Protein AF-0000000083154813 (afdb_homodimer)

Secondary structure (DSSP, 8-state):
----------------TT----------------------------------------------------------------------PPEEESS-GGGTEEEEEEESBTTB-EEEEEESS---S-EEEEEEEHHHHHHHHHHHHH---TTB--EEEEEEETTEEEEEE----EEGGGGGS-GGGPPPHHHHHHHHHHHHHHHHHHHHTTEEETT--GGGEEE-TTS-EEE--GGGEEE--TTS--HHHHHHHHHHHHHHTTEEE-TTS-EEES-TTTS-TTSHHHHHHHHHTT--SHHHHHTSHHHHSSPP-GGGGHHHHHHHHHHSPPPEEE--/----------------TT----------------------------------------------------------------------PPEEESS-GGGTEEEEEEESBTTB-EEEEEESS---S-EEEEEEEHHHHHHHHHHHHH---TTB--EEEEEEETTEEEEEE----EEGGGGGS-GGGPPPHHHHHHHHHHHHHHHHHHHHTTEEETT--GGGEEE-TTS-EEE--GGGEEE--TTS--HHHHHHHHHHHHHHTTEEE-TTS-EEES-TTTS-TTSHHHHHHHHHTT--SHHHHHTSHHHHSSPP-GGGGHHHHHHHHHHSPPPEEE--

InterPro domains:
  IPR000719 Protein kinase domain [PF00069] (141-242)
  IPR000719 Protein kinase domain [PS50011] (75-336)
  IPR011009 Protein kinase-like domain superfamily [SSF56112] (112-245)

Organism: NCBI:txid41062

Nearest PDB structures (foldseek):
  7vdp-assembly1_A  TM=8.018E-01  e=1.597E-10  Homo sapiens
  7vdp-assembly2_B  TM=7.567E-01  e=2.132E-10  Homo sapiens
  7vdq-assembly2_B  TM=7.635E-01  e=2.847E-10  Homo sapiens
  3niz-assembly1_A  TM=7.685E-01  e=1.451E-08  Cryptosporidium parvum Iowa II
  6vqm-assembly1_B  TM=5.915E-01  e=3.624E-09  Homo sapiens

Sequence (672 aa):
MSGTSDKHLTCLDFESFQAQEASQSESHLSKCRPDEAENPHQSLKNSQSKGLNKRHASPTTERAGKIIKGSPKGFGLPQVIEHADTRRALIVRNESPWDTFQKHFSCQLLAGTVIIAAHRSRPTKVIAIREYPAEIAEKMLQCFHHIQHENILSATECYRDRDSLYTVVDDIPLTLEHLNSSRNLCPTQLQLGSILKQVLDGLSYLVANGFEHRSLTCSNTLLALDGSIKIAGLESCIESPQSKSQTLSIKAIATMTMDLMQTYEKDNGVVGVDDLDLWPVDSDAFSFLSTTSSAGSIEALKQHPLINRPPRHRGQLVCLARLAIISARTFYSLELMSGTSDKHLTCLDFESFQAQEASQSESHLSKCRPDEAENPHQSLKNSQSKGLNKRHASPTTERAGKIIKGSPKGFGLPQVIEHADTRRALIVRNESPWDTFQKHFSCQLLAGTVIIAAHRSRPTKVIAIREYPAEIAEKMLQCFHHIQHENILSATECYRDRDSLYTVVDDIPLTLEHLNSSRNLCPTQLQLGSILKQVLDGLSYLVANGFEHRSLTCSNTLLALDGSIKIAGLESCIESPQSKSQTLSIKAIATMTMDLMQTYEKDNGVVGVDDLDLWPVDSDAFSFLSTTSSAGSIEALKQHPLINRPPRHRGQLVCLARLAIISARTFYSLEL

Foldseek 3Di:
DPPPPPPPDPDDDPPDPDDDDDYYDYDDDDDDDDDDDDDDDDDDDDYDDDDDDDDDDPPPDPPPPPPPPPPPPCCPVVCPVPPPCPVQAEAEEADDCCVFWPFWWWFQQALGIWTWIAGPVDRPDIWTKDKAFQVCQVVVVVCLNQDDDQQAKHFNYWYHDDGMIMTTIDDFPFFLLLLLPDPVLQDALLLLLLQLLSVLVSQVSQLVSQKDQQDWASSQWTAHLQLHIHGGPCSRMDGHHSPDWCLRVLVRSLRRLLSSLVWDQDPVRDTHRPPCPRPPCPDLSVVLSVCSVPDRDSVVSCPRCSNPPPPHDSNSCNVSSVCSVVPGDTDMGTPD/DCPDDDDDDPDDPPPDPPDDPDDDDDDDDDDDDDYYDDDDDDDDDDDDDDDDDDDDDPDPPPPPPDPPPPPPPCCCVVCPVPPPCPVQDEAEEADDCCVFWPFWWWFQQALGIWTWIAGPVDRPDIWTKDKDFQVCQVVVVVCLNQDDDQQAKHFNYWYHDDGMIMTTIDDFPFFLLLLLQDPVLQDALLLLLLQLLSVLVSQVSQLVSQKDQQDWASSQWTAHLQLHIHGGPCSRMDGHHSPDFCLRVLVRSLRRLLSSLVWDQDPVRDTHRPPCPRPPCPDLSVVLSVCSVPDRDSVVSCPRCSNPPPPHDSNSCNVSSVCSVVPGDTDMGTPD

Solvent-accessible surface area (backbone atoms only — not comparable to full-atom values): 39922 Å² total; per-residue (Å²): 139,84,83,78,78,82,78,86,81,85,80,82,83,83,71,83,80,72,75,72,94,78,85,92,83,84,86,90,84,90,82,84,82,87,85,84,84,82,90,84,92,81,92,78,91,85,88,90,85,80,87,86,84,79,81,78,81,73,80,79,75,83,72,76,75,72,77,75,74,66,72,73,71,75,70,66,64,73,72,68,69,64,77,65,79,67,72,69,73,65,42,77,40,86,40,55,59,66,81,55,29,38,80,49,31,33,31,58,68,59,44,41,61,33,37,37,24,26,39,63,88,66,26,59,49,70,38,27,32,36,76,35,53,54,92,49,28,67,59,49,52,50,45,51,69,71,48,82,50,89,23,33,62,46,50,54,36,33,19,40,36,92,63,29,30,36,32,35,34,71,78,47,91,32,22,48,44,49,37,61,71,44,80,89,47,47,59,52,69,68,37,44,18,25,51,50,40,37,51,48,52,31,49,47,52,35,34,75,70,26,30,40,62,75,71,63,43,38,53,27,22,32,34,26,63,61,24,48,40,24,45,44,51,65,86,46,42,41,84,31,68,67,85,52,83,44,60,67,53,38,51,30,50,41,52,36,51,37,44,56,59,50,33,46,72,45,95,84,69,48,70,41,58,75,45,54,85,78,55,40,79,87,32,53,65,45,49,48,52,57,44,44,78,69,52,78,41,67,69,59,55,56,67,34,55,46,35,53,54,65,85,58,45,42,24,64,29,14,61,57,35,51,49,36,46,37,64,34,83,51,63,67,48,75,61,123,136,84,85,80,84,93,78,92,75,85,77,82,84,79,71,78,84,66,70,93,76,75,82,92,81,84,82,85,87,82,89,83,89,83,87,89,82,84,87,82,88,80,89,82,86,89,83,91,80,87,90,77,89,74,86,81,82,77,79,80,75,78,74,77,74,75,78,74,72,67,73,73,71,75,71,66,61,74,71,65,69,62,76,64,78,68,72,68,74,66,42,78,41,88,39,56,60,66,81,54,30,38,80,50,31,33,32,58,69,61,45,41,61,34,38,36,26,26,39,63,88,66,26,59,50,71,39,27,32,35,76,34,53,54,91,49,28,67,59,50,53,52,46,53,69,71,50,82,50,88,22,33,61,45,50,53,38,36,19,41,37,92,64,29,30,35,32,36,35,72,79,49,91,32,21,48,43,48,37,61,72,43,79,90,47,46,60,52,71,69,37,45,18,24,52,50,40,36,51,49,53,31,50,48,51,34,34,76,70,26,31,41,63,74,70,63,43,38,52,27,22,31,34,24,64,60,23,47,40,24,46,45,52,64,87,46,43,41,84,32,68,65,85,51,84,44,59,69,53,38,51,29,50,39,52,37,51,36,44,57,58,49,32,45,72,44,97,82,71,48,71,40,59,73,45,56,86,80,55,40,79,88,33,51,65,45,49,47,53,56,44,44,78,68,52,78,42,69,68,60,55,57,66,34,54,44,34,52,54,64,83,58,45,42,24,64,29,14,61,57,34,52,48,37,46,35,64,33,83,52,64,69,47,77,60,123

Radius of gyration: 30.83 Å; Cα contacts (8 Å, |Δi|>4): 1018; chains: 2; bounding box: 84×87×87 Å

Structure (mmCIF, N/CA/C/O backbone):
data_AF-0000000083154813-model_v1
#
loop_
_entity.id
_entity.type
_entity.pdbx_description
1 polymer 'Protein kinase domain-containing protein'
#
loop_
_atom_site.group_PDB
_atom_site.id
_atom_site.type_symbol
_atom_site.label_atom_id
_atom_site.label_alt_id
_atom_site.label_comp_id
_atom_site.label_asym_id
_atom_site.label_entity_id
_atom_site.label_seq_id
_atom_site.pdbx_PDB_ins_code
_atom_site.Cartn_x
_atom_site.Cartn_y
_atom_site.Cartn_z
_atom_site.occupancy
_atom_site.B_iso_or_equiv
_atom_site.auth_seq_id
_atom_site.auth_comp_id
_atom_site.auth_asym_id
_atom_site.auth_atom_id
_atom_site.pdbx_PDB_model_num
ATOM 1 N N . MET A 1 1 ? -30.166 -21.989 25.034 1 20 1 MET A N 1
ATOM 2 C CA . MET A 1 1 ? -28.948 -22.761 25.26 1 20 1 MET A CA 1
ATOM 3 C C . MET A 1 1 ? -27.709 -21.914 24.992 1 20 1 MET A C 1
ATOM 5 O O . MET A 1 1 ? -27.685 -21.123 24.048 1 20 1 MET A O 1
ATOM 9 N N . SER A 1 2 ? -26.636 -21.829 26.075 1 22.85 2 SER A N 1
ATOM 10 C CA . SER A 1 2 ? -25.423 -21.127 26.481 1 22.85 2 SER A CA 1
ATOM 11 C C . SER A 1 2 ? -24.237 -21.522 25.607 1 22.85 2 SER A C 1
ATOM 13 O O . SER A 1 2 ? -23.839 -22.689 25.582 1 22.85 2 SER A O 1
ATOM 15 N N . GLY A 1 3 ? -24.156 -21.056 24.404 1 23.04 3 GLY A N 1
ATOM 16 C CA . GLY A 1 3 ? -23.183 -21.457 23.401 1 23.04 3 GLY A CA 1
ATOM 17 C C . GLY A 1 3 ? -21.747 -21.302 23.866 1 23.04 3 GLY A C 1
ATOM 18 O O . GLY A 1 3 ? -21.309 -20.195 24.184 1 23.04 3 GLY A O 1
ATOM 19 N N . THR A 1 4 ? -21.113 -22.305 24.641 1 24.3 4 THR A N 1
ATOM 20 C CA . THR A 1 4 ? -19.857 -22.538 25.345 1 24.3 4 THR A CA 1
ATOM 21 C C . THR A 1 4 ? -18.67 -22.399 24.395 1 24.3 4 THR A C 1
ATOM 23 O O . THR A 1 4 ? -18.538 -23.168 23.442 1 24.3 4 THR A O 1
ATOM 26 N N . SER A 1 5 ? -18.163 -21.145 24.167 1 22.96 5 SER A N 1
ATOM 27 C CA . SER A 1 5 ? -17.127 -20.642 23.271 1 22.96 5 SER A CA 1
ATOM 28 C C . SER A 1 5 ? -15.764 -21.234 23.616 1 22.96 5 SER A C 1
ATOM 30 O O . SER A 1 5 ? -15.265 -21.05 24.728 1 22.96 5 SER A O 1
ATOM 32 N N . ASP A 1 6 ? -15.475 -22.459 23.239 1 20.05 6 ASP A N 1
ATOM 33 C CA . ASP A 1 6 ? -14.327 -23.304 23.555 1 20.05 6 ASP A CA 1
ATOM 34 C C . ASP A 1 6 ? -13.019 -22.62 23.164 1 20.05 6 ASP A C 1
ATOM 36 O O . ASP A 1 6 ? -12.796 -22.321 21.989 1 20.05 6 ASP A O 1
ATOM 40 N N . LYS A 1 7 ? -12.304 -21.762 24.048 1 21.91 7 LYS A N 1
ATOM 41 C CA . LYS A 1 7 ? -11.098 -20.938 24.045 1 21.91 7 LYS A CA 1
ATOM 42 C C . LYS A 1 7 ? -9.842 -21.803 23.974 1 21.91 7 LYS A C 1
ATOM 44 O O . LYS A 1 7 ? -9.517 -22.515 24.926 1 21.91 7 LYS A O 1
ATOM 49 N N . HIS A 1 8 ? -9.5 -22.609 22.937 1 18.91 8 HIS A N 1
ATOM 50 C CA . HIS A 1 8 ? -8.358 -23.514 22.994 1 18.91 8 HIS A CA 1
ATOM 51 C C . HIS A 1 8 ? -7.059 -22.748 23.223 1 18.91 8 HIS A C 1
ATOM 53 O O . HIS A 1 8 ? -6.809 -21.732 22.571 1 18.91 8 HIS A O 1
ATOM 59 N N . LEU A 1 9 ? -6.251 -22.776 24.433 1 20.62 9 LEU A N 1
ATOM 60 C CA . LEU A 1 9 ? -5.053 -22.251 25.078 1 20.62 9 LEU A CA 1
ATOM 61 C C . LEU A 1 9 ? -3.794 -22.806 24.419 1 20.62 9 LEU A C 1
ATOM 63 O O . LEU A 1 9 ? -3.615 -24.023 24.339 1 20.62 9 LEU A O 1
ATOM 67 N N . THR A 1 10 ? -3.222 -22.209 23.33 1 20.28 10 THR A N 1
ATOM 68 C CA . THR A 1 10 ? -2.019 -22.683 22.654 1 20.28 10 THR A CA 1
ATOM 69 C C . THR A 1 10 ? -0.8 -22.548 23.561 1 20.28 10 THR A C 1
ATOM 71 O O . THR A 1 10 ? -0.516 -21.462 24.071 1 20.28 10 THR A O 1
ATOM 74 N N . CYS A 1 11 ? -0.332 -23.522 24.347 1 20.34 11 CYS A N 1
ATOM 75 C CA . CYS A 1 11 ? 0.747 -23.671 25.316 1 20.34 11 CYS A CA 1
ATOM 76 C C . CYS A 1 11 ? 2.105 -23.678 24.624 1 20.34 11 CYS A C 1
ATOM 78 O O . CYS A 1 11 ? 2.342 -24.483 23.722 1 20.34 11 CYS A O 1
ATOM 80 N N . LEU A 1 12 ? 2.891 -22.511 24.605 1 20.25 12 LEU A N 1
ATOM 81 C CA . LEU A 1 12 ? 4.236 -22.366 24.059 1 20.25 12 LEU A CA 1
ATOM 82 C C . LEU A 1 12 ? 5.259 -23.072 24.942 1 20.25 12 LEU A C 1
ATOM 84 O O . LEU A 1 12 ? 5.277 -22.874 26.159 1 20.25 12 LEU A O 1
ATOM 88 N N . ASP A 1 13 ? 5.774 -24.273 24.634 1 20.3 13 ASP A N 1
ATOM 89 C CA . ASP A 1 13 ? 6.737 -25.095 25.359 1 20.3 13 ASP A CA 1
ATOM 90 C C . ASP A 1 13 ? 8.144 -24.51 25.261 1 20.3 13 ASP A C 1
ATOM 92 O O . ASP A 1 13 ? 8.691 -24.377 24.164 1 20.3 13 ASP A O 1
ATOM 96 N N . PHE A 1 14 ? 8.682 -23.62 26.165 1 20.93 14 PHE A N 1
ATOM 97 C CA . PHE A 1 14 ? 9.992 -22.994 26.298 1 20.93 14 PHE A CA 1
ATOM 98 C C . PHE A 1 14 ? 11.042 -24.019 26.709 1 20.93 14 PHE A C 1
ATOM 100 O O . PHE A 1 14 ? 11.4 -24.113 27.885 1 20.93 14 PHE A O 1
ATOM 107 N N . GLU A 1 15 ? 11.136 -25.225 26.424 1 20.52 15 GLU A N 1
ATOM 108 C CA . GLU A 1 15 ? 12.125 -26.071 27.085 1 20.52 15 GLU A CA 1
ATOM 109 C C . GLU A 1 15 ? 13.545 -25.636 26.737 1 20.52 15 GLU A C 1
ATOM 111 O O . GLU A 1 15 ? 14.384 -25.469 27.625 1 20.52 15 GLU A O 1
ATOM 116 N N . SER A 1 16 ? 14.248 -26.063 25.63 1 19.02 16 SER A N 1
ATOM 117 C CA . SER A 1 16 ? 15.572 -26.677 25.605 1 19.02 16 SER A CA 1
ATOM 118 C C . SER A 1 16 ? 16.664 -25.63 25.42 1 19.02 16 SER A C 1
ATOM 120 O O . SER A 1 16 ? 17.728 -25.925 24.871 1 19.02 16 SER A O 1
ATOM 122 N N . PHE A 1 17 ? 16.534 -24.359 25.702 1 19.18 17 PHE A N 1
ATOM 123 C CA . PHE A 1 17 ? 17.632 -23.525 25.227 1 19.18 17 PHE A CA 1
ATOM 124 C C . PHE A 1 17 ? 18.864 -23.699 26.107 1 19.18 17 PHE A C 1
ATOM 126 O O . PHE A 1 17 ? 19.581 -22.734 26.378 1 19.18 17 PHE A O 1
ATOM 133 N N . GLN A 1 18 ? 19.109 -24.556 26.928 1 17.9 18 GLN A N 1
ATOM 134 C CA . GLN A 1 18 ? 20.187 -24.441 27.904 1 17.9 18 GLN A CA 1
ATOM 135 C C . GLN A 1 18 ? 21.552 -24.564 27.233 1 17.9 18 GLN A C 1
ATOM 137 O O . GLN A 1 18 ? 22.587 -24.448 27.892 1 17.9 18 GLN A O 1
ATOM 142 N N . ALA A 1 19 ? 21.665 -25.052 26.024 1 17.11 19 ALA A N 1
ATOM 143 C CA . ALA A 1 19 ? 22.959 -25.729 26.061 1 17.11 19 ALA A CA 1
ATOM 144 C C . ALA A 1 19 ? 24.103 -24.722 26.137 1 17.11 19 ALA A C 1
ATOM 146 O O . ALA A 1 19 ? 23.926 -23.546 25.812 1 17.11 19 ALA A O 1
ATOM 147 N N . GLN A 1 20 ? 25.456 -25.136 25.705 1 16.46 20 GLN A N 1
ATOM 148 C CA . GLN A 1 20 ? 26.841 -25.251 26.151 1 16.46 20 GLN A CA 1
ATOM 149 C C . GLN A 1 20 ? 27.702 -24.137 25.564 1 16.46 20 GLN A C 1
ATOM 151 O O . GLN A 1 20 ? 28.909 -24.084 25.808 1 16.46 20 GLN A O 1
ATOM 156 N N . GLU A 1 21 ? 27.282 -23.298 24.641 1 16.36 21 GLU A N 1
ATOM 157 C CA . GLU A 1 21 ? 28.539 -22.974 23.972 1 16.36 21 GLU A CA 1
ATOM 158 C C . GLU A 1 21 ? 29.492 -22.243 24.913 1 16.36 21 GLU A C 1
ATOM 160 O O . GLU A 1 21 ? 29.128 -21.227 25.508 1 16.36 21 GLU A O 1
ATOM 165 N N . ALA A 1 22 ? 30.722 -22.835 25.082 1 16.39 22 ALA A N 1
ATOM 166 C CA . ALA A 1 22 ? 31.998 -22.77 25.79 1 16.39 22 ALA A CA 1
ATOM 167 C C . ALA A 1 22 ? 32.743 -21.48 25.46 1 16.39 22 ALA A C 1
ATOM 169 O O . ALA A 1 22 ? 33.131 -20.732 26.361 1 16.39 22 ALA A O 1
ATOM 170 N N . SER A 1 23 ? 33.967 -21.56 24.694 1 16.09 23 SER A N 1
ATOM 171 C CA . SER A 1 23 ? 35.322 -21.284 25.161 1 16.09 23 SER A CA 1
ATOM 172 C C . SER A 1 23 ? 35.752 -19.865 24.805 1 16.09 23 SER A C 1
ATOM 174 O O . SER A 1 23 ? 36.156 -19.095 25.68 1 16.09 23 SER A O 1
ATOM 176 N N . GLN A 1 24 ? 36.895 -19.795 23.944 1 15.32 24 GLN A N 1
ATOM 177 C CA . GLN A 1 24 ? 38.201 -19.235 24.28 1 15.32 24 GLN A CA 1
ATOM 178 C C . GLN A 1 24 ? 38.257 -17.743 23.964 1 15.32 24 GLN A C 1
ATOM 180 O O . GLN A 1 24 ? 37.373 -17.212 23.289 1 15.32 24 GLN A O 1
ATOM 185 N N . SER A 1 25 ? 39.428 -17.271 23.158 1 15.3 25 SER A N 1
ATOM 186 C CA . SER A 1 25 ? 40.692 -16.621 23.488 1 15.3 25 SER A CA 1
ATOM 187 C C . SER A 1 25 ? 40.728 -15.187 22.972 1 15.3 25 SER A C 1
ATOM 189 O O . SER A 1 25 ? 41.002 -14.255 23.731 1 15.3 25 SER A O 1
ATOM 191 N N . GLU A 1 26 ? 41.574 -14.862 21.863 1 15.3 26 GLU A N 1
ATOM 192 C CA . GLU A 1 26 ? 42.831 -14.127 21.962 1 15.3 26 GLU A CA 1
ATOM 193 C C . GLU A 1 26 ? 42.649 -12.665 21.563 1 15.3 26 GLU A C 1
ATOM 195 O O . GLU A 1 26 ? 43.016 -11.761 22.316 1 15.3 26 GLU A O 1
ATOM 200 N N . SER A 1 27 ? 43.225 -12.204 20.322 1 14.95 27 SER A N 1
ATOM 201 C CA . SER A 1 27 ? 44.447 -11.408 20.265 1 14.95 27 SER A CA 1
ATOM 202 C C . SER A 1 27 ? 44.134 -9.924 20.108 1 14.95 27 SER A C 1
ATOM 204 O O . SER A 1 27 ? 44.583 -9.102 20.909 1 14.95 27 SER A O 1
ATOM 206 N N . HIS A 1 28 ? 44.683 -9.28 18.944 1 14.92 28 HIS A N 1
ATOM 207 C CA . HIS A 1 28 ? 45.791 -8.337 18.846 1 14.92 28 HIS A CA 1
ATOM 208 C C . HIS A 1 28 ? 45.285 -6.904 18.719 1 14.92 28 HIS A C 1
ATOM 210 O O . HIS A 1 28 ? 44.104 -6.68 18.446 1 14.92 28 HIS A O 1
ATOM 216 N N . LEU A 1 29 ? 46.008 -6.076 17.68 1 14.54 29 LEU A N 1
ATOM 217 C CA . LEU A 1 29 ? 46.951 -4.965 17.755 1 14.54 29 LEU A CA 1
ATOM 218 C C . LEU A 1 29 ? 46.264 -3.645 17.422 1 14.54 29 LEU A C 1
ATOM 220 O O . LEU A 1 29 ? 46.364 -2.679 18.182 1 14.54 29 LEU A O 1
ATOM 224 N N . SER A 1 30 ? 46.429 -3.106 16.167 1 14.37 30 SER A N 1
ATOM 225 C CA . SER A 1 30 ? 47.294 -1.958 15.917 1 14.37 30 SER A CA 1
ATOM 226 C C . SER A 1 30 ? 46.488 -0.666 15.837 1 14.37 30 SER A C 1
ATOM 228 O O . SER A 1 30 ? 45.291 -0.692 15.541 1 14.37 30 SER A O 1
ATOM 230 N N . LYS A 1 31 ? 47.327 0.494 15.695 1 14.65 31 LYS A N 1
ATOM 231 C CA . LYS A 1 31 ? 47.478 1.868 16.163 1 14.65 31 LYS A CA 1
ATOM 232 C C . LYS A 1 31 ? 46.754 2.846 15.242 1 14.65 31 LYS A C 1
ATOM 234 O O . LYS A 1 31 ? 46.053 3.745 15.711 1 14.65 31 LYS A O 1
ATOM 239 N N . CYS A 1 32 ? 47.198 3.192 13.944 1 13.95 32 CYS A N 1
ATOM 240 C CA . CYS A 1 32 ? 47.775 4.53 13.864 1 13.95 32 CYS A CA 1
ATOM 241 C C . CYS A 1 32 ? 46.721 5.555 13.463 1 13.95 32 CYS A C 1
ATOM 243 O O . CYS A 1 32 ? 46.558 6.578 14.131 1 13.95 32 CYS A O 1
ATOM 245 N N . ARG A 1 33 ? 46.745 6.136 12.139 1 13.8 33 ARG A N 1
ATOM 246 C CA . ARG A 1 33 ? 47.248 7.483 11.887 1 13.8 33 ARG A CA 1
ATOM 247 C C . ARG A 1 33 ? 46.101 8.477 11.737 1 13.8 33 ARG A C 1
ATOM 249 O O . ARG A 1 33 ? 46.09 9.524 12.387 1 13.8 33 ARG A O 1
ATOM 256 N N . PRO A 1 34 ? 45.688 8.821 10.421 1 13.88 34 PRO A N 1
ATOM 257 C CA . PRO A 1 34 ? 46.043 10.161 9.947 1 13.88 34 PRO A CA 1
ATOM 258 C C . PRO A 1 34 ? 44.956 11.195 10.234 1 13.88 34 PRO A C 1
ATOM 260 O O . PRO A 1 34 ? 43.84 10.834 10.615 1 13.88 34 PRO A O 1
ATOM 263 N N . ASP A 1 35 ? 44.589 11.905 9.07 1 13.95 35 ASP A N 1
ATOM 264 C CA . ASP A 1 35 ? 44.827 13.281 8.643 1 13.95 35 ASP A CA 1
ATOM 265 C C . ASP A 1 35 ? 43.601 14.155 8.9 1 13.95 35 ASP A C 1
ATOM 267 O O . ASP A 1 35 ? 42.494 13.643 9.079 1 13.95 35 ASP A O 1
ATOM 271 N N . GLU A 1 36 ? 43.411 15.034 7.795 1 14.33 36 GLU A N 1
ATOM 272 C CA . GLU A 1 36 ? 43.457 16.487 7.665 1 14.33 36 GLU A CA 1
ATOM 273 C C . GLU A 1 36 ? 42.063 17.096 7.776 1 14.33 36 GLU A C 1
ATOM 275 O O . GLU A 1 36 ? 41.063 16.421 7.524 1 14.33 36 GLU A O 1
ATOM 280 N N . ALA A 1 37 ? 42.166 18.477 7.446 1 13.36 37 ALA A N 1
ATOM 281 C CA . ALA A 1 37 ? 41.733 19.756 8.002 1 13.36 37 ALA A CA 1
ATOM 282 C C . ALA A 1 37 ? 40.372 20.165 7.445 1 13.36 37 ALA A C 1
ATOM 284 O O . ALA A 1 37 ? 39.878 19.559 6.491 1 13.36 37 ALA A O 1
ATOM 285 N N . GLU A 1 38 ? 40.462 21.337 6.841 1 13.88 38 GLU A N 1
ATOM 286 C CA . GLU A 1 38 ? 39.96 22.605 7.362 1 13.88 38 GLU A CA 1
ATOM 287 C C . GLU A 1 38 ? 38.579 22.925 6.799 1 13.88 38 GLU A C 1
ATOM 289 O O . GLU A 1 38 ? 38.12 22.274 5.858 1 13.88 38 GLU A O 1
ATOM 294 N N . ASN A 1 39 ? 38.518 24.186 6.166 1 13.56 39 ASN A N 1
ATOM 295 C CA . ASN A 1 39 ? 37.881 25.405 6.651 1 13.56 39 ASN A CA 1
ATOM 296 C C . ASN A 1 39 ? 36.494 25.594 6.042 1 13.56 39 ASN A C 1
ATOM 298 O O . ASN A 1 39 ? 36.181 25.003 5.007 1 13.56 39 ASN A O 1
ATOM 302 N N . PRO A 1 40 ? 36.171 27.041 5.82 1 13.91 40 PRO A N 1
ATOM 303 C CA . PRO A 1 40 ? 35.214 27.949 6.456 1 13.91 40 PRO A CA 1
ATOM 304 C C . PRO A 1 40 ? 33.984 28.211 5.59 1 13.91 40 PRO A C 1
ATOM 306 O O . PRO A 1 40 ? 32.852 28.079 6.063 1 13.91 40 PRO A O 1
ATOM 309 N N . HIS A 1 41 ? 34.03 29.284 4.632 1 14.15 41 HIS A N 1
ATOM 310 C CA . HIS A 1 41 ? 33.362 30.564 4.84 1 14.15 41 HIS A CA 1
ATOM 311 C C . HIS A 1 41 ? 31.943 30.542 4.282 1 14.15 41 HIS A C 1
ATOM 313 O O . HIS A 1 41 ? 31.631 29.741 3.399 1 14.15 41 HIS A O 1
ATOM 319 N N . GLN A 1 42 ? 31.123 31.773 4.549 1 13.57 42 GLN A N 1
ATOM 320 C CA . GLN A 1 42 ? 29.9 32.367 5.077 1 13.57 42 GLN A CA 1
ATOM 321 C C . GLN A 1 42 ? 28.991 32.847 3.95 1 13.57 42 GLN A C 1
ATOM 323 O O . GLN A 1 42 ? 27.783 32.598 3.97 1 13.57 42 GLN A O 1
ATOM 328 N N . SER A 1 43 ? 29.263 33.891 3.102 1 14.04 43 SER A N 1
ATOM 329 C CA . SER A 1 43 ? 28.509 35.127 3.283 1 14.04 43 SER A CA 1
ATOM 330 C C . SER A 1 43 ? 27.148 35.048 2.6 1 14.04 43 SER A C 1
ATOM 332 O O . SER A 1 43 ? 26.933 34.205 1.727 1 14.04 43 SER A O 1
ATOM 334 N N . LEU A 1 44 ? 26.329 36.435 2.479 1 13.97 44 LEU A N 1
ATOM 335 C CA . LEU A 1 44 ? 25.154 37.173 2.929 1 13.97 44 LEU A CA 1
ATOM 336 C C . LEU A 1 44 ? 24.236 37.501 1.757 1 13.97 44 LEU A C 1
ATOM 338 O O . LEU A 1 44 ? 23.062 37.824 1.953 1 13.97 44 LEU A O 1
ATOM 342 N N . LYS A 1 45 ? 24.497 37.629 0.55 1 14.57 45 LYS A N 1
ATOM 343 C CA . LYS A 1 45 ? 23.941 38.853 -0.019 1 14.57 45 LYS A CA 1
ATOM 344 C C . LYS A 1 45 ? 22.419 38.78 -0.098 1 14.57 45 LYS A C 1
ATOM 346 O O . LYS A 1 45 ? 21.851 37.696 -0.241 1 14.57 45 LYS A O 1
ATOM 351 N N . ASN A 1 46 ? 21.792 40.049 -0.36 1 13.68 46 ASN A N 1
ATOM 352 C CA . ASN A 1 46 ? 20.776 41.052 -0.06 1 13.68 46 ASN A CA 1
ATOM 353 C C . ASN A 1 46 ? 19.506 40.825 -0.875 1 13.68 46 ASN A C 1
ATOM 355 O O . ASN A 1 46 ? 18.502 40.345 -0.347 1 13.68 46 ASN A O 1
ATOM 359 N N . SER A 1 47 ? 19.15 41.824 -1.813 1 14.15 47 SER A N 1
ATOM 360 C CA . SER A 1 47 ? 18.184 42.915 -1.736 1 14.15 47 SER A CA 1
ATOM 361 C C . SER A 1 47 ? 16.857 42.525 -2.38 1 14.15 47 SER A C 1
ATOM 363 O O . SER A 1 47 ? 16.779 41.523 -3.094 1 14.15 47 SER A O 1
ATOM 365 N N . GLN A 1 48 ? 16.175 43.598 -3.116 1 14.54 48 GLN A N 1
ATOM 366 C CA . GLN A 1 48 ? 15.031 44.485 -2.93 1 14.54 48 GLN A CA 1
ATOM 367 C C . GLN A 1 48 ? 13.834 44.02 -3.755 1 14.54 48 GLN A C 1
ATOM 369 O O . GLN A 1 48 ? 13.976 43.179 -4.645 1 14.54 48 GLN A O 1
ATOM 374 N N . SER A 1 49 ? 12.853 45.085 -4.226 1 14.91 49 SER A N 1
ATOM 375 C CA . SER A 1 49 ? 11.536 45.613 -3.885 1 14.91 49 SER A CA 1
ATOM 376 C C . SER A 1 49 ? 10.525 45.332 -4.991 1 14.91 49 SER A C 1
ATOM 378 O O . SER A 1 49 ? 9.358 45.046 -4.714 1 14.91 49 SER A O 1
ATOM 380 N N . LYS A 1 50 ? 10.662 45.448 -6.349 1 14.86 50 LYS A N 1
ATOM 381 C CA . LYS A 1 50 ? 9.828 46.46 -6.99 1 14.86 50 LYS A CA 1
ATOM 382 C C . LYS A 1 50 ? 8.413 45.94 -7.223 1 14.86 50 LYS A C 1
ATOM 384 O O . LYS A 1 50 ? 7.436 46.649 -6.972 1 14.86 50 LYS A O 1
ATOM 389 N N . GLY A 1 51 ? 8.123 45.141 -8.156 1 14.81 51 GLY A N 1
ATOM 390 C CA . GLY A 1 51 ? 7.303 45.56 -9.281 1 14.81 51 GLY A CA 1
ATOM 391 C C . GLY A 1 51 ? 5.814 45.457 -9.006 1 14.81 51 GLY A C 1
ATOM 392 O O . GLY A 1 51 ? 5.392 44.712 -8.119 1 14.81 51 GLY A O 1
ATOM 393 N N . LEU A 1 52 ? 5.014 46.358 -9.758 1 16.08 52 LEU A N 1
ATOM 394 C CA . LEU A 1 52 ? 3.811 47.171 -9.909 1 16.08 52 LEU A CA 1
ATOM 395 C C . LEU A 1 52 ? 2.587 46.292 -10.144 1 16.08 52 LEU A C 1
ATOM 397 O O . LEU A 1 52 ? 2.72 45.105 -10.449 1 16.08 52 LEU A O 1
ATOM 401 N N . ASN A 1 53 ? 1.611 46.961 -10.81 1 15.61 53 ASN A N 1
ATOM 402 C CA . ASN A 1 53 ? 0.235 47.417 -10.645 1 15.61 53 ASN A CA 1
ATOM 403 C C . ASN A 1 53 ? -0.763 46.394 -11.179 1 15.61 53 ASN A C 1
ATOM 405 O O . ASN A 1 53 ? -0.396 45.507 -11.952 1 15.61 53 ASN A O 1
ATOM 409 N N . LYS A 1 54 ? -2.145 46.847 -11.23 1 17.47 54 LYS A N 1
ATOM 410 C CA . LYS A 1 54 ? -3.516 46.558 -10.817 1 17.47 54 LYS A CA 1
ATOM 411 C C . LYS A 1 54 ? -4.35 46.057 -11.992 1 17.47 54 LYS A C 1
ATOM 413 O O . LYS A 1 54 ? -5.573 45.939 -11.887 1 17.47 54 LYS A O 1
ATOM 418 N N . ARG A 1 55 ? -3.723 45.446 -13.027 1 17.41 55 ARG A N 1
ATOM 419 C CA . ARG A 1 55 ? -4.62 45.505 -14.176 1 17.41 55 ARG A CA 1
ATOM 420 C C . ARG A 1 55 ? -5.963 44.857 -13.856 1 17.41 55 ARG A C 1
ATOM 422 O O . ARG A 1 55 ? -6.041 43.964 -13.01 1 17.41 55 ARG A O 1
ATOM 429 N N . HIS A 1 56 ? -6.963 45.491 -14.537 1 18.1 56 HIS A N 1
ATOM 430 C CA . HIS A 1 56 ? -8.406 45.694 -14.603 1 18.1 56 HIS A CA 1
ATOM 431 C C . HIS A 1 56 ? -9.124 44.414 -15.017 1 18.1 56 HIS A C 1
ATOM 433 O O . HIS A 1 56 ? -8.632 43.668 -15.867 1 18.1 56 HIS A O 1
ATOM 439 N N . ALA A 1 57 ? -9.999 43.868 -14.223 1 18.59 57 ALA A N 1
ATOM 440 C CA . ALA A 1 57 ? -10.794 42.649 -14.105 1 18.59 57 ALA A CA 1
ATOM 441 C C . ALA A 1 57 ? -11.89 42.603 -15.166 1 18.59 57 ALA A C 1
ATOM 443 O O . ALA A 1 57 ? -12.822 43.411 -15.139 1 18.59 57 ALA A O 1
ATOM 444 N N . SER A 1 58 ? -11.395 42.702 -16.458 1 18.61 58 SER A N 1
ATOM 445 C CA . SER A 1 58 ? -12.49 42.774 -17.421 1 18.61 58 SER A CA 1
ATOM 446 C C . SER A 1 58 ? -13.515 41.671 -17.175 1 18.61 58 SER A C 1
ATOM 448 O O . SER A 1 58 ? -13.163 40.578 -16.729 1 18.61 58 SER A O 1
ATOM 450 N N . PRO A 1 59 ? -14.834 42.063 -17.222 1 20.44 59 PRO A N 1
ATOM 451 C CA . PRO A 1 59 ? -16.097 41.435 -16.83 1 20.44 59 PRO A CA 1
ATOM 452 C C . PRO A 1 59 ? -16.458 40.238 -17.707 1 20.44 59 PRO A C 1
ATOM 454 O O . PRO A 1 59 ? -16.611 40.382 -18.923 1 20.44 59 PRO A O 1
ATOM 457 N N . THR A 1 60 ? -15.659 39.14 -17.788 1 17.98 60 THR A N 1
ATOM 458 C CA . THR A 1 60 ? -15.927 38.121 -18.797 1 17.98 60 THR A CA 1
ATOM 459 C C . THR A 1 60 ? -17.383 37.669 -18.736 1 17.98 60 THR A C 1
ATOM 461 O O . THR A 1 60 ? -17.95 37.527 -17.65 1 17.98 60 THR A O 1
ATOM 464 N N . THR A 1 61 ? -18.024 37.874 -19.895 1 19.98 61 THR A N 1
ATOM 465 C CA . THR A 1 61 ? -19.295 37.577 -20.545 1 19.98 61 THR A CA 1
ATOM 466 C C . THR A 1 61 ? -19.719 36.136 -20.271 1 19.98 61 THR A C 1
ATOM 468 O O . THR A 1 61 ? -18.891 35.224 -20.3 1 19.98 61 THR A O 1
ATOM 471 N N . GLU A 1 62 ? -20.948 36.045 -19.56 1 20.41 62 GLU A N 1
ATOM 472 C CA . GLU A 1 62 ? -21.709 34.902 -19.066 1 20.41 62 GLU A CA 1
ATOM 473 C C . GLU A 1 62 ? -22.016 33.916 -20.19 1 20.41 62 GLU A C 1
ATOM 475 O O . GLU A 1 62 ? -22.738 34.247 -21.133 1 20.41 62 GLU A O 1
ATOM 480 N N . ARG A 1 63 ? -20.974 33.398 -20.875 1 18.44 63 ARG A N 1
ATOM 481 C CA . ARG A 1 63 ? -21.338 32.553 -22.008 1 18.44 63 ARG A CA 1
ATOM 482 C C . ARG A 1 63 ? -22.331 31.475 -21.591 1 18.44 63 ARG A C 1
ATOM 484 O O . ARG A 1 63 ? -22.195 30.878 -20.521 1 18.44 63 ARG A O 1
ATOM 491 N N . ALA A 1 64 ? -23.505 31.645 -22.081 1 21.6 64 ALA A N 1
ATOM 492 C CA . ALA A 1 64 ? -24.736 30.859 -22.093 1 21.6 64 ALA A CA 1
ATOM 493 C C . ALA A 1 64 ? -24.459 29.412 -22.49 1 21.6 64 ALA A C 1
ATOM 495 O O . ALA A 1 64 ? -23.94 29.148 -23.577 1 21.6 64 ALA A O 1
ATOM 496 N N . GLY A 1 65 ? -23.968 28.583 -21.56 1 19.48 65 GLY A N 1
ATOM 497 C CA . GLY A 1 65 ? -23.626 27.2 -21.849 1 19.48 65 GLY A CA 1
ATOM 498 C C . GLY A 1 65 ? -24.774 26.415 -22.455 1 19.48 65 GLY A C 1
ATOM 499 O O . GLY A 1 65 ? -25.897 26.457 -21.948 1 19.48 65 GLY A O 1
ATOM 500 N N . LYS A 1 66 ? -24.899 26.564 -23.807 1 22.39 66 LYS A N 1
ATOM 501 C CA . LYS A 1 66 ? -25.795 25.713 -24.584 1 22.39 66 LYS A CA 1
ATOM 502 C C . LYS A 1 66 ? -25.72 24.263 -24.116 1 22.39 66 LYS A C 1
ATOM 504 O O . LYS A 1 66 ? -24.628 23.719 -23.935 1 22.39 66 LYS A O 1
ATOM 509 N N . ILE A 1 67 ? -26.764 23.96 -23.352 1 22.78 67 ILE A N 1
ATOM 510 C CA . ILE A 1 67 ? -26.959 22.612 -22.828 1 22.78 67 ILE A CA 1
ATOM 511 C C . ILE A 1 67 ? -27.013 21.613 -23.981 1 22.78 67 ILE A C 1
ATOM 513 O O . ILE A 1 67 ? -27.877 21.712 -24.856 1 22.78 67 ILE A O 1
ATOM 517 N N . ILE A 1 68 ? -25.949 21.411 -24.724 1 23.8 68 ILE A N 1
ATOM 518 C CA . ILE A 1 68 ? -26.005 20.447 -25.818 1 23.8 68 ILE A CA 1
ATOM 519 C C . ILE A 1 68 ? -26.56 19.12 -25.309 1 23.8 68 ILE A C 1
ATOM 521 O O . ILE A 1 68 ? -26.021 18.534 -24.366 1 23.8 68 ILE A O 1
ATOM 525 N N . LYS A 1 69 ? -27.856 18.897 -25.489 1 24.78 69 LYS A N 1
ATOM 526 C CA . LYS A 1 69 ? -28.638 17.699 -25.202 1 24.78 69 LYS A CA 1
ATOM 527 C C . LYS A 1 69 ? -28.079 16.487 -25.941 1 24.78 69 LYS A C 1
ATOM 529 O O . LYS A 1 69 ? -28.701 15.423 -25.961 1 24.78 69 LYS A O 1
ATOM 534 N N . GLY A 1 70 ? -27.135 16.777 -26.823 1 24.37 70 GLY A N 1
ATOM 535 C CA . GLY A 1 70 ? -27.019 15.649 -27.733 1 24.37 70 GLY A CA 1
ATOM 536 C C . GLY A 1 70 ? -26.692 14.346 -27.029 1 24.37 70 GLY A C 1
ATOM 537 O O . GLY A 1 70 ? -26.229 14.351 -25.887 1 24.37 70 GLY A O 1
ATOM 538 N N . SER A 1 71 ? -27.597 13.329 -27.362 1 25.07 71 SER A N 1
ATOM 539 C CA . SER A 1 71 ? -27.415 11.965 -26.878 1 25.07 71 SER A CA 1
ATOM 540 C C . SER A 1 71 ? -25.964 11.518 -27.019 1 25.07 71 SER A C 1
ATOM 542 O O . SER A 1 71 ? -25.345 11.718 -28.066 1 25.07 71 SER A O 1
ATOM 544 N N . PRO A 1 72 ? -25.247 11.687 -25.965 1 25.46 72 PRO A N 1
ATOM 545 C CA . PRO A 1 72 ? -23.853 11.28 -26.156 1 25.46 72 PRO A CA 1
ATOM 546 C C . PRO A 1 72 ? -23.721 9.966 -26.923 1 25.46 72 PRO A C 1
ATOM 548 O O . PRO A 1 72 ? -24.463 9.016 -26.659 1 25.46 72 PRO A O 1
ATOM 551 N N . LYS A 1 73 ? -23.712 10.117 -28.271 1 27.18 73 LYS A N 1
ATOM 552 C CA . LYS A 1 73 ? -23.271 8.923 -28.987 1 27.18 73 LYS A CA 1
ATOM 553 C C . LYS A 1 73 ? -22.164 8.202 -28.224 1 27.18 73 LYS A C 1
ATOM 555 O O . LYS A 1 73 ? -21.186 8.825 -27.804 1 27.18 73 LYS A O 1
ATOM 560 N N . GLY A 1 74 ? -22.691 7.206 -27.525 1 23.73 74 GLY A N 1
ATOM 561 C CA . GLY A 1 74 ? -21.796 6.299 -26.826 1 23.73 74 GLY A CA 1
ATOM 562 C C . GLY A 1 74 ? -20.602 5.877 -27.662 1 23.73 74 GLY A C 1
ATOM 563 O O . GLY A 1 74 ? -20.748 5.119 -28.623 1 23.73 74 GLY A O 1
ATOM 564 N N . PHE A 1 75 ? -19.893 6.953 -28.17 1 29.49 75 PHE A N 1
ATOM 565 C CA . PHE A 1 75 ? -18.672 6.46 -28.795 1 29.49 75 PHE A CA 1
ATOM 566 C C . PHE A 1 75 ? -17.973 5.448 -27.896 1 29.49 75 PHE A C 1
ATOM 568 O O . PHE A 1 75 ? -17.326 5.823 -26.915 1 29.49 75 PHE A O 1
ATOM 575 N N . GLY A 1 76 ? -18.754 4.421 -27.629 1 26.15 76 GLY A N 1
ATOM 576 C CA . GLY A 1 76 ? -17.999 3.336 -27.022 1 26.15 76 GLY A CA 1
ATOM 577 C C . GLY A 1 76 ? -16.717 3.013 -27.765 1 26.15 76 GLY A C 1
ATOM 578 O O . GLY A 1 76 ? -16.75 2.399 -28.833 1 26.15 76 GLY A O 1
ATOM 579 N N . LEU A 1 77 ? -15.919 4.034 -28.017 1 29.73 77 LEU A N 1
ATOM 580 C CA . LEU A 1 77 ? -14.672 3.471 -28.522 1 29.73 77 LEU A CA 1
ATOM 581 C C . LEU A 1 77 ? -14.204 2.314 -27.646 1 29.73 77 LEU A C 1
ATOM 583 O O . LEU A 1 77 ? -14.157 2.437 -26.42 1 29.73 77 LEU A O 1
ATOM 587 N N . PRO A 1 78 ? -14.507 1.136 -28.075 1 29.2 78 PRO A N 1
ATOM 588 C CA . PRO A 1 78 ? -13.846 0.047 -27.352 1 29.2 78 PRO A CA 1
ATOM 589 C C . PRO A 1 78 ? -12.373 0.333 -27.072 1 29.2 78 PRO A C 1
ATOM 591 O O . PRO A 1 78 ? -11.634 0.729 -27.978 1 29.2 78 PRO A O 1
ATOM 594 N N . GLN A 1 79 ? -12.187 1.114 -26.037 1 31.09 79 GLN A N 1
ATOM 595 C CA . GLN A 1 79 ? -10.78 1.149 -25.653 1 31.09 79 GLN A CA 1
ATOM 596 C C . GLN A 1 79 ? -10.164 -0.247 -25.696 1 31.09 79 GLN A C 1
ATOM 598 O O . GLN A 1 79 ? -10.479 -1.096 -24.859 1 31.09 79 GLN A O 1
ATOM 603 N N . VAL A 1 80 ? -10.138 -0.769 -26.861 1 29.94 80 VAL A N 1
ATOM 604 C CA . VAL A 1 80 ? -9.164 -1.854 -26.915 1 29.94 80 VAL A CA 1
ATOM 605 C C . VAL A 1 80 ? -7.867 -1.42 -26.236 1 29.94 80 VAL A C 1
ATOM 607 O O . VAL A 1 80 ? -7.128 -0.589 -26.769 1 29.94 80 VAL A O 1
ATOM 610 N N . ILE A 1 81 ? -7.984 -1.14 -24.997 1 32.3 81 ILE A N 1
ATOM 611 C CA . ILE A 1 81 ? -6.673 -1.153 -24.356 1 32.3 81 ILE A CA 1
ATOM 612 C C . ILE A 1 81 ? -5.871 -2.355 -24.849 1 32.3 81 ILE A C 1
ATOM 614 O O . ILE A 1 81 ? -6.173 -3.498 -24.496 1 32.3 81 ILE A O 1
ATOM 618 N N . GLU A 1 82 ? -5.63 -2.413 -26.17 1 32.5 82 GLU A N 1
ATOM 619 C CA . GLU A 1 82 ? -4.529 -3.3 -26.533 1 32.5 82 GLU A CA 1
ATOM 620 C C . GLU A 1 82 ? -3.414 -3.252 -25.492 1 32.5 82 GLU A C 1
ATOM 622 O O . GLU A 1 82 ? -2.824 -2.195 -25.256 1 32.5 82 GLU A O 1
ATOM 627 N N . HIS A 1 83 ? -3.568 -3.951 -24.42 1 36.43 83 HIS A N 1
ATOM 628 C CA . HIS A 1 83 ? -2.314 -4.338 -23.783 1 36.43 83 HIS A CA 1
ATOM 629 C C . HIS A 1 83 ? -1.214 -4.554 -24.818 1 36.43 83 HIS A C 1
ATOM 631 O O . HIS A 1 83 ? -1.128 -5.624 -25.425 1 36.43 83 HIS A O 1
ATOM 637 N N . ALA A 1 84 ? -1.018 -3.658 -25.758 1 34.83 84 ALA A N 1
ATOM 638 C CA . ALA A 1 84 ? 0.186 -3.767 -26.578 1 34.83 84 ALA A CA 1
ATOM 639 C C . ALA A 1 84 ? 1.342 -4.361 -25.779 1 34.83 84 ALA A C 1
ATOM 641 O O . ALA A 1 84 ? 1.543 -4.011 -24.614 1 34.83 84 ALA A O 1
ATOM 642 N N . ASP A 1 85 ? 1.723 -5.594 -26.019 1 42.17 85 ASP A N 1
ATOM 643 C CA . ASP A 1 85 ? 2.933 -6.343 -25.695 1 42.17 85 ASP A CA 1
ATOM 644 C C . ASP A 1 85 ? 4.149 -5.422 -25.636 1 42.17 85 ASP A C 1
ATOM 646 O O . ASP A 1 85 ? 4.913 -5.33 -26.6 1 42.17 85 ASP A O 1
ATOM 650 N N . THR A 1 86 ? 3.998 -4.231 -25.456 1 45.33 86 THR A N 1
ATOM 651 C CA . THR A 1 86 ? 5.205 -3.412 -25.412 1 45.33 86 THR A CA 1
ATOM 652 C C . THR A 1 86 ? 6.26 -4.052 -24.514 1 45.33 86 THR A C 1
ATOM 654 O O . THR A 1 86 ? 6.144 -4.014 -23.287 1 45.33 86 THR A O 1
ATOM 657 N N . ARG A 1 87 ? 6.699 -5.052 -25.089 1 53.72 87 ARG A N 1
ATOM 658 C CA . ARG A 1 87 ? 7.897 -5.619 -24.478 1 53.72 87 ARG A CA 1
ATOM 659 C C . ARG A 1 87 ? 8.842 -4.52 -24.005 1 53.72 87 ARG A C 1
ATOM 661 O O . ARG A 1 87 ? 9.309 -3.708 -24.806 1 53.72 87 ARG A O 1
ATOM 668 N N . ARG A 1 88 ? 8.731 -4.187 -22.825 1 63.4 88 ARG A N 1
ATOM 669 C CA . ARG A 1 88 ? 9.654 -3.204 -22.269 1 63.4 88 ARG A CA 1
ATOM 670 C C . ARG A 1 88 ? 11.094 -3.702 -22.341 1 63.4 88 ARG A C 1
ATOM 672 O O . ARG A 1 88 ? 11.394 -4.815 -21.903 1 63.4 88 ARG A O 1
ATOM 679 N N . ALA A 1 89 ? 11.84 -3.139 -23.247 1 80.38 89 ALA A N 1
ATOM 680 C CA . ALA A 1 89 ? 13.24 -3.527 -23.391 1 80.38 89 ALA A CA 1
ATOM 681 C C . ALA A 1 89 ? 13.983 -3.403 -22.064 1 80.38 89 ALA A C 1
ATOM 683 O O . ALA A 1 89 ? 13.849 -2.398 -21.362 1 80.38 89 ALA A O 1
ATOM 684 N N . LEU A 1 90 ? 14.543 -4.502 -21.654 1 88.22 90 LEU A N 1
ATOM 685 C CA . LEU A 1 90 ? 15.342 -4.554 -20.435 1 88.22 90 LEU A CA 1
ATOM 686 C C . LEU A 1 90 ? 16.635 -3.762 -20.599 1 88.22 90 LEU A C 1
ATOM 688 O O . LEU A 1 90 ? 17.391 -3.989 -21.546 1 88.22 90 LEU A O 1
ATOM 692 N N . ILE A 1 91 ? 16.877 -2.742 -19.821 1 91.82 91 ILE A N 1
ATOM 693 C CA . ILE A 1 91 ? 18.089 -1.93 -19.85 1 91.82 91 ILE A CA 1
ATOM 694 C C . ILE A 1 91 ? 19.136 -2.534 -18.917 1 91.82 91 ILE A C 1
ATOM 696 O O . ILE A 1 91 ? 18.863 -2.774 -17.739 1 91.82 91 ILE A O 1
ATOM 700 N N . VAL A 1 92 ? 20.296 -2.794 -19.474 1 94.29 92 VAL A N 1
ATOM 701 C CA . VAL A 1 92 ? 21.375 -3.357 -18.668 1 94.29 92 VAL A CA 1
ATOM 702 C C . VAL A 1 92 ? 22.519 -2.351 -18.561 1 94.29 92 VAL A C 1
ATOM 704 O O . VAL A 1 92 ? 23.007 -1.846 -19.575 1 94.29 92 VAL A O 1
ATOM 707 N N . ARG A 1 93 ? 22.878 -2.03 -17.385 1 95.53 93 ARG A N 1
ATOM 708 C CA . ARG A 1 93 ? 23.956 -1.081 -17.121 1 95.53 93 ARG A CA 1
ATOM 709 C C . ARG A 1 93 ? 25.086 -1.741 -16.338 1 95.53 93 ARG A C 1
ATOM 711 O O . ARG A 1 93 ? 24.837 -2.507 -15.405 1 95.53 93 ARG A O 1
ATOM 718 N N . ASN A 1 94 ? 26.346 -1.401 -16.754 1 94.78 94 ASN A N 1
ATOM 719 C CA . ASN A 1 94 ? 27.512 -1.89 -16.027 1 94.78 94 ASN A CA 1
ATOM 720 C C . ASN A 1 94 ? 27.995 -0.876 -14.994 1 94.78 94 ASN A C 1
ATOM 722 O O . ASN A 1 94 ? 29.074 -0.299 -15.142 1 94.78 94 ASN A O 1
ATOM 726 N N . GLU A 1 95 ? 27.227 -0.602 -14.068 1 96.27 95 GLU A N 1
ATOM 727 C CA . GLU A 1 95 ? 27.486 0.329 -12.974 1 96.27 95 GLU A CA 1
ATOM 728 C C . GLU A 1 95 ? 26.709 -0.062 -11.721 1 96.27 95 GLU A C 1
ATOM 730 O O . GLU A 1 95 ? 25.821 -0.916 -11.776 1 96.27 95 GLU A O 1
ATOM 735 N N . SER A 1 96 ? 27.14 0.525 -10.635 1 96.88 96 SER A N 1
ATOM 736 C CA . SER A 1 96 ? 26.446 0.262 -9.379 1 96.88 96 SER A CA 1
ATOM 737 C C . SER A 1 96 ? 25.082 0.944 -9.348 1 96.88 96 SER A C 1
ATOM 739 O O . SER A 1 96 ? 24.963 2.12 -9.696 1 96.88 96 SER A O 1
ATOM 741 N N . PRO A 1 97 ? 24 0.18 -9.013 1 97.07 97 PRO A N 1
ATOM 742 C CA . PRO A 1 97 ? 22.701 0.841 -8.865 1 97.07 97 PRO A CA 1
ATOM 743 C C . PRO A 1 97 ? 22.709 1.923 -7.788 1 97.07 97 PRO A C 1
ATOM 745 O O . PRO A 1 97 ? 21.877 2.833 -7.815 1 97.07 97 PRO A O 1
ATOM 748 N N . TRP A 1 98 ? 23.672 1.845 -6.921 1 95.94 98 TRP A N 1
ATOM 749 C CA . TRP A 1 98 ? 23.678 2.718 -5.752 1 95.94 98 TRP A CA 1
ATOM 750 C C . TRP A 1 98 ? 24.228 4.096 -6.103 1 95.94 98 TRP A C 1
ATOM 752 O O . TRP A 1 98 ? 24.163 5.023 -5.292 1 95.94 98 TRP A O 1
ATOM 762 N N . ASP A 1 99 ? 24.749 4.261 -7.283 1 95.61 99 ASP A N 1
ATOM 763 C CA . ASP A 1 99 ? 25.072 5.582 -7.813 1 95.61 99 ASP A CA 1
ATOM 764 C C . ASP A 1 99 ? 23.805 6.353 -8.175 1 95.61 99 ASP A C 1
ATOM 766 O O . ASP A 1 99 ? 23.802 7.586 -8.181 1 95.61 99 ASP A O 1
ATOM 770 N N . THR A 1 100 ? 22.795 5.595 -8.481 1 95.96 100 THR A N 1
ATOM 771 C CA . THR A 1 100 ? 21.547 6.171 -8.968 1 95.96 100 THR A CA 1
ATOM 772 C C . THR A 1 100 ? 20.485 6.164 -7.872 1 95.96 100 THR A C 1
ATOM 774 O O . THR A 1 100 ? 19.708 7.114 -7.747 1 95.96 100 THR A O 1
ATOM 777 N N . PHE A 1 101 ? 20.498 5.136 -7.043 1 96.85 101 PHE A N 1
ATOM 778 C CA . PHE A 1 101 ? 19.454 4.946 -6.043 1 96.85 101 PHE A CA 1
ATOM 779 C C . PHE A 1 101 ? 20.038 4.99 -4.636 1 96.85 101 PHE A C 1
ATOM 781 O O . PHE A 1 101 ? 21.216 4.683 -4.437 1 96.85 101 PHE A O 1
ATOM 788 N N . GLN A 1 102 ? 19.223 5.37 -3.714 1 94.78 102 GLN A N 1
ATOM 789 C CA . GLN A 1 102 ? 19.55 5.311 -2.294 1 94.78 102 GLN A CA 1
ATOM 790 C C . GLN A 1 102 ? 18.797 4.177 -1.603 1 94.78 102 GLN A C 1
ATOM 792 O O . GLN A 1 102 ? 17.568 4.11 -1.669 1 94.78 102 GLN A O 1
ATOM 797 N N . LYS A 1 103 ? 19.547 3.339 -0.971 1 94 103 LYS A N 1
ATOM 798 C CA . LYS A 1 103 ? 18.951 2.234 -0.226 1 94 103 LYS A CA 1
ATOM 799 C C . LYS A 1 103 ? 18.293 2.73 1.059 1 94 103 LYS A C 1
ATOM 801 O O . LYS A 1 103 ? 18.865 3.551 1.779 1 94 103 LYS A O 1
ATOM 806 N N . HIS A 1 104 ? 17.156 2.228 1.327 1 91.76 104 HIS A N 1
ATOM 807 C CA . HIS A 1 104 ? 16.476 2.62 2.557 1 91.76 104 HIS A CA 1
ATOM 808 C C . HIS A 1 104 ? 16.313 1.432 3.499 1 91.76 104 HIS A C 1
ATOM 810 O O . HIS A 1 104 ? 16.713 1.498 4.663 1 91.76 104 HIS A O 1
ATOM 816 N N . PHE A 1 105 ? 15.708 0.349 3.003 1 89.54 105 PHE A N 1
ATOM 817 C CA . PHE A 1 105 ? 15.555 -0.857 3.807 1 89.54 105 PHE A CA 1
ATOM 818 C C . PHE A 1 105 ? 15.369 -2.081 2.917 1 89.54 105 PHE A C 1
ATOM 820 O O . PHE A 1 105 ? 15.312 -1.96 1.692 1 89.54 105 PHE A O 1
ATOM 827 N N . SER A 1 106 ? 15.383 -3.261 3.521 1 91.79 106 SER A N 1
ATOM 828 C CA . SER A 1 106 ? 15.212 -4.502 2.772 1 91.79 106 SER A CA 1
ATOM 829 C C . SER A 1 106 ? 14.102 -5.36 3.37 1 91.79 106 SER A C 1
ATOM 831 O O . SER A 1 106 ? 13.9 -5.364 4.586 1 91.79 106 SER A O 1
ATOM 833 N N . CYS A 1 107 ? 13.432 -6.001 2.483 1 88.69 107 CYS A N 1
ATOM 834 C CA . CYS A 1 107 ? 12.392 -6.941 2.886 1 88.69 107 CYS A CA 1
ATOM 835 C C . CYS A 1 107 ? 12.799 -8.375 2.567 1 88.69 107 CYS A C 1
ATOM 837 O O . CYS A 1 107 ? 13.247 -8.665 1.457 1 88.69 107 CYS A O 1
ATOM 839 N N . GLN A 1 108 ? 12.632 -9.361 3.493 1 85.71 108 GLN A N 1
ATOM 840 C CA . GLN A 1 108 ? 13.107 -10.727 3.301 1 85.71 108 GLN A CA 1
ATOM 841 C C . GLN A 1 108 ? 11.965 -11.656 2.899 1 85.71 108 GLN A C 1
ATOM 843 O O . GLN A 1 108 ? 12.201 -12.768 2.423 1 85.71 108 GLN A O 1
ATOM 848 N N . LEU A 1 109 ? 10.673 -11.312 2.999 1 83.24 109 LEU A N 1
ATOM 849 C CA . LEU A 1 109 ? 9.563 -12.239 2.809 1 83.24 109 LEU A CA 1
ATOM 850 C C . LEU A 1 109 ? 8.781 -11.899 1.544 1 83.24 109 LEU A C 1
ATOM 852 O O . LEU A 1 109 ? 7.564 -12.09 1.492 1 83.24 109 LEU A O 1
ATOM 856 N N . LEU A 1 110 ? 9.5 -11.42 0.501 1 92.46 110 LEU A N 1
ATOM 857 C CA . LEU A 1 110 ? 8.872 -11.091 -0.774 1 92.46 110 LEU A CA 1
ATOM 858 C C . LEU A 1 110 ? 9.479 -11.912 -1.907 1 92.46 110 LEU A C 1
ATOM 860 O O . LEU A 1 110 ? 9.887 -11.358 -2.931 1 92.46 110 LEU A O 1
ATOM 864 N N . ALA A 1 111 ? 9.477 -13.361 -1.672 1 93.95 111 ALA A N 1
ATOM 865 C CA . ALA A 1 111 ? 10.096 -14.29 -2.614 1 93.95 111 ALA A CA 1
ATOM 866 C C . ALA A 1 111 ? 11.597 -14.04 -2.725 1 93.95 111 ALA A C 1
ATOM 868 O O . ALA A 1 111 ? 12.14 -13.967 -3.83 1 93.95 111 ALA A O 1
ATOM 869 N N . GLY A 1 112 ? 12.191 -13.835 -1.545 1 90.74 112 GLY A N 1
ATOM 870 C CA . GLY A 1 112 ? 13.587 -13.448 -1.422 1 90.74 112 GLY A CA 1
ATOM 871 C C . GLY A 1 112 ? 13.771 -12.035 -0.901 1 90.74 112 GLY A C 1
ATOM 872 O O . GLY A 1 112 ? 12.806 -11.392 -0.482 1 90.74 112 GLY A O 1
ATOM 873 N N . THR A 1 113 ? 14.977 -11.592 -0.857 1 91.66 113 THR A N 1
ATOM 874 C CA . THR A 1 113 ? 15.277 -10.267 -0.327 1 91.66 113 THR A CA 1
ATOM 875 C C . THR A 1 113 ? 15.042 -9.194 -1.387 1 91.66 113 THR A C 1
ATOM 877 O O . THR A 1 113 ? 15.476 -9.339 -2.531 1 91.66 113 THR A O 1
ATOM 880 N N . VAL A 1 114 ? 14.304 -8.215 -1.041 1 94.68 114 VAL A N 1
ATOM 881 C CA . VAL A 1 114 ? 14.08 -7.06 -1.904 1 94.68 114 VAL A CA 1
ATOM 882 C C . VAL A 1 114 ? 14.584 -5.794 -1.215 1 94.68 114 VAL A C 1
ATOM 884 O O . VAL A 1 114 ? 14.209 -5.51 -0.074 1 94.68 114 VAL A O 1
ATOM 887 N N . ILE A 1 115 ? 15.427 -5.087 -1.885 1 94.47 115 ILE A N 1
ATOM 888 C CA . ILE A 1 115 ? 15.936 -3.816 -1.382 1 94.47 115 ILE A CA 1
ATOM 889 C C . ILE A 1 115 ? 15.018 -2.68 -1.827 1 94.47 115 ILE A C 1
ATOM 891 O O . ILE A 1 115 ? 14.77 -2.506 -3.022 1 94.47 115 ILE A O 1
ATOM 895 N N . ILE A 1 116 ? 14.511 -2 -0.885 1 94.99 116 ILE A N 1
ATOM 896 C CA . ILE A 1 116 ? 13.662 -0.846 -1.159 1 94.99 116 ILE A CA 1
ATOM 897 C C . ILE A 1 116 ? 14.512 0.421 -1.208 1 94.99 116 ILE A C 1
ATOM 899 O O . ILE A 1 116 ? 15.231 0.731 -0.255 1 94.99 116 ILE A O 1
ATOM 903 N N . ALA A 1 117 ? 14.406 1.077 -2.347 1 95.85 117 ALA A N 1
ATOM 904 C CA . ALA A 1 117 ? 15.234 2.251 -2.609 1 95.85 117 ALA A CA 1
ATOM 905 C C . ALA A 1 117 ? 14.413 3.37 -3.244 1 95.85 117 ALA A C 1
ATOM 907 O O . ALA A 1 117 ? 13.217 3.206 -3.494 1 95.85 117 ALA A O 1
ATOM 908 N N . ALA A 1 118 ? 14.999 4.503 -3.304 1 95.54 118 ALA A N 1
ATOM 909 C CA . ALA A 1 118 ? 14.457 5.643 -4.039 1 95.54 118 ALA A CA 1
ATOM 910 C C . ALA A 1 118 ? 15.549 6.352 -4.835 1 95.54 118 ALA A C 1
ATOM 912 O O . ALA A 1 118 ? 16.738 6.202 -4.54 1 95.54 118 ALA A O 1
ATOM 913 N N . HIS A 1 119 ? 15.109 7.022 -5.897 1 96.53 119 HIS A N 1
ATOM 914 C CA . HIS A 1 119 ? 16.09 7.809 -6.636 1 96.53 119 HIS A CA 1
ATOM 915 C C . HIS A 1 119 ? 16.742 8.858 -5.741 1 96.53 119 HIS A C 1
ATOM 917 O O . HIS A 1 119 ? 16.066 9.495 -4.93 1 96.53 119 HIS A O 1
ATOM 923 N N . ARG A 1 120 ? 17.994 8.997 -5.889 1 93.33 120 ARG A N 1
ATOM 924 C CA . ARG A 1 120 ? 18.743 9.942 -5.067 1 93.33 120 ARG A CA 1
ATOM 925 C C . ARG A 1 120 ? 18.326 11.378 -5.365 1 93.33 120 ARG A C 1
ATOM 927 O O . ARG A 1 120 ? 18.159 12.185 -4.448 1 93.33 120 ARG A O 1
ATOM 934 N N . SER A 1 121 ? 18.167 11.675 -6.618 1 89.6 121 SER A N 1
ATOM 935 C CA . SER A 1 121 ? 17.908 13.052 -7.028 1 89.6 121 SER A CA 1
ATOM 936 C C . SER A 1 121 ? 16.438 13.416 -6.846 1 89.6 121 SER A C 1
ATOM 938 O O . SER A 1 121 ? 16.118 14.476 -6.305 1 89.6 121 SER A O 1
ATOM 940 N N . ARG A 1 122 ? 15.586 12.584 -7.251 1 89.7 122 ARG A N 1
ATOM 941 C CA . ARG A 1 122 ? 14.155 12.854 -7.161 1 89.7 122 ARG A CA 1
ATOM 942 C C . ARG A 1 122 ? 13.394 11.622 -6.684 1 89.7 122 ARG A C 1
ATOM 944 O O . ARG A 1 122 ? 12.845 10.872 -7.494 1 89.7 122 ARG A O 1
ATOM 951 N N . PRO A 1 123 ? 13.329 11.533 -5.323 1 91.34 123 PRO A N 1
ATOM 952 C CA . PRO A 1 123 ? 12.649 10.351 -4.787 1 91.34 123 PRO A CA 1
ATOM 953 C C . PRO A 1 123 ? 11.128 10.456 -4.872 1 91.34 123 PRO A C 1
ATOM 955 O O . PRO A 1 123 ? 10.477 10.838 -3.896 1 91.34 123 PRO A O 1
ATOM 958 N N . THR A 1 124 ? 10.507 10.05 -5.968 1 91.37 124 THR A N 1
ATOM 959 C CA . THR A 1 124 ? 9.07 10.206 -6.168 1 91.37 124 THR A CA 1
ATOM 960 C C . THR A 1 124 ? 8.358 8.862 -6.046 1 91.37 124 THR A C 1
ATOM 962 O O . THR A 1 124 ? 7.137 8.814 -5.881 1 91.37 124 THR A O 1
ATOM 965 N N . LYS A 1 125 ? 9.174 7.833 -6.204 1 95.29 125 LYS A N 1
ATOM 966 C CA . LYS A 1 125 ? 8.562 6.509 -6.141 1 95.29 125 LYS A CA 1
ATOM 967 C C . LYS A 1 125 ? 9.491 5.504 -5.467 1 95.29 125 LYS A C 1
ATOM 969 O O . LYS A 1 125 ? 10.706 5.708 -5.421 1 95.29 125 LYS A O 1
ATOM 974 N N . VAL A 1 126 ? 8.857 4.47 -5 1 96.41 126 VAL A N 1
ATOM 975 C CA . VAL A 1 126 ? 9.614 3.362 -4.425 1 96.41 126 VAL A CA 1
ATOM 976 C C . VAL A 1 126 ? 10.218 2.514 -5.542 1 96.41 126 VAL A C 1
ATOM 978 O O . VAL A 1 126 ? 9.552 2.223 -6.539 1 96.41 126 VAL A O 1
ATOM 981 N N . ILE A 1 127 ? 11.481 2.212 -5.383 1 97.28 127 ILE A N 1
ATOM 982 C CA . ILE A 1 127 ? 12.183 1.329 -6.307 1 97.28 127 ILE A CA 1
ATOM 983 C C . ILE A 1 127 ? 12.526 0.016 -5.605 1 97.28 127 ILE A C 1
ATOM 985 O O . ILE A 1 127 ? 13.174 0.017 -4.556 1 97.28 127 ILE A O 1
ATOM 989 N N . ALA A 1 128 ? 12.016 -1.091 -6.17 1 97.34 128 ALA A N 1
ATOM 990 C CA . ALA A 1 128 ? 12.337 -2.418 -5.649 1 97.34 128 ALA A CA 1
ATOM 991 C C . ALA A 1 128 ? 13.49 -3.047 -6.426 1 97.34 128 ALA A C 1
ATOM 993 O O . ALA A 1 128 ? 13.43 -3.163 -7.652 1 97.34 128 ALA A O 1
ATOM 994 N N . ILE A 1 129 ? 14.497 -3.46 -5.68 1 97.77 129 ILE A N 1
ATOM 995 C CA . ILE A 1 129 ? 15.689 -3.994 -6.329 1 97.77 129 ILE A CA 1
ATOM 996 C C . ILE A 1 129 ? 16.019 -5.368 -5.75 1 97.77 129 ILE A C 1
ATOM 998 O O . ILE A 1 129 ? 16.051 -5.543 -4.529 1 97.77 129 ILE A O 1
ATOM 1002 N N . ARG A 1 130 ? 16.223 -6.321 -6.621 1 97.35 130 ARG A N 1
ATOM 1003 C CA . ARG A 1 130 ? 16.686 -7.646 -6.22 1 97.35 130 ARG A CA 1
ATOM 1004 C C . ARG A 1 130 ? 18.146 -7.856 -6.605 1 97.35 130 ARG A C 1
ATOM 1006 O O . ARG A 1 130 ? 18.592 -7.383 -7.653 1 97.35 130 ARG A O 1
ATOM 1013 N N . GLU A 1 131 ? 18.828 -8.537 -5.725 1 96.61 131 GLU A N 1
ATOM 1014 C CA . GLU A 1 131 ? 20.231 -8.862 -5.967 1 96.61 131 GLU A CA 1
ATOM 1015 C C . GLU A 1 131 ? 20.409 -10.347 -6.27 1 96.61 131 GLU A C 1
ATOM 1017 O O . GLU A 1 131 ? 19.884 -11.2 -5.552 1 96.61 131 GLU A O 1
ATOM 1022 N N . TYR A 1 132 ? 21.095 -10.606 -7.321 1 96.8 132 TYR A N 1
ATOM 1023 C CA . TYR A 1 132 ? 21.443 -11.973 -7.691 1 96.8 132 TYR A CA 1
ATOM 1024 C C . TYR A 1 132 ? 22.955 -12.161 -7.726 1 96.8 132 TYR A C 1
ATOM 1026 O O . TYR A 1 132 ? 23.673 -11.36 -8.331 1 96.8 132 TYR A O 1
ATOM 1034 N N . PRO A 1 133 ? 23.416 -13.197 -7.118 1 95.33 133 PRO A N 1
ATOM 1035 C CA . PRO A 1 133 ? 24.859 -13.447 -7.143 1 95.33 133 PRO A CA 1
ATOM 1036 C C . PRO A 1 133 ? 25.375 -13.785 -8.54 1 95.33 133 PRO A C 1
ATOM 1038 O O . PRO A 1 133 ? 24.583 -14.065 -9.443 1 95.33 133 PRO A O 1
ATOM 1041 N N . ALA A 1 134 ? 26.653 -13.803 -8.644 1 93.47 134 ALA A N 1
ATOM 1042 C CA . ALA A 1 134 ? 27.34 -13.975 -9.922 1 93.47 134 ALA A CA 1
ATOM 1043 C C . ALA A 1 134 ? 27.001 -15.325 -10.549 1 93.47 134 ALA A C 1
ATOM 1045 O O . ALA A 1 134 ? 26.88 -15.436 -11.771 1 93.47 134 ALA A O 1
ATOM 1046 N N . GLU A 1 135 ? 26.826 -16.322 -9.755 1 94.2 135 GLU A N 1
ATOM 1047 C CA . GLU A 1 135 ? 26.628 -17.69 -10.226 1 94.2 135 GLU A CA 1
ATOM 1048 C C . GLU A 1 135 ? 25.367 -17.804 -11.078 1 94.2 135 GLU A C 1
ATOM 1050 O O . GLU A 1 135 ? 25.297 -18.636 -11.985 1 94.2 135 GLU A O 1
ATOM 1055 N N . ILE A 1 136 ? 24.431 -16.926 -10.749 1 95.2 136 ILE A N 1
ATOM 1056 C CA . ILE A 1 136 ? 23.172 -17.1 -11.464 1 95.2 136 ILE A CA 1
ATOM 1057 C C . ILE A 1 136 ? 22.837 -15.825 -12.236 1 95.2 136 ILE A C 1
ATOM 1059 O O . ILE A 1 136 ? 21.78 -15.732 -12.864 1 95.2 136 ILE A O 1
ATOM 1063 N N . ALA A 1 137 ? 23.649 -14.88 -12.279 1 95.09 137 ALA A N 1
ATOM 1064 C CA . ALA A 1 137 ? 23.404 -13.568 -12.871 1 95.09 137 ALA A CA 1
ATOM 1065 C C . ALA A 1 137 ? 23.033 -13.692 -14.346 1 95.09 137 ALA A C 1
ATOM 1067 O O . ALA A 1 137 ? 22.057 -13.091 -14.801 1 95.09 137 ALA A O 1
ATOM 1068 N N . GLU A 1 138 ? 23.823 -14.433 -15.096 1 93.85 138 GLU A N 1
ATOM 1069 C CA . GLU A 1 138 ? 23.578 -14.571 -16.529 1 93.85 138 GLU A CA 1
ATOM 1070 C C . GLU A 1 138 ? 22.255 -15.282 -16.797 1 93.85 138 GLU A C 1
ATOM 1072 O O . GLU A 1 138 ? 21.509 -14.898 -17.7 1 93.85 138 GLU A O 1
ATOM 1077 N N . LYS A 1 139 ? 22.024 -16.234 -16.032 1 94.39 139 LYS A N 1
ATOM 1078 C CA . LYS A 1 139 ? 20.754 -16.944 -16.153 1 94.39 139 LYS A CA 1
ATOM 1079 C C . LYS A 1 139 ? 19.575 -16.006 -15.91 1 94.39 139 LYS A C 1
ATOM 1081 O O . LYS A 1 139 ? 18.596 -16.023 -16.659 1 94.39 139 LYS A O 1
ATOM 1086 N N . MET A 1 140 ? 19.709 -15.192 -14.889 1 95.85 140 MET A N 1
ATOM 1087 C CA . MET A 1 140 ? 18.624 -14.283 -14.53 1 95.85 140 MET A CA 1
ATOM 1088 C C . MET A 1 140 ? 18.416 -13.228 -15.611 1 95.85 140 MET A C 1
ATOM 1090 O O . MET A 1 140 ? 17.28 -12.875 -15.93 1 95.85 140 MET A O 1
ATOM 1094 N N . LEU A 1 141 ? 19.481 -12.786 -16.141 1 94.38 141 LEU A N 1
ATOM 1095 C CA . LEU A 1 141 ? 19.382 -11.812 -17.221 1 94.38 141 LEU A CA 1
ATOM 1096 C C . LEU A 1 141 ? 18.625 -12.393 -18.41 1 94.38 141 LEU A C 1
ATOM 1098 O O . LEU A 1 141 ? 17.765 -11.726 -18.99 1 94.38 141 LEU A O 1
ATOM 1102 N N . GLN A 1 142 ? 18.901 -13.577 -18.751 1 91.88 142 GLN A N 1
ATOM 1103 C CA . GLN A 1 142 ? 18.231 -14.246 -19.861 1 91.88 142 GLN A CA 1
ATOM 1104 C C . GLN A 1 142 ? 16.749 -14.456 -19.564 1 91.88 142 GLN A C 1
ATOM 1106 O O . GLN A 1 142 ? 15.9 -14.243 -20.432 1 91.88 142 GLN A O 1
ATOM 1111 N N . CYS A 1 143 ? 16.494 -14.827 -18.343 1 93.36 143 CYS A N 1
ATOM 1112 C CA . CYS A 1 143 ? 15.11 -15.048 -17.939 1 93.36 143 CYS A CA 1
ATOM 1113 C C . CYS A 1 143 ? 14.292 -13.77 -18.074 1 93.36 143 CYS A C 1
ATOM 1115 O O . CYS A 1 143 ? 13.223 -13.774 -18.688 1 93.36 143 CYS A O 1
ATOM 1117 N N . PHE A 1 144 ? 14.832 -12.672 -17.565 1 94.3 144 PHE A N 1
ATOM 1118 C CA . PHE A 1 144 ? 14.094 -11.415 -17.586 1 94.3 144 PHE A CA 1
ATOM 1119 C C . PHE A 1 144 ? 13.954 -10.893 -19.011 1 94.3 144 PHE A C 1
ATOM 1121 O O . PHE A 1 144 ? 12.994 -10.187 -19.328 1 94.3 144 PHE A O 1
ATOM 1128 N N . HIS A 1 145 ? 14.86 -11.277 -19.84 1 90.95 145 HIS A N 1
ATOM 1129 C CA . HIS A 1 145 ? 14.796 -10.87 -21.239 1 90.95 145 HIS A CA 1
ATOM 1130 C C . HIS A 1 145 ? 13.722 -11.649 -21.991 1 90.95 145 HIS A C 1
ATOM 1132 O O . HIS A 1 145 ? 13.011 -11.087 -22.826 1 90.95 145 HIS A O 1
ATOM 1138 N N . HIS A 1 146 ? 13.538 -12.862 -21.663 1 89.7 146 HIS A N 1
ATOM 1139 C CA . HIS A 1 146 ? 12.705 -13.754 -22.461 1 89.7 146 HIS A CA 1
ATOM 1140 C C . HIS A 1 146 ? 11.297 -13.856 -21.885 1 89.7 146 HIS A C 1
ATOM 1142 O O . HIS A 1 146 ? 10.338 -14.107 -22.618 1 89.7 146 HIS A O 1
ATOM 1148 N N . ILE A 1 147 ? 11.259 -13.766 -20.603 1 91.85 147 ILE A N 1
ATOM 1149 C CA . ILE A 1 147 ? 9.979 -13.983 -19.938 1 91.85 147 ILE A CA 1
ATOM 1150 C C . ILE A 1 147 ? 9.306 -12.64 -19.662 1 91.85 147 ILE A C 1
ATOM 1152 O O . ILE A 1 147 ? 9.759 -11.876 -18.806 1 91.85 147 ILE A O 1
ATOM 1156 N N . GLN A 1 148 ? 8.287 -12.338 -20.424 1 92.36 148 GLN A N 1
ATOM 1157 C CA . GLN A 1 148 ? 7.496 -11.124 -20.247 1 92.36 148 GLN A CA 1
ATOM 1158 C C . GLN A 1 148 ? 6.003 -11.44 -20.217 1 92.36 148 GLN A C 1
ATOM 1160 O O . GLN A 1 148 ? 5.411 -11.763 -21.249 1 92.36 148 GLN A O 1
ATOM 1165 N N . HIS A 1 149 ? 5.428 -11.364 -19.121 1 96.35 149 HIS A N 1
ATOM 1166 C CA . HIS A 1 149 ? 4.017 -11.674 -18.923 1 96.35 149 HIS A CA 1
ATOM 1167 C C . HIS A 1 149 ? 3.453 -10.932 -17.716 1 96.35 149 HIS A C 1
ATOM 1169 O O . HIS A 1 149 ? 4.164 -10.704 -16.734 1 96.35 149 HIS A O 1
ATOM 1175 N N . GLU A 1 150 ? 2.228 -10.6 -17.723 1 96.47 150 GLU A N 1
ATOM 1176 C CA . GLU A 1 150 ? 1.607 -9.803 -16.67 1 96.47 150 GLU A CA 1
ATOM 1177 C C . GLU A 1 150 ? 1.583 -10.561 -15.346 1 96.47 150 GLU A C 1
ATOM 1179 O O . GLU A 1 150 ? 1.546 -9.951 -14.275 1 96.47 150 GLU A O 1
ATOM 1184 N N . ASN A 1 151 ? 1.59 -11.926 -15.369 1 98.21 151 ASN A N 1
ATOM 1185 C CA . ASN A 1 151 ? 1.509 -12.725 -14.151 1 98.21 151 ASN A CA 1
ATOM 1186 C C . ASN A 1 151 ? 2.867 -13.308 -13.772 1 98.21 151 ASN A C 1
ATOM 1188 O O . ASN A 1 151 ? 2.941 -14.294 -13.036 1 98.21 151 ASN A O 1
ATOM 1192 N N . ILE A 1 152 ? 3.895 -12.738 -14.326 1 98.01 152 ILE A N 1
ATOM 1193 C CA . ILE A 1 152 ? 5.263 -13.105 -13.976 1 98.01 152 ILE A CA 1
ATOM 1194 C C . ILE A 1 152 ? 6.065 -11.85 -13.642 1 98.01 152 ILE A C 1
ATOM 1196 O O . ILE A 1 152 ? 5.92 -10.819 -14.303 1 98.01 152 ILE A O 1
ATOM 1200 N N . LEU A 1 153 ? 6.862 -11.97 -12.588 1 97.77 153 LEU A N 1
ATOM 1201 C CA . LEU A 1 153 ? 7.682 -10.841 -12.161 1 97.77 153 LEU A CA 1
ATOM 1202 C C . LEU A 1 153 ? 8.525 -10.313 -13.317 1 97.77 153 LEU A C 1
ATOM 1204 O O . LEU A 1 153 ? 9.153 -11.091 -14.039 1 97.77 153 LEU A O 1
ATOM 1208 N N . SER A 1 154 ? 8.53 -9.04 -13.459 1 95.29 154 SER A N 1
ATOM 1209 C CA . SER A 1 154 ? 9.251 -8.411 -14.561 1 95.29 154 SER A CA 1
ATOM 1210 C C . SER A 1 154 ? 10.344 -7.479 -14.047 1 95.29 154 SER A C 1
ATOM 1212 O O . SER A 1 154 ? 10.281 -7.009 -12.909 1 95.29 154 SER A O 1
ATOM 1214 N N . ALA A 1 155 ? 11.299 -7.305 -14.819 1 95.78 155 ALA A N 1
ATOM 1215 C CA . ALA A 1 155 ? 12.384 -6.365 -14.551 1 95.78 155 ALA A CA 1
ATOM 1216 C C . ALA A 1 155 ? 12.422 -5.257 -15.6 1 95.78 155 ALA A C 1
ATOM 1218 O O . ALA A 1 155 ? 12.112 -5.492 -16.771 1 95.78 155 ALA A O 1
ATOM 1219 N N . THR A 1 156 ? 12.801 -4.068 -15.165 1 94.6 156 THR A N 1
ATOM 1220 C CA . THR A 1 156 ? 12.872 -2.945 -16.093 1 94.6 156 THR A CA 1
ATOM 1221 C C . THR A 1 156 ? 14.322 -2.54 -16.342 1 94.6 156 THR A C 1
ATOM 1223 O O . THR A 1 156 ? 14.686 -2.173 -17.461 1 94.6 156 THR A O 1
ATOM 1226 N N . GLU A 1 157 ? 15.113 -2.559 -15.372 1 96.44 157 GLU A N 1
ATOM 1227 C CA . GLU A 1 157 ? 16.53 -2.211 -15.434 1 96.44 157 GLU A CA 1
ATOM 1228 C C . GLU A 1 157 ? 17.379 -3.216 -14.661 1 96.44 157 GLU A C 1
ATOM 1230 O O . GLU A 1 157 ? 16.947 -3.742 -13.634 1 96.44 157 GLU A O 1
ATOM 1235 N N . CYS A 1 158 ? 18.539 -3.416 -15.212 1 97.24 158 CYS A N 1
ATOM 1236 C CA . CYS A 1 158 ? 19.509 -4.27 -14.535 1 97.24 158 CYS A CA 1
ATOM 1237 C C . CYS A 1 158 ? 20.853 -3.565 -14.397 1 97.24 158 CYS A C 1
ATOM 1239 O O . CYS A 1 158 ? 21.246 -2.791 -15.271 1 97.24 158 CYS A O 1
ATOM 1241 N N . TYR A 1 159 ? 21.473 -3.783 -13.321 1 97.56 159 TYR A N 1
ATOM 1242 C CA . TYR A 1 159 ? 22.786 -3.224 -13.018 1 97.56 159 TYR A CA 1
ATOM 1243 C C . TYR A 1 159 ? 23.781 -4.326 -12.675 1 97.56 159 TYR A C 1
ATOM 1245 O O . TYR A 1 159 ? 23.495 -5.194 -11.847 1 97.56 159 TYR A O 1
ATOM 1253 N N . ARG A 1 160 ? 24.881 -4.275 -13.345 1 95.9 160 ARG A N 1
ATOM 1254 C CA . ARG A 1 160 ? 25.985 -5.163 -12.992 1 95.9 160 ARG A CA 1
ATOM 1255 C C . ARG A 1 160 ? 27.036 -4.427 -12.168 1 95.9 160 ARG A C 1
ATOM 1257 O O . ARG A 1 160 ? 27.624 -3.448 -12.633 1 95.9 160 ARG A O 1
ATOM 1264 N N . ASP A 1 161 ? 27.105 -4.813 -11.017 1 93.46 161 ASP A N 1
ATOM 1265 C CA . ASP A 1 161 ? 28.078 -4.205 -10.115 1 93.46 161 ASP A CA 1
ATOM 1266 C C . ASP A 1 161 ? 28.879 -5.271 -9.37 1 93.46 161 ASP A C 1
ATOM 1268 O O . ASP A 1 161 ? 28.318 -6.042 -8.588 1 93.46 161 ASP A O 1
ATOM 1272 N N . ARG A 1 162 ? 30.202 -5.233 -9.567 1 88.44 162 ARG A N 1
ATOM 1273 C CA . ARG A 1 162 ? 31.087 -6.248 -9.006 1 88.44 162 ARG A CA 1
ATOM 1274 C C . ARG A 1 162 ? 30.633 -7.649 -9.4 1 88.44 162 ARG A C 1
ATOM 1276 O O . ARG A 1 162 ? 30.481 -7.947 -10.587 1 88.44 162 ARG A O 1
ATOM 1283 N N . ASP A 1 163 ? 30.259 -8.496 -8.407 1 87.32 163 ASP A N 1
ATOM 1284 C CA . ASP A 1 163 ? 29.937 -9.888 -8.707 1 87.32 163 ASP A CA 1
ATOM 1285 C C . ASP A 1 163 ? 28.444 -10.157 -8.531 1 87.32 163 ASP A C 1
ATOM 1287 O O . ASP A 1 163 ? 28.039 -11.292 -8.273 1 87.32 163 ASP A O 1
ATOM 1291 N N . SER A 1 164 ? 27.78 -9.02 -8.683 1 95.3 164 SER A N 1
ATOM 1292 C CA . SER A 1 164 ? 26.351 -9.23 -8.471 1 95.3 164 SER A CA 1
ATOM 1293 C C . SER A 1 164 ? 25.525 -8.536 -9.548 1 95.3 164 SER A C 1
ATOM 1295 O O . SER A 1 164 ? 25.972 -7.555 -10.146 1 95.3 164 SER A O 1
ATOM 1297 N N . LEU A 1 165 ? 24.444 -9.121 -9.876 1 97.59 165 LEU A N 1
ATOM 1298 C CA . LEU A 1 165 ? 23.424 -8.505 -10.717 1 97.59 165 LEU A CA 1
ATOM 1299 C C . LEU A 1 165 ? 22.299 -7.923 -9.868 1 97.59 165 LEU A C 1
ATOM 1301 O O . LEU A 1 165 ? 21.74 -8.613 -9.013 1 97.59 165 LEU A O 1
ATOM 1305 N N . TYR A 1 166 ? 22.067 -6.614 -10.062 1 98.21 166 TYR A N 1
ATOM 1306 C CA . TYR A 1 166 ? 20.949 -5.94 -9.411 1 98.21 166 TYR A CA 1
ATOM 1307 C C . TYR A 1 166 ? 19.838 -5.638 -10.409 1 98.21 166 TYR A C 1
ATOM 1309 O O . TYR A 1 166 ? 20.084 -5.043 -11.46 1 98.21 166 TYR A O 1
ATOM 1317 N N . THR A 1 167 ? 18.633 -6.05 -10.079 1 98.1 167 THR A N 1
ATOM 1318 C CA . THR A 1 167 ? 17.519 -5.895 -11.008 1 98.1 167 THR A CA 1
ATOM 1319 C C . THR A 1 167 ? 16.412 -5.049 -10.388 1 98.1 167 THR A C 1
ATOM 1321 O O . THR A 1 167 ? 15.954 -5.332 -9.279 1 98.1 167 THR A O 1
ATOM 1324 N N . VAL A 1 168 ? 16.024 -3.966 -11.065 1 98.11 168 VAL A N 1
ATOM 1325 C CA . VAL A 1 168 ? 14.844 -3.193 -10.692 1 98.11 168 VAL A CA 1
ATOM 1326 C C . VAL A 1 168 ? 13.582 -3.937 -11.121 1 98.11 168 VAL A C 1
ATOM 1328 O O . VAL A 1 168 ? 13.361 -4.161 -12.314 1 98.11 168 VAL A O 1
ATOM 1331 N N . VAL A 1 169 ? 12.787 -4.314 -10.171 1 97.39 169 VAL A N 1
ATOM 1332 C CA . VAL A 1 169 ? 11.614 -5.135 -10.452 1 97.39 169 VAL A CA 1
ATOM 1333 C C . VAL A 1 169 ? 10.35 -4.395 -10.021 1 97.39 169 VAL A C 1
ATOM 1335 O O . VAL A 1 169 ? 10.426 -3.303 -9.453 1 97.39 169 VAL A O 1
ATOM 1338 N N . ASP A 1 170 ? 9.183 -4.971 -10.386 1 95.11 170 ASP A N 1
ATOM 1339 C CA . ASP A 1 170 ? 7.91 -4.434 -9.913 1 95.11 170 ASP A CA 1
ATOM 1340 C C . ASP A 1 170 ? 7.878 -4.361 -8.389 1 95.11 170 ASP A C 1
ATOM 1342 O O . ASP A 1 170 ? 8.339 -5.279 -7.708 1 95.11 170 ASP A O 1
ATOM 1346 N N . ASP A 1 171 ? 7.398 -3.247 -7.869 1 94.19 171 ASP A N 1
ATOM 1347 C CA . ASP A 1 171 ? 7.207 -3.112 -6.428 1 94.19 171 ASP A CA 1
ATOM 1348 C C . ASP A 1 171 ? 5.915 -3.791 -5.98 1 94.19 171 ASP A C 1
ATOM 1350 O O . ASP A 1 171 ? 4.83 -3.221 -6.111 1 94.19 171 ASP A O 1
ATOM 1354 N N . ILE A 1 172 ? 5.999 -4.975 -5.491 1 95.6 172 ILE A N 1
ATOM 1355 C CA . ILE A 1 172 ? 4.874 -5.759 -4.994 1 95.6 172 ILE A CA 1
ATOM 1356 C C . ILE A 1 172 ? 5.092 -6.098 -3.521 1 95.6 172 ILE A C 1
ATOM 1358 O O . ILE A 1 172 ? 5.993 -6.868 -3.181 1 95.6 172 ILE A O 1
ATOM 1362 N N . PRO A 1 173 ? 4.205 -5.663 -2.668 1 91.77 173 PRO A N 1
ATOM 1363 C CA . PRO A 1 173 ? 4.546 -5.663 -1.244 1 91.77 173 PRO A CA 1
ATOM 1364 C C . PRO A 1 173 ? 4.048 -6.911 -0.518 1 91.77 173 PRO A C 1
ATOM 1366 O O . PRO A 1 173 ? 4.274 -7.062 0.685 1 91.77 173 PRO A O 1
ATOM 1369 N N . LEU A 1 174 ? 3.383 -7.859 -1.224 1 93.89 174 LEU A N 1
ATOM 1370 C CA . LEU A 1 174 ? 2.811 -9.021 -0.553 1 93.89 174 LEU A CA 1
ATOM 1371 C C . LEU A 1 174 ? 3.129 -10.301 -1.319 1 93.89 174 LEU A C 1
ATOM 1373 O O . LEU A 1 174 ? 3.391 -10.261 -2.523 1 93.89 174 LEU A O 1
ATOM 1377 N N . THR A 1 175 ? 3.144 -11.351 -0.58 1 95.04 175 THR A N 1
ATOM 1378 C CA . THR A 1 175 ? 3.042 -12.679 -1.176 1 95.04 175 THR A CA 1
ATOM 1379 C C . THR A 1 175 ? 1.708 -13.33 -0.822 1 95.04 175 THR A C 1
ATOM 1381 O O . THR A 1 175 ? 0.986 -12.844 0.051 1 95.04 175 THR A O 1
ATOM 1384 N N . LEU A 1 176 ? 1.419 -14.378 -1.522 1 95.97 176 LEU A N 1
ATOM 1385 C CA . LEU A 1 176 ? 0.203 -15.114 -1.192 1 95.97 176 LEU A CA 1
ATOM 1386 C C . LEU A 1 176 ? 0.316 -15.762 0.184 1 95.97 176 LEU A C 1
ATOM 1388 O O . LEU A 1 176 ? -0.696 -16.106 0.798 1 95.97 176 LEU A O 1
ATOM 1392 N N . GLU A 1 177 ? 1.521 -15.928 0.676 1 92.03 177 GLU A N 1
ATOM 1393 C CA . GLU A 1 177 ? 1.706 -16.499 2.007 1 92.03 177 GLU A CA 1
ATOM 1394 C C . GLU A 1 177 ? 1.133 -15.584 3.085 1 92.03 177 GLU A C 1
ATOM 1396 O O . GLU A 1 177 ? 0.738 -16.05 4.156 1 92.03 177 GLU A O 1
ATOM 1401 N N . HIS A 1 178 ? 1.101 -14.316 2.819 1 89.7 178 HIS A N 1
ATOM 1402 C CA . HIS A 1 178 ? 0.534 -13.366 3.77 1 89.7 178 HIS A CA 1
ATOM 1403 C C . HIS A 1 178 ? -0.94 -13.658 4.028 1 89.7 178 HIS A C 1
ATOM 1405 O O . HIS A 1 178 ? -1.476 -13.289 5.076 1 89.7 178 HIS A O 1
ATOM 1411 N N . LEU A 1 179 ? -1.598 -14.276 3.036 1 88.92 179 LEU A N 1
ATOM 1412 C CA . LEU A 1 179 ? -3.017 -14.583 3.179 1 88.92 179 LEU A CA 1
ATOM 1413 C C . LEU A 1 179 ? -3.227 -15.749 4.14 1 88.92 179 LEU A C 1
ATOM 1415 O O . LEU A 1 179 ? -4.345 -15.982 4.604 1 88.92 179 LEU A O 1
ATOM 1419 N N . ASN A 1 180 ? -2.153 -16.405 4.49 1 83.53 180 ASN A N 1
ATOM 1420 C CA . ASN A 1 180 ? -2.232 -17.553 5.387 1 83.53 180 ASN A CA 1
ATOM 1421 C C . ASN A 1 180 ? -1.987 -17.147 6.838 1 83.53 180 ASN A C 1
ATOM 1423 O O . ASN A 1 180 ? -1.994 -17.994 7.733 1 83.53 180 ASN A O 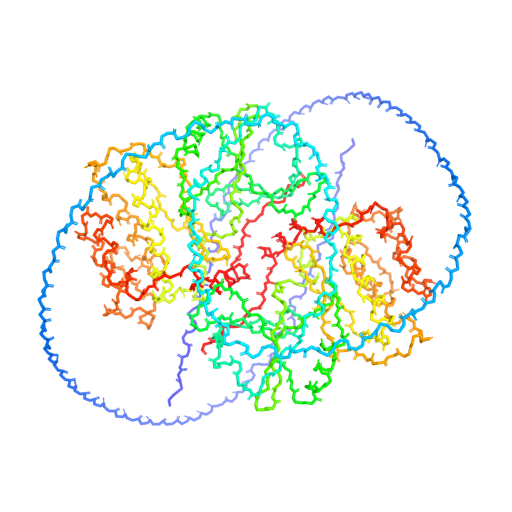1
ATOM 1427 N N . SER A 1 181 ? -1.754 -15.917 7.078 1 74.98 181 SER A N 1
ATOM 1428 C CA . SER A 1 181 ? -1.307 -15.462 8.39 1 74.98 181 SER A CA 1
ATOM 1429 C C . SER A 1 181 ? -2.467 -15.404 9.379 1 74.98 181 SER A C 1
ATOM 1431 O O . SER A 1 181 ? -2.257 -15.434 10.593 1 74.98 181 SER A O 1
ATOM 1433 N N . SER A 1 182 ? -3.624 -15.254 8.88 1 73.63 182 SER A N 1
ATOM 1434 C CA . SER A 1 182 ? -4.784 -15.184 9.763 1 73.63 182 SER A CA 1
ATOM 1435 C C . SER A 1 182 ? -6.047 -15.661 9.054 1 73.63 182 SER A C 1
ATOM 1437 O O . SER A 1 182 ? -6.132 -15.61 7.825 1 73.63 182 SER A O 1
ATOM 1439 N N . ARG A 1 183 ? -6.995 -16.024 9.794 1 72.58 183 ARG A N 1
ATOM 1440 C CA . ARG A 1 183 ? -8.276 -16.486 9.268 1 72.58 183 ARG A CA 1
ATOM 1441 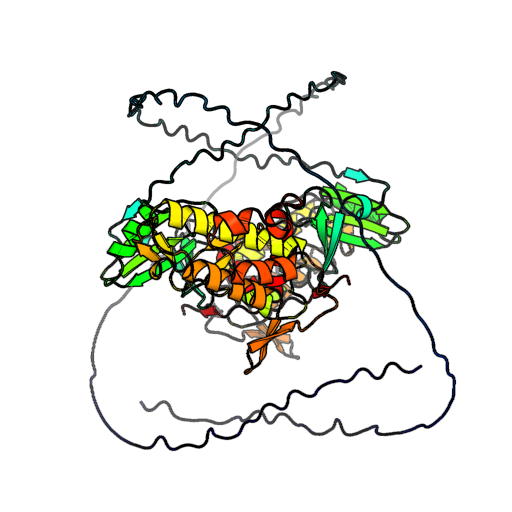C C . ARG A 1 183 ? -9.03 -15.35 8.586 1 72.58 183 ARG A C 1
ATOM 1443 O O . ARG A 1 183 ? -9.8 -15.582 7.652 1 72.58 183 ARG A O 1
ATOM 1450 N N . ASN A 1 184 ? -8.764 -14.166 8.985 1 74.38 184 ASN A N 1
ATOM 1451 C CA . ASN A 1 184 ? -9.457 -13.005 8.437 1 74.38 184 ASN A CA 1
ATOM 1452 C C . ASN A 1 184 ? -9.012 -12.71 7.007 1 74.38 184 ASN A C 1
ATOM 1454 O O . ASN A 1 184 ? -9.679 -11.965 6.286 1 74.38 184 ASN A O 1
ATOM 1458 N N . LEU A 1 185 ? -7.957 -13.381 6.634 1 83.37 185 LEU A N 1
ATOM 1459 C CA . LEU A 1 185 ? -7.405 -13.12 5.31 1 83.37 185 LEU A CA 1
ATOM 1460 C C . LEU A 1 185 ? -7.719 -14.266 4.354 1 83.37 185 LEU A C 1
ATOM 1462 O O . LEU A 1 185 ? -7.28 -14.256 3.202 1 83.37 185 LEU A O 1
ATOM 1466 N N . CYS A 1 186 ? -8.513 -15.172 4.786 1 85.23 186 CYS A N 1
ATOM 1467 C CA . CYS A 1 186 ? -8.892 -16.285 3.923 1 85.23 186 CYS A CA 1
ATOM 1468 C C . CYS A 1 186 ? -9.73 -15.8 2.745 1 85.23 186 CYS A C 1
ATOM 1470 O O . CYS A 1 186 ? -10.761 -15.154 2.936 1 85.23 186 CYS A O 1
ATOM 1472 N N . PRO A 1 187 ? -9.306 -16.17 1.574 1 91.07 187 PRO A N 1
ATOM 1473 C CA . PRO A 1 187 ? -10.059 -15.701 0.408 1 91.07 187 PRO A CA 1
ATOM 1474 C C . PRO A 1 187 ? -11.423 -16.375 0.277 1 91.07 187 PRO A C 1
ATOM 1476 O O . PRO A 1 187 ? -11.598 -17.513 0.719 1 91.07 187 PRO A O 1
ATOM 1479 N N . THR A 1 188 ? -12.394 -15.647 -0.272 1 88.5 188 THR A N 1
ATOM 1480 C CA . THR A 1 188 ? -13.641 -16.258 -0.721 1 88.5 188 THR A CA 1
ATOM 1481 C C . THR A 1 188 ? -13.401 -17.142 -1.942 1 88.5 188 THR A C 1
ATOM 1483 O O . THR A 1 188 ? -12.321 -17.109 -2.535 1 88.5 188 THR A O 1
ATOM 1486 N N . GLN A 1 189 ? -14.404 -17.958 -2.334 1 90.94 189 GLN A N 1
ATOM 1487 C CA . GLN A 1 189 ? -14.262 -18.808 -3.512 1 90.94 189 GLN A CA 1
ATOM 1488 C C . GLN A 1 189 ? -13.988 -17.975 -4.761 1 90.94 189 GLN A C 1
ATOM 1490 O O . GLN A 1 189 ? -13.184 -18.366 -5.61 1 90.94 189 GLN A O 1
ATOM 1495 N N . LEU A 1 190 ? -14.64 -16.817 -4.877 1 91.46 190 LEU A N 1
ATOM 1496 C CA . LEU A 1 190 ? -14.427 -15.924 -6.01 1 91.46 190 LEU A CA 1
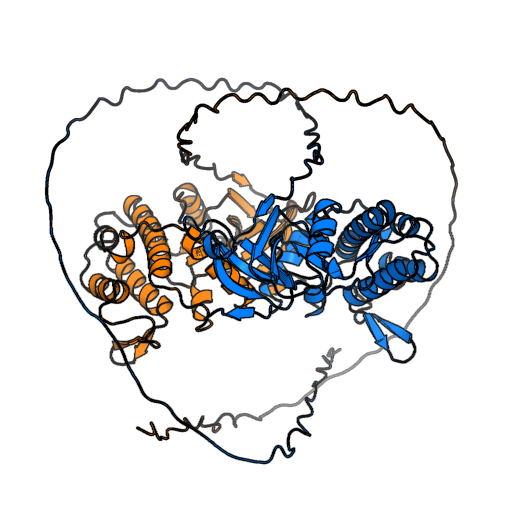ATOM 1497 C C . LEU A 1 190 ? -12.995 -15.401 -6.03 1 91.46 190 LEU A C 1
ATOM 1499 O O . LEU A 1 190 ? -12.361 -15.355 -7.086 1 91.46 190 LEU A O 1
ATOM 1503 N N . GLN A 1 191 ? -12.516 -15.019 -4.925 1 93.49 191 GLN A N 1
ATOM 1504 C CA . GLN A 1 191 ? -11.152 -14.519 -4.794 1 93.49 191 GLN A CA 1
ATOM 1505 C C . GLN A 1 191 ? -10.133 -15.621 -5.069 1 93.49 191 GLN A C 1
ATOM 1507 O O . GLN A 1 191 ? -9.129 -15.391 -5.745 1 93.49 191 GLN A O 1
ATOM 1512 N N . LEU A 1 192 ? -10.433 -16.801 -4.526 1 95.08 192 LEU A N 1
ATOM 1513 C CA . LEU A 1 192 ? -9.576 -17.951 -4.792 1 95.08 192 LEU A CA 1
ATOM 1514 C C . LEU A 1 192 ? -9.49 -18.23 -6.289 1 95.08 192 LEU A C 1
ATOM 1516 O O . LEU A 1 192 ? -8.398 -18.428 -6.826 1 95.08 192 LEU A O 1
ATOM 1520 N N . GLY A 1 193 ? -10.65 -18.26 -6.912 1 96.19 193 GLY A N 1
ATOM 1521 C CA . GLY A 1 193 ? -10.665 -18.434 -8.356 1 96.19 193 GLY A CA 1
ATOM 1522 C C . GLY A 1 193 ? -9.842 -17.394 -9.091 1 96.19 193 GLY A C 1
ATOM 1523 O O . GLY A 1 193 ? -9.133 -17.717 -10.046 1 96.19 193 GLY A O 1
ATOM 1524 N N . SER A 1 194 ? -9.928 -16.149 -8.664 1 96.84 194 SER A N 1
ATOM 1525 C CA . SER A 1 194 ? -9.183 -15.06 -9.286 1 96.84 194 SER A CA 1
ATOM 1526 C C . SER A 1 194 ? -7.679 -15.251 -9.116 1 96.84 194 SER A C 1
ATOM 1528 O O . SER A 1 194 ? -6.906 -14.987 -10.039 1 96.84 194 SER A O 1
ATOM 1530 N N . ILE A 1 195 ? -7.272 -15.687 -7.957 1 97.87 195 ILE A N 1
ATOM 1531 C CA . ILE A 1 195 ? -5.862 -15.949 -7.689 1 97.87 195 ILE A CA 1
ATOM 1532 C C . ILE A 1 195 ? -5.362 -17.067 -8.601 1 97.87 195 ILE A C 1
ATOM 1534 O O . ILE A 1 195 ? -4.376 -16.894 -9.322 1 97.87 195 ILE A O 1
ATOM 1538 N N . LEU A 1 196 ? -6.088 -18.171 -8.568 1 97.73 196 LEU A N 1
ATOM 1539 C CA . LEU A 1 196 ? -5.639 -19.361 -9.282 1 97.73 196 LEU A CA 1
ATOM 1540 C C . LEU A 1 196 ? -5.651 -19.128 -10.789 1 97.73 196 LEU A C 1
ATOM 1542 O O . LEU A 1 196 ? -4.784 -19.634 -11.506 1 97.73 196 LEU A O 1
ATOM 1546 N N . LYS A 1 197 ? -6.588 -18.4 -11.262 1 98 197 LYS A N 1
ATOM 1547 C CA . LYS A 1 197 ? -6.611 -18.08 -12.686 1 98 197 LYS A CA 1
ATOM 1548 C C . LYS A 1 197 ? -5.328 -17.371 -13.112 1 98 197 LYS A C 1
ATOM 1550 O O . LYS A 1 197 ? -4.715 -17.735 -14.117 1 98 197 LYS A O 1
ATOM 1555 N N . GLN A 1 198 ? -4.964 -16.385 -12.363 1 97.83 198 GLN A N 1
ATOM 1556 C CA . GLN A 1 198 ? -3.776 -15.611 -12.707 1 97.83 198 GLN A CA 1
ATOM 1557 C C . GLN A 1 198 ? -2.516 -16.466 -12.611 1 97.83 198 GLN A C 1
ATOM 1559 O O . GLN A 1 198 ? -1.621 -16.358 -13.452 1 97.83 198 GLN A O 1
ATOM 1564 N N . VAL A 1 199 ? -2.431 -17.35 -11.588 1 98.42 199 VAL A N 1
ATOM 1565 C CA . VAL A 1 199 ? -1.289 -18.247 -11.451 1 98.42 199 VAL A CA 1
ATOM 1566 C C . VAL A 1 199 ? -1.226 -19.193 -12.648 1 98.42 199 VAL A C 1
ATOM 1568 O O . VAL A 1 199 ? -0.161 -19.387 -13.239 1 98.42 199 VAL A O 1
ATOM 1571 N N . LEU A 1 200 ? -2.368 -19.754 -12.983 1 97.91 200 LEU A N 1
ATOM 1572 C CA . LEU A 1 200 ? -2.433 -20.692 -14.098 1 97.91 200 LEU A CA 1
ATOM 1573 C C . LEU A 1 200 ? -2.062 -20.006 -15.408 1 97.91 200 LEU A C 1
ATOM 1575 O O . LEU A 1 200 ? -1.405 -20.605 -16.263 1 97.91 200 LEU A O 1
ATOM 1579 N N . ASP A 1 201 ? -2.485 -18.764 -15.58 1 97.45 201 ASP A N 1
ATOM 1580 C CA . ASP A 1 201 ? -2.113 -18.014 -16.776 1 97.45 201 ASP A CA 1
ATOM 1581 C C . ASP A 1 201 ? -0.598 -17.848 -16.871 1 97.45 201 ASP A C 1
ATOM 1583 O O . ASP A 1 201 ? -0.016 -18.013 -17.945 1 97.45 201 ASP A O 1
ATOM 1587 N N . GLY A 1 202 ? 0.023 -17.517 -15.758 1 97.88 202 GLY A N 1
ATOM 1588 C CA . GLY A 1 202 ? 1.474 -17.418 -15.738 1 97.88 202 GLY A CA 1
ATOM 1589 C C . GLY A 1 202 ? 2.166 -18.735 -16.033 1 97.88 202 GLY A C 1
ATOM 1590 O O . GLY A 1 202 ? 3.113 -18.782 -16.82 1 97.88 202 GLY A O 1
ATOM 1591 N N . LEU A 1 203 ? 1.691 -19.768 -15.44 1 97.16 203 LEU A N 1
ATOM 1592 C CA . LEU A 1 203 ? 2.285 -21.086 -15.639 1 97.16 203 LEU A CA 1
ATOM 1593 C C . LEU A 1 203 ? 2.112 -21.547 -17.082 1 97.16 203 LEU A C 1
ATOM 1595 O O . LEU A 1 203 ? 3.034 -22.117 -17.671 1 97.16 203 LEU A O 1
ATOM 1599 N N . SER A 1 204 ? 0.908 -21.342 -17.551 1 96.12 204 SER A N 1
ATOM 1600 C CA . SER A 1 204 ? 0.653 -21.687 -18.946 1 96.12 204 SER A CA 1
ATOM 1601 C C . SER A 1 204 ? 1.634 -20.984 -19.878 1 96.12 204 SER A C 1
ATOM 1603 O O . SER A 1 204 ? 2.158 -21.595 -20.811 1 96.12 204 SER A O 1
ATOM 1605 N N . TYR A 1 205 ? 1.843 -19.72 -19.688 1 96.52 205 TYR A N 1
ATOM 1606 C CA . TYR A 1 205 ? 2.802 -18.951 -20.472 1 96.52 205 TYR A CA 1
ATOM 1607 C C . TYR A 1 205 ? 4.198 -19.554 -20.372 1 96.52 205 TYR A C 1
ATOM 1609 O O . TYR A 1 205 ? 4.889 -19.708 -21.382 1 96.52 205 TYR A O 1
ATOM 1617 N N . LEU A 1 206 ? 4.668 -19.878 -19.119 1 95.55 206 LEU A N 1
ATOM 1618 C CA . LEU A 1 206 ? 5.99 -20.467 -18.93 1 95.55 206 LEU A CA 1
ATOM 1619 C C . LEU A 1 206 ? 6.129 -21.758 -19.73 1 95.55 206 LEU A C 1
ATOM 1621 O O . LEU A 1 206 ? 7.103 -21.936 -20.465 1 95.55 206 LEU A O 1
ATOM 1625 N N . VAL A 1 207 ? 5.165 -22.61 -19.622 1 93.69 207 VAL A N 1
ATOM 1626 C CA . VAL A 1 207 ? 5.189 -23.894 -20.315 1 93.69 207 VAL A CA 1
ATOM 1627 C C . VAL A 1 207 ? 5.244 -23.666 -21.824 1 93.69 207 VAL A C 1
ATOM 1629 O O . VAL A 1 207 ? 6.052 -24.283 -22.522 1 93.69 207 VAL A O 1
ATOM 1632 N N . ALA A 1 208 ? 4.415 -22.764 -22.243 1 92.87 208 ALA A N 1
ATOM 1633 C CA . ALA A 1 208 ? 4.346 -22.473 -23.673 1 92.87 208 ALA A CA 1
ATOM 1634 C C . ALA A 1 208 ? 5.677 -21.932 -24.187 1 92.87 208 ALA A C 1
ATOM 1636 O O . ALA A 1 208 ? 5.983 -22.047 -25.377 1 92.87 208 ALA A O 1
ATOM 1637 N N . ASN A 1 209 ? 6.434 -21.336 -23.345 1 92.43 209 ASN A N 1
ATOM 1638 C CA . ASN A 1 209 ? 7.702 -20.742 -23.755 1 92.43 209 ASN A CA 1
ATOM 1639 C C . ASN A 1 209 ? 8.888 -21.602 -23.328 1 92.43 209 ASN A C 1
ATOM 1641 O O . ASN A 1 209 ? 10.028 -21.133 -23.317 1 92.43 209 ASN A O 1
ATOM 1645 N N . GLY A 1 210 ? 8.582 -22.806 -22.911 1 91.02 210 GLY A N 1
ATOM 1646 C CA . GLY A 1 210 ? 9.623 -23.796 -22.681 1 91.02 210 GLY A CA 1
ATOM 1647 C C . GLY A 1 210 ? 10.261 -23.683 -21.31 1 91.02 210 GLY A C 1
ATOM 1648 O O . GLY A 1 210 ? 11.443 -23.99 -21.143 1 91.02 210 GLY A O 1
ATOM 1649 N N . PHE A 1 211 ? 9.52 -23.113 -20.36 1 93.57 211 PHE A N 1
ATOM 1650 C CA . PHE A 1 211 ? 10.041 -22.997 -19.003 1 93.57 211 PHE A CA 1
ATOM 1651 C C . PHE A 1 211 ? 9.168 -23.768 -18.02 1 93.57 211 PHE A C 1
ATOM 1653 O O . PHE A 1 211 ? 7.979 -23.978 -18.269 1 93.57 211 PHE A O 1
ATOM 1660 N N . GLU A 1 212 ? 9.8 -24.256 -16.995 1 94.41 212 GLU A N 1
ATOM 1661 C CA . GLU A 1 212 ? 9.116 -24.88 -15.866 1 94.41 212 GLU A CA 1
ATOM 1662 C C . GLU A 1 212 ? 9.597 -24.3 -14.54 1 94.41 212 GLU A C 1
ATOM 1664 O O . GLU A 1 212 ? 10.802 -24.225 -14.289 1 94.41 212 GLU A O 1
ATOM 1669 N N . HIS A 1 213 ? 8.702 -23.809 -13.781 1 95.36 213 HIS A N 1
ATOM 1670 C CA . HIS A 1 213 ? 9.035 -23.367 -12.432 1 95.36 213 HIS A CA 1
ATOM 1671 C C . HIS A 1 213 ? 9.119 -24.548 -11.47 1 95.36 213 HIS A C 1
ATOM 1673 O O . HIS A 1 213 ? 8.118 -25.223 -11.221 1 95.36 213 HIS A O 1
ATOM 1679 N N . ARG A 1 214 ? 10.104 -24.81 -10.772 1 94.3 214 ARG A N 1
ATOM 1680 C CA . ARG A 1 214 ? 10.35 -26.057 -10.055 1 94.3 214 ARG A CA 1
ATOM 1681 C C . ARG A 1 214 ? 9.976 -25.924 -8.583 1 94.3 214 ARG A C 1
ATOM 1683 O O . ARG A 1 214 ? 9.931 -26.92 -7.856 1 94.3 214 ARG A O 1
ATOM 1690 N N . SER A 1 215 ? 9.678 -24.734 -8.127 1 95.09 215 SER A N 1
ATOM 1691 C CA . SER A 1 215 ? 9.434 -24.55 -6.7 1 95.09 215 SER A CA 1
ATOM 1692 C C . SER A 1 215 ? 8.36 -23.496 -6.455 1 95.09 215 SER A C 1
ATOM 1694 O O . SER A 1 215 ? 8.557 -22.575 -5.66 1 95.09 215 SER A O 1
ATOM 1696 N N . LEU A 1 216 ? 7.301 -23.651 -7.163 1 97.24 216 LEU A N 1
ATOM 1697 C CA . LEU A 1 216 ? 6.221 -22.681 -7.025 1 97.24 216 LEU A CA 1
ATOM 1698 C C . LEU A 1 216 ? 5.455 -22.901 -5.725 1 97.24 216 LEU A C 1
ATOM 1700 O O . LEU A 1 216 ? 5.028 -24.02 -5.432 1 97.24 216 LEU A O 1
ATOM 1704 N N . THR A 1 217 ? 5.322 -21.873 -4.893 1 96.72 217 THR A N 1
ATOM 1705 C CA . THR A 1 217 ? 4.589 -21.867 -3.632 1 96.72 217 THR A CA 1
ATOM 1706 C C . THR A 1 217 ? 3.906 -20.52 -3.41 1 96.72 217 THR A C 1
ATOM 1708 O O . THR A 1 217 ? 4.099 -19.585 -4.19 1 96.72 217 THR A O 1
ATOM 1711 N N . CYS A 1 218 ? 3.113 -20.433 -2.342 1 96.01 218 CYS A N 1
ATOM 1712 C CA . CYS A 1 218 ? 2.501 -19.165 -1.962 1 96.01 218 CYS A CA 1
ATOM 1713 C C . CYS A 1 218 ? 3.561 -18.147 -1.558 1 96.01 218 CYS A C 1
ATOM 1715 O O . CYS A 1 218 ? 3.358 -16.941 -1.709 1 96.01 218 CYS A O 1
ATOM 1717 N N . SER A 1 219 ? 4.761 -18.568 -1.123 1 94.4 219 SER A N 1
ATOM 1718 C CA . SER A 1 219 ? 5.817 -17.688 -0.634 1 94.4 219 SER A CA 1
ATOM 1719 C C . SER A 1 219 ? 6.558 -17.02 -1.787 1 94.4 219 SER A C 1
ATOM 1721 O O . SER A 1 219 ? 7.2 -15.984 -1.602 1 94.4 219 SER A O 1
ATOM 1723 N N . ASN A 1 220 ? 6.508 -17.629 -2.959 1 96.96 220 ASN A N 1
ATOM 1724 C CA . ASN A 1 220 ? 7.194 -16.988 -4.076 1 96.96 220 ASN A CA 1
ATOM 1725 C C . ASN A 1 220 ? 6.212 -16.539 -5.154 1 96.96 220 ASN A C 1
ATOM 1727 O O . ASN A 1 220 ? 6.575 -16.439 -6.327 1 96.96 220 ASN A O 1
ATOM 1731 N N . THR A 1 221 ? 5.02 -16.419 -4.797 1 98.25 221 THR A N 1
ATOM 1732 C CA . THR A 1 221 ? 3.967 -15.804 -5.598 1 98.25 221 THR A CA 1
ATOM 1733 C C . THR A 1 221 ? 3.49 -14.504 -4.958 1 98.25 221 THR A C 1
ATOM 1735 O O . THR A 1 221 ? 2.947 -14.513 -3.851 1 98.25 221 THR A O 1
ATOM 1738 N N . LEU A 1 222 ? 3.65 -13.447 -5.723 1 97.94 222 LEU A N 1
ATOM 1739 C CA . LEU A 1 222 ? 3.457 -12.108 -5.178 1 97.94 222 LEU A CA 1
ATOM 1740 C C . LEU A 1 222 ? 2.039 -11.613 -5.442 1 97.94 222 LEU A C 1
ATOM 1742 O O . LEU A 1 222 ? 1.416 -12.002 -6.433 1 97.94 222 LEU A O 1
ATOM 1746 N N . LEU A 1 223 ? 1.54 -10.856 -4.56 1 97.28 223 LEU A N 1
ATOM 1747 C CA . LEU A 1 223 ? 0.229 -10.222 -4.65 1 97.28 223 LEU A CA 1
ATOM 1748 C C . LEU A 1 223 ? 0.355 -8.703 -4.589 1 97.28 223 LEU A C 1
ATOM 1750 O O . LEU A 1 223 ? 0.772 -8.151 -3.569 1 97.28 223 LEU A O 1
ATOM 1754 N N . ALA A 1 224 ? -0.002 -8.049 -5.691 1 96.68 224 ALA A N 1
ATOM 1755 C CA . ALA A 1 224 ? 0.021 -6.59 -5.751 1 96.68 224 ALA A CA 1
ATOM 1756 C C . ALA A 1 224 ? -1.243 -5.996 -5.136 1 96.68 224 ALA A C 1
ATOM 1758 O O . ALA A 1 224 ? -2.261 -6.681 -5.01 1 96.68 224 ALA A O 1
ATOM 1759 N N . LEU A 1 225 ? -1.171 -4.748 -4.84 1 94.37 225 LEU A N 1
ATOM 1760 C CA . LEU A 1 225 ? -2.293 -4.074 -4.198 1 94.37 225 LEU A CA 1
ATOM 1761 C C . LEU A 1 225 ? -3.442 -3.873 -5.181 1 94.37 225 LEU A C 1
ATOM 1763 O O . LEU A 1 225 ? -4.583 -3.649 -4.772 1 94.37 225 LEU A O 1
ATOM 1767 N N . ASP A 1 226 ? -3.148 -3.925 -6.483 1 94.94 226 ASP A N 1
ATOM 1768 C CA . ASP A 1 226 ? -4.213 -3.785 -7.471 1 94.94 226 ASP A CA 1
ATOM 1769 C C . ASP A 1 226 ? -4.852 -5.136 -7.786 1 94.94 226 ASP A C 1
ATOM 1771 O O . ASP A 1 226 ? -5.694 -5.237 -8.68 1 94.94 226 ASP A O 1
ATOM 1775 N N . GLY A 1 227 ? -4.345 -6.128 -7.088 1 96.92 227 GLY A N 1
ATOM 1776 C CA . GLY A 1 227 ? -4.95 -7.442 -7.234 1 96.92 227 GLY A CA 1
ATOM 1777 C C . GLY A 1 227 ? -4.2 -8.34 -8.2 1 96.92 227 GLY A C 1
ATOM 1778 O O . GLY A 1 227 ? -4.55 -9.51 -8.367 1 96.92 227 GLY A O 1
ATOM 1779 N N . SER A 1 228 ? -3.181 -7.835 -8.81 1 97.74 228 SER A N 1
ATOM 1780 C CA . SER A 1 228 ? -2.412 -8.653 -9.742 1 97.74 228 SER A CA 1
ATOM 1781 C C . SER A 1 228 ? -1.536 -9.658 -9.002 1 97.74 228 SER A C 1
ATOM 1783 O O . SER A 1 228 ? -0.977 -9.346 -7.949 1 97.74 228 SER A O 1
ATOM 1785 N N . ILE A 1 229 ? -1.439 -10.83 -9.586 1 98.38 229 ILE A N 1
ATOM 1786 C CA . ILE A 1 229 ? -0.596 -11.904 -9.072 1 98.38 229 ILE A CA 1
ATOM 1787 C C . ILE A 1 229 ? 0.613 -12.093 -9.985 1 98.38 229 ILE A C 1
ATOM 1789 O O . ILE A 1 229 ? 0.477 -12.11 -11.21 1 98.38 229 ILE A O 1
ATOM 1793 N N . LYS A 1 230 ? 1.783 -12.166 -9.416 1 98.31 230 LYS A N 1
ATOM 1794 C CA . LYS A 1 230 ? 2.989 -12.375 -10.211 1 98.31 230 LYS A CA 1
ATOM 1795 C C . LYS A 1 230 ? 3.805 -13.547 -9.674 1 98.31 230 LYS A C 1
ATOM 1797 O O . LYS A 1 230 ? 4.134 -13.59 -8.487 1 98.31 230 LYS A O 1
ATOM 1802 N N . ILE A 1 231 ? 4.108 -14.492 -10.472 1 98.45 231 ILE A N 1
ATOM 1803 C CA . ILE A 1 231 ? 5.025 -15.573 -10.129 1 98.45 231 ILE A CA 1
ATOM 1804 C C . ILE A 1 231 ? 6.45 -15.032 -10.036 1 98.45 231 ILE A C 1
ATOM 1806 O O . ILE A 1 231 ? 6.939 -14.392 -10.969 1 98.45 231 ILE A O 1
ATOM 1810 N N . ALA A 1 232 ? 7.046 -15.186 -8.908 1 97.79 232 ALA A N 1
ATOM 1811 C CA . ALA A 1 232 ? 8.425 -14.776 -8.657 1 97.79 232 ALA A CA 1
ATOM 1812 C C . ALA A 1 232 ? 9.325 -15.987 -8.429 1 97.79 232 ALA A C 1
ATOM 1814 O O . ALA A 1 232 ? 8.92 -17.125 -8.679 1 97.79 232 ALA A O 1
ATOM 1815 N N . GLY A 1 233 ? 10.574 -15.765 -8.068 1 95.71 233 GLY A N 1
ATOM 1816 C CA . GLY A 1 233 ? 11.503 -16.871 -7.899 1 95.71 233 GLY A CA 1
ATOM 1817 C C . GLY A 1 233 ? 11.947 -17.485 -9.213 1 95.71 233 GLY A C 1
ATOM 1818 O O . GLY A 1 233 ? 11.98 -18.709 -9.353 1 95.71 233 GLY A O 1
ATOM 1819 N N . LEU A 1 234 ? 12.239 -16.724 -10.164 1 95.23 234 LEU A N 1
ATOM 1820 C CA . LEU A 1 234 ? 12.552 -17.192 -11.51 1 95.23 234 LEU A CA 1
ATOM 1821 C C . LEU A 1 234 ? 13.86 -17.974 -11.524 1 95.23 234 LEU A C 1
ATOM 1823 O O . LEU A 1 234 ? 14.153 -18.687 -12.487 1 95.23 234 LEU A O 1
ATOM 1827 N N . GLU A 1 235 ? 14.645 -17.782 -10.465 1 94.47 235 GLU A N 1
ATOM 1828 C CA . GLU A 1 235 ? 15.862 -18.579 -10.343 1 94.47 235 GLU A CA 1
ATOM 1829 C C . GLU A 1 235 ? 15.54 -20.068 -10.261 1 94.47 235 GLU A C 1
ATOM 1831 O O . GLU A 1 235 ? 16.392 -20.91 -10.553 1 94.47 235 GLU A O 1
ATOM 1836 N N . SER A 1 236 ? 14.315 -20.366 -9.915 1 94.76 236 SER A N 1
ATOM 1837 C CA . SER A 1 236 ? 13.875 -21.754 -9.828 1 94.76 236 SER A CA 1
ATOM 1838 C C . SER A 1 236 ? 13.311 -22.241 -11.159 1 94.76 236 SER A C 1
ATOM 1840 O O . SER A 1 236 ? 12.892 -23.394 -11.277 1 94.76 236 SER A O 1
ATOM 1842 N N . CYS A 1 237 ? 13.287 -21.403 -12.118 1 93.75 237 CYS A N 1
ATOM 1843 C CA . CYS A 1 237 ? 12.8 -21.792 -13.437 1 93.75 237 CYS A CA 1
ATOM 1844 C C . CYS A 1 237 ? 13.905 -22.448 -14.255 1 93.75 237 CYS A C 1
ATOM 1846 O O . CYS A 1 237 ? 15.055 -22.008 -14.219 1 93.75 237 CYS A O 1
ATOM 1848 N N . ILE A 1 238 ? 13.543 -23.504 -14.953 1 92.4 238 ILE A N 1
ATOM 1849 C CA . ILE A 1 238 ? 14.478 -24.192 -15.836 1 92.4 238 ILE A CA 1
ATOM 1850 C C . ILE A 1 238 ? 13.872 -24.319 -17.232 1 92.4 238 ILE A C 1
ATOM 1852 O O . ILE A 1 238 ? 12.649 -24.285 -17.389 1 92.4 238 ILE A O 1
ATOM 1856 N N . GLU A 1 239 ? 14.765 -24.423 -18.178 1 90.47 239 GLU A N 1
ATOM 1857 C CA . GLU A 1 239 ? 14.285 -24.729 -19.523 1 90.47 239 GLU A CA 1
ATOM 1858 C C . GLU A 1 239 ? 13.72 -26.144 -19.598 1 90.47 239 GLU A C 1
ATOM 1860 O O . GLU A 1 239 ? 14.308 -27.083 -19.057 1 90.47 239 GLU A O 1
ATOM 1865 N N . SER A 1 240 ? 12.555 -26.202 -20.079 1 88.83 240 SER A N 1
ATOM 1866 C CA . SER A 1 240 ? 11.859 -27.48 -20.186 1 88.83 240 SER A CA 1
ATOM 1867 C C . SER A 1 240 ? 11.063 -27.57 -21.484 1 88.83 240 SER A C 1
ATOM 1869 O O . SER A 1 240 ? 10.3 -26.66 -21.814 1 88.83 240 SER A O 1
ATOM 1871 N N . PRO A 1 241 ? 11.385 -28.706 -22.182 1 83.53 241 PRO A N 1
ATOM 1872 C CA . PRO A 1 241 ? 10.603 -28.86 -23.411 1 83.53 241 PRO A CA 1
ATOM 1873 C C . PRO A 1 241 ? 9.097 -28.872 -23.154 1 83.53 241 PRO A C 1
ATOM 1875 O O . PRO A 1 241 ? 8.652 -29.323 -22.096 1 83.53 241 PRO A O 1
ATOM 1878 N N . GLN A 1 242 ? 8.376 -28.422 -24.087 1 76.8 242 GLN A N 1
ATOM 1879 C CA . GLN A 1 242 ? 6.928 -28.284 -23.978 1 76.8 242 GLN A CA 1
ATOM 1880 C C . GLN A 1 242 ? 6.256 -29.646 -23.826 1 76.8 242 GLN A C 1
ATOM 1882 O O . GLN A 1 242 ? 5.175 -29.75 -23.243 1 76.8 242 GLN A O 1
ATOM 1887 N N . SER A 1 243 ? 6.887 -30.589 -24.261 1 74.14 243 SER A N 1
ATOM 1888 C CA . SER A 1 243 ? 6.312 -31.93 -24.251 1 74.14 243 SER A CA 1
ATOM 1889 C C . SER A 1 243 ? 6.483 -32.595 -22.889 1 74.14 243 SER A C 1
ATOM 1891 O O . SER A 1 243 ? 5.887 -33.641 -22.623 1 74.14 243 SER A O 1
ATOM 1893 N N . LYS A 1 244 ? 7.094 -31.937 -22.035 1 76.09 244 LYS A N 1
ATOM 1894 C CA . LYS A 1 244 ? 7.383 -32.532 -20.733 1 76.09 244 LYS A CA 1
ATOM 1895 C C . LYS A 1 244 ? 6.144 -32.537 -19.844 1 76.09 244 LYS A C 1
ATOM 1897 O O . LYS A 1 244 ? 5.235 -31.725 -20.031 1 76.09 244 LYS A O 1
ATOM 1902 N N . SER A 1 245 ? 6.141 -33.504 -18.94 1 85.94 245 SER A N 1
ATOM 1903 C CA . SER A 1 245 ? 5.082 -33.661 -17.949 1 85.94 245 SER A CA 1
ATOM 1904 C C . SER A 1 245 ? 4.916 -32.397 -17.113 1 85.94 245 SER A C 1
ATOM 1906 O O . SER A 1 245 ? 5.903 -31.759 -16.74 1 85.94 245 SER A O 1
ATOM 1908 N N . GLN A 1 246 ? 3.678 -31.987 -16.932 1 92.02 246 GLN A N 1
ATOM 1909 C CA . GLN A 1 246 ? 3.358 -30.803 -16.142 1 92.02 246 GLN A CA 1
ATOM 1910 C C . GLN A 1 246 ? 2.972 -31.182 -14.715 1 92.02 246 GLN A C 1
ATOM 1912 O O . GLN A 1 246 ? 2.326 -30.401 -14.013 1 92.02 246 GLN A O 1
ATOM 1917 N N . THR A 1 247 ? 3.351 -32.374 -14.291 1 90.94 247 THR A N 1
ATOM 1918 C CA . THR A 1 247 ? 2.972 -32.946 -13.004 1 90.94 247 THR A CA 1
ATOM 1919 C C . THR A 1 247 ? 3.458 -32.064 -11.857 1 90.94 247 THR A C 1
ATOM 1921 O O . THR A 1 247 ? 2.733 -31.848 -10.884 1 90.94 247 THR A O 1
ATOM 1924 N N . LEU A 1 248 ? 4.674 -31.6 -11.965 1 92.1 248 LEU A N 1
ATOM 1925 C CA . LEU A 1 248 ? 5.241 -30.781 -10.899 1 92.1 248 LEU A CA 1
ATOM 1926 C C . LEU A 1 248 ? 4.45 -29.49 -10.726 1 92.1 248 LEU A C 1
ATOM 1928 O O . LEU A 1 248 ? 4.164 -29.078 -9.599 1 92.1 248 LEU A O 1
ATOM 1932 N N . SER A 1 249 ? 4.139 -28.884 -11.857 1 94.4 249 SER A N 1
ATOM 1933 C CA . SER A 1 249 ? 3.354 -27.654 -11.819 1 94.4 249 SER A CA 1
ATOM 1934 C C . SER A 1 249 ? 1.968 -27.901 -11.233 1 94.4 249 SER A C 1
ATOM 1936 O O . SER A 1 249 ? 1.472 -27.099 -10.44 1 94.4 249 SER A O 1
ATOM 1938 N N . ILE A 1 250 ? 1.355 -28.962 -11.577 1 95.77 250 ILE A N 1
ATOM 1939 C CA . ILE A 1 250 ? 0.014 -29.291 -11.106 1 95.77 250 ILE A CA 1
ATOM 1940 C C . ILE A 1 250 ? 0.05 -29.576 -9.606 1 95.77 250 ILE A C 1
ATOM 1942 O O . ILE A 1 250 ? -0.836 -29.145 -8.865 1 95.77 250 ILE A O 1
ATOM 1946 N N . LYS A 1 251 ? 1.063 -30.288 -9.179 1 94.75 251 LYS A N 1
ATOM 1947 C CA . LYS A 1 251 ? 1.227 -30.547 -7.752 1 94.75 251 LYS A CA 1
ATOM 1948 C C . LYS A 1 251 ? 1.385 -29.245 -6.972 1 94.75 251 LYS A C 1
ATOM 1950 O O . LYS A 1 251 ? 0.85 -29.107 -5.87 1 94.75 251 LYS A O 1
ATOM 1955 N N . ALA A 1 252 ? 2.149 -28.311 -7.525 1 96.15 252 ALA A N 1
ATOM 1956 C CA . ALA A 1 252 ? 2.328 -27.008 -6.891 1 96.15 252 ALA A CA 1
ATOM 1957 C C . ALA A 1 252 ? 0.996 -26.275 -6.76 1 96.15 252 ALA A C 1
ATOM 1959 O O . ALA A 1 252 ? 0.711 -25.673 -5.722 1 96.15 252 ALA A O 1
ATOM 1960 N N . ILE A 1 253 ? 0.189 -26.359 -7.785 1 97.32 253 ILE A N 1
ATOM 1961 C CA . ILE A 1 253 ? -1.124 -25.723 -7.777 1 97.32 253 ILE A CA 1
ATOM 1962 C C . ILE A 1 253 ? -1.993 -26.347 -6.689 1 97.32 253 ILE A C 1
ATOM 1964 O O . ILE A 1 253 ? -2.7 -25.639 -5.968 1 97.32 253 ILE A O 1
ATOM 1968 N N . ALA A 1 254 ? -1.934 -27.634 -6.583 1 94.74 254 ALA A N 1
ATOM 1969 C CA . ALA A 1 254 ? -2.686 -28.328 -5.541 1 94.74 254 ALA A CA 1
ATOM 1970 C C . ALA A 1 254 ? -2.276 -27.844 -4.154 1 94.74 254 ALA A C 1
ATOM 1972 O O . ALA A 1 254 ? -3.13 -27.522 -3.324 1 94.74 254 ALA A O 1
ATOM 1973 N N . THR A 1 255 ? -1 -27.765 -3.941 1 93.93 255 THR A N 1
ATOM 1974 C CA . THR A 1 255 ? -0.468 -27.34 -2.65 1 93.93 255 THR A CA 1
ATOM 1975 C C . THR A 1 255 ? -0.867 -25.898 -2.349 1 93.93 255 THR A C 1
ATOM 1977 O O . THR A 1 255 ? -1.294 -25.586 -1.236 1 93.93 255 THR A O 1
ATOM 1980 N N . MET A 1 256 ? -0.769 -25.033 -3.316 1 95.64 256 MET A N 1
ATOM 1981 C CA . MET A 1 256 ? -1.144 -23.632 -3.145 1 95.64 256 MET A CA 1
ATOM 1982 C C . MET A 1 256 ? -2.628 -23.5 -2.821 1 95.64 256 MET A C 1
ATOM 1984 O O . MET A 1 256 ? -3.012 -22.708 -1.959 1 95.64 256 MET A O 1
ATOM 1988 N N . THR A 1 257 ? -3.401 -24.251 -3.555 1 94.26 257 THR A N 1
ATOM 1989 C CA . THR A 1 257 ? -4.841 -24.23 -3.323 1 94.26 257 THR A CA 1
ATOM 1990 C C . THR A 1 257 ? -5.163 -24.64 -1.889 1 94.26 257 THR A C 1
ATOM 1992 O O . THR A 1 257 ? -5.944 -23.973 -1.207 1 94.26 257 THR A O 1
ATOM 1995 N N . MET A 1 258 ? -4.543 -25.647 -1.461 1 91.02 258 MET A N 1
ATOM 1996 C CA . MET A 1 258 ? -4.75 -26.118 -0.095 1 91.02 258 MET A CA 1
ATOM 1997 C C . MET A 1 258 ? -4.33 -25.056 0.916 1 91.02 258 MET A C 1
ATOM 1999 O O . MET A 1 258 ? -5.037 -24.811 1.895 1 91.02 258 MET A O 1
ATOM 2003 N N . ASP A 1 259 ? -3.197 -24.419 0.693 1 90.78 259 ASP A N 1
ATOM 2004 C CA . ASP A 1 259 ? -2.7 -23.371 1.58 1 90.78 259 ASP A CA 1
ATOM 2005 C C . ASP A 1 259 ? -3.69 -22.212 1.669 1 90.78 259 ASP A C 1
ATOM 2007 O O . ASP A 1 259 ? -3.986 -21.723 2.761 1 90.78 259 ASP A O 1
ATOM 2011 N N . LEU A 1 260 ? -4.182 -21.819 0.522 1 92.5 260 LEU A N 1
ATOM 2012 C CA . LEU A 1 260 ? -5.071 -20.664 0.458 1 92.5 260 LEU A CA 1
ATOM 2013 C C . LEU A 1 260 ? -6.425 -20.985 1.084 1 92.5 260 LEU A C 1
ATOM 2015 O O . LEU A 1 260 ? -7.105 -20.092 1.594 1 92.5 260 LEU A O 1
ATOM 2019 N N . MET A 1 261 ? -6.767 -22.214 0.997 1 88.69 261 MET A N 1
ATOM 2020 C CA . MET A 1 261 ? -8.004 -22.657 1.633 1 88.69 261 MET A CA 1
ATOM 2021 C C . MET A 1 261 ? -7.783 -22.94 3.115 1 88.69 261 MET A C 1
ATOM 2023 O O . MET A 1 261 ? -8.722 -23.293 3.83 1 88.69 261 MET A O 1
ATOM 2027 N N . GLN A 1 262 ? -6.468 -22.635 3.6 1 79.04 262 GLN A N 1
ATOM 2028 C CA . GLN A 1 262 ? -6.064 -22.873 4.982 1 79.04 262 GLN A CA 1
ATOM 2029 C C . GLN A 1 262 ? -6.399 -24.297 5.415 1 79.04 262 GLN A C 1
ATOM 2031 O O . GLN A 1 262 ? -6.96 -24.508 6.493 1 79.04 262 GLN A O 1
ATOM 2036 N N . THR A 1 263 ? -6.218 -25.051 4.416 1 63.86 263 THR A N 1
ATOM 2037 C CA . THR A 1 263 ? -6.358 -26.481 4.667 1 63.86 263 THR A CA 1
ATOM 2038 C C . THR A 1 263 ? -5.089 -27.046 5.3 1 63.86 263 THR A C 1
ATOM 2040 O O . THR A 1 263 ? -4.001 -26.495 5.12 1 63.86 263 THR A O 1
ATOM 2043 N N . TYR A 1 264 ? -5.23 -27.713 6.505 1 57.98 264 TYR A N 1
ATOM 2044 C CA . TYR A 1 264 ? -4.059 -28.378 7.065 1 57.98 264 TYR A CA 1
ATOM 2045 C C . TYR A 1 264 ? -4.01 -29.842 6.645 1 57.98 264 TYR A C 1
ATOM 2047 O O . TYR A 1 264 ? -5.044 -30.443 6.345 1 57.98 264 TYR A O 1
ATOM 2055 N N . GLU A 1 265 ? -2.818 -30.233 6.15 1 53.75 265 GLU A N 1
ATOM 2056 C CA . GLU A 1 265 ? -2.599 -31.642 5.838 1 53.75 265 GLU A CA 1
ATOM 2057 C C . GLU A 1 265 ? -2.14 -32.415 7.072 1 53.75 265 GLU A C 1
ATOM 2059 O O . GLU A 1 265 ? -1.231 -31.979 7.781 1 53.75 265 GLU A O 1
ATOM 2064 N N . LYS A 1 266 ? -2.985 -33.274 7.565 1 47.55 266 LYS A N 1
ATOM 2065 C CA . LYS A 1 266 ? -2.537 -34.192 8.609 1 47.55 266 LYS A CA 1
ATOM 2066 C C . LYS A 1 266 ? -1.622 -35.27 8.036 1 47.55 266 LYS A C 1
ATOM 2068 O O . LYS A 1 266 ? -1.57 -35.467 6.82 1 47.55 266 LYS A O 1
ATOM 2073 N N . ASP A 1 267 ? -0.746 -35.795 8.949 1 48.34 267 ASP A N 1
ATOM 2074 C CA . ASP A 1 267 ? 0.244 -36.823 8.644 1 48.34 267 ASP A CA 1
ATOM 2075 C C . ASP A 1 267 ? -0.353 -37.916 7.76 1 48.34 267 ASP A C 1
ATOM 2077 O O . ASP A 1 267 ? 0.35 -38.516 6.945 1 48.34 267 ASP A O 1
ATOM 2081 N N . ASN A 1 268 ? -1.524 -38.214 7.922 1 46.93 268 ASN A N 1
ATOM 2082 C CA . ASN A 1 268 ? -2.096 -39.347 7.202 1 46.93 268 ASN A CA 1
ATOM 2083 C C . ASN A 1 268 ? -2.592 -38.94 5.818 1 46.93 268 ASN A C 1
ATOM 2085 O O . ASN A 1 268 ? -3.328 -39.688 5.172 1 46.93 268 ASN A O 1
ATOM 2089 N N . GLY A 1 269 ? -2.263 -37.778 5.326 1 48.21 269 GLY A N 1
ATOM 2090 C CA . GLY A 1 269 ? -2.668 -37.35 3.997 1 48.21 269 GLY A CA 1
ATOM 2091 C C . GLY A 1 269 ? -4.03 -36.682 3.974 1 48.21 269 GLY A C 1
ATOM 2092 O O . GLY A 1 269 ? -4.523 -36.301 2.911 1 48.21 269 GLY A O 1
ATOM 2093 N N . VAL A 1 270 ? -4.679 -36.78 5.121 1 47.28 270 VAL A N 1
ATOM 2094 C CA . VAL A 1 270 ? -6.015 -36.201 5.211 1 47.28 270 VAL A CA 1
ATOM 2095 C C . VAL A 1 270 ? -5.92 -34.677 5.205 1 47.28 270 VAL A C 1
ATOM 2097 O O . VAL A 1 270 ? -5.096 -34.098 5.916 1 47.28 270 VAL A O 1
ATOM 2100 N N . VAL A 1 271 ? -6.439 -34.07 4.205 1 52.57 271 VAL A N 1
ATOM 2101 C CA . VAL A 1 271 ? -6.5 -32.619 4.064 1 52.57 271 VAL A CA 1
ATOM 2102 C C . VAL A 1 271 ? -7.685 -32.072 4.856 1 52.57 271 VAL A C 1
ATOM 2104 O O . VAL A 1 271 ? -8.817 -32.531 4.687 1 52.57 271 VAL A O 1
ATOM 2107 N N . GLY A 1 272 ? -7.456 -31.512 6.005 1 54.77 272 GLY A N 1
ATOM 2108 C CA . GLY A 1 272 ? -8.523 -30.881 6.765 1 54.77 272 GLY A CA 1
ATOM 2109 C C . GLY A 1 272 ? -8.695 -29.409 6.442 1 54.77 272 GLY A C 1
ATOM 2110 O O . GLY A 1 272 ? -7.749 -28.748 6.009 1 54.77 272 GLY A O 1
ATOM 2111 N N . VAL A 1 273 ? -9.92 -29.114 5.978 1 57 273 VAL A N 1
ATOM 2112 C CA . VAL A 1 273 ? -10.302 -27.717 5.804 1 57 273 VAL A CA 1
ATOM 2113 C C . VAL A 1 273 ? -10.728 -27.126 7.146 1 57 273 VAL A C 1
ATOM 2115 O O . VAL A 1 273 ? -11.553 -27.709 7.854 1 57 273 VAL A O 1
ATOM 2118 N N . ASP A 1 274 ? -9.917 -26.193 7.631 1 58.43 274 ASP A N 1
ATOM 2119 C CA . ASP A 1 274 ? -10.153 -25.6 8.943 1 58.43 274 ASP A CA 1
ATOM 2120 C C . ASP A 1 274 ? -11.577 -25.061 9.054 1 58.43 274 ASP A C 1
ATOM 2122 O O . ASP A 1 274 ? -12.19 -25.124 10.122 1 58.43 274 ASP A O 1
ATOM 2126 N N . ASP A 1 275 ? -12.041 -24.618 7.914 1 61.18 275 ASP A N 1
ATOM 2127 C CA . ASP A 1 275 ? -13.333 -23.953 8.049 1 61.18 275 ASP A CA 1
ATOM 2128 C C . ASP A 1 275 ? -14.329 -24.474 7.015 1 61.18 275 ASP A C 1
ATOM 2130 O O . ASP A 1 275 ? -14.351 -24.005 5.875 1 61.18 275 ASP A O 1
ATOM 2134 N N . LEU A 1 276 ? -15.082 -25.498 7.316 1 61.61 276 LEU A N 1
ATOM 2135 C CA . LEU A 1 276 ? -16.057 -26.118 6.426 1 61.61 276 LEU A CA 1
ATOM 2136 C C . LEU A 1 276 ? -17.178 -25.143 6.082 1 61.61 276 LEU A C 1
ATOM 2138 O O . LEU A 1 276 ? -17.897 -25.338 5.099 1 61.61 276 LEU A O 1
ATOM 2142 N N . ASP A 1 277 ? -17.243 -24.206 6.85 1 65.55 277 ASP A N 1
ATOM 2143 C CA . ASP A 1 277 ? -18.242 -23.201 6.501 1 65.55 277 ASP A CA 1
ATOM 2144 C C . ASP A 1 277 ? -17.781 -22.357 5.315 1 65.55 277 ASP A C 1
ATOM 2146 O O . ASP A 1 277 ? -18.59 -21.973 4.468 1 65.55 277 ASP A O 1
ATOM 2150 N N . LEU A 1 278 ? -16.521 -22.252 5.168 1 71.74 278 LEU A N 1
ATOM 2151 C CA . LEU A 1 278 ? -16.004 -21.428 4.081 1 71.74 278 LEU A CA 1
ATOM 2152 C C . LEU A 1 278 ? -15.822 -22.255 2.812 1 71.74 278 LEU A C 1
ATOM 2154 O O . LEU A 1 278 ? -15.984 -21.741 1.703 1 71.74 278 LEU A O 1
ATOM 2158 N N . TRP A 1 279 ? -15.522 -23.524 3.096 1 83.23 279 TRP A N 1
ATOM 2159 C CA . TRP A 1 279 ? -15.243 -24.362 1.935 1 83.23 279 TRP A CA 1
ATOM 2160 C C . TRP A 1 279 ? -16.077 -25.639 1.972 1 83.23 279 TRP A C 1
ATOM 2162 O O . TRP A 1 279 ? -15.554 -26.722 2.244 1 83.23 279 TRP A O 1
ATOM 2172 N N . PRO A 1 280 ? -17.309 -25.546 1.582 1 83.06 280 PRO A N 1
ATOM 2173 C CA . PRO A 1 280 ? -18.151 -26.744 1.55 1 83.06 280 PRO A CA 1
ATOM 2174 C C . PRO A 1 280 ? -17.636 -27.801 0.576 1 83.06 280 PRO A C 1
ATOM 2176 O O . PRO A 1 280 ? -17.014 -27.464 -0.434 1 83.06 280 PRO A O 1
ATOM 2179 N N . VAL A 1 281 ? -17.902 -29.074 0.843 1 82.55 281 VAL A N 1
ATOM 2180 C CA . VAL A 1 281 ? -17.399 -30.202 0.066 1 82.55 281 VAL A CA 1
ATOM 2181 C C . VAL A 1 281 ? -17.945 -30.133 -1.359 1 82.55 281 VAL A C 1
ATOM 2183 O O . VAL A 1 281 ? -17.281 -30.561 -2.306 1 82.55 281 VAL A O 1
ATOM 2186 N N . ASP A 1 282 ? -19.065 -29.558 -1.586 1 87.08 282 ASP A N 1
ATOM 2187 C CA . ASP A 1 282 ? -19.668 -29.48 -2.913 1 87.08 282 ASP A CA 1
ATOM 2188 C C . ASP A 1 282 ? -19.32 -28.161 -3.598 1 87.08 282 ASP A C 1
ATOM 2190 O O . ASP A 1 282 ? -19.893 -27.824 -4.636 1 87.08 282 ASP A O 1
ATOM 2194 N N . SER A 1 283 ? -18.397 -27.506 -3.076 1 88.96 283 SER A N 1
ATOM 2195 C CA . SER A 1 283 ? -17.987 -26.231 -3.653 1 88.96 283 SER A CA 1
ATOM 2196 C C . SER A 1 283 ? -17.078 -26.437 -4.86 1 88.96 283 SER A C 1
ATOM 2198 O O . SER A 1 283 ? -16.494 -27.509 -5.028 1 88.96 283 SER A O 1
ATOM 2200 N N . ASP A 1 284 ? -17.001 -25.432 -5.743 1 92.6 284 ASP A N 1
ATOM 2201 C CA . ASP A 1 284 ? -16.096 -25.465 -6.888 1 92.6 284 ASP A CA 1
ATOM 2202 C C . ASP A 1 284 ? -14.641 -25.557 -6.436 1 92.6 284 ASP A C 1
ATOM 2204 O O . ASP A 1 284 ? -13.811 -26.165 -7.116 1 92.6 284 ASP A O 1
ATOM 2208 N N . ALA A 1 285 ? -14.354 -24.994 -5.282 1 91.47 285 ALA A N 1
ATOM 2209 C CA . ALA A 1 285 ? -12.99 -25.026 -4.76 1 91.47 285 ALA A CA 1
ATOM 2210 C C . ALA A 1 285 ? -12.557 -26.455 -4.446 1 91.47 285 ALA A C 1
ATOM 2212 O O . ALA A 1 285 ? -11.461 -26.876 -4.825 1 91.47 285 ALA A O 1
ATOM 2213 N N . PHE A 1 286 ? -13.409 -27.207 -3.818 1 89.57 286 PHE A N 1
ATOM 2214 C CA . PHE A 1 286 ? -13.117 -28.602 -3.51 1 89.57 286 PHE A CA 1
ATOM 2215 C C . PHE A 1 286 ? -13.003 -29.427 -4.786 1 89.57 286 PHE A C 1
ATOM 2217 O O . PHE A 1 286 ? -12.097 -30.253 -4.918 1 89.57 286 PHE A O 1
ATOM 2224 N N . SER A 1 287 ? -13.972 -29.168 -5.608 1 93.37 287 SER A N 1
ATOM 2225 C CA . SER A 1 287 ? -13.938 -29.866 -6.889 1 93.37 287 SER A CA 1
ATOM 2226 C C . SER A 1 287 ? -12.639 -29.584 -7.638 1 93.37 287 SER A C 1
ATOM 2228 O O . SER A 1 287 ? -12.085 -30.474 -8.286 1 93.37 287 SER A O 1
ATOM 2230 N N . PHE A 1 288 ? -12.241 -28.349 -7.569 1 95.25 288 PHE A N 1
ATOM 2231 C CA . PHE A 1 288 ? -10.99 -27.976 -8.218 1 95.25 288 PHE A CA 1
ATOM 2232 C C . PHE A 1 288 ? -9.819 -28.743 -7.617 1 95.25 288 PHE A C 1
ATOM 2234 O O . PHE A 1 288 ? -8.981 -29.279 -8.345 1 95.25 288 PHE A O 1
ATOM 2241 N N . LEU A 1 289 ? -9.714 -28.806 -6.357 1 90.84 289 LEU A N 1
ATOM 2242 C CA . LEU A 1 289 ? -8.651 -29.538 -5.676 1 90.84 289 LEU A CA 1
ATOM 2243 C C . LEU A 1 289 ? -8.639 -31.001 -6.105 1 90.84 289 LEU A C 1
ATOM 2245 O O . LEU A 1 289 ? -7.576 -31.563 -6.38 1 90.84 289 LEU A O 1
ATOM 2249 N N . SER A 1 290 ? -9.776 -31.568 -6.201 1 90.91 290 SER A N 1
ATOM 2250 C CA . SER A 1 290 ? -9.888 -32.946 -6.667 1 90.91 290 SER A CA 1
ATOM 2251 C C . SER A 1 290 ? -9.383 -33.089 -8.099 1 90.91 290 SER A C 1
ATOM 2253 O O . SER A 1 290 ? -8.703 -34.063 -8.429 1 90.91 290 SER A O 1
ATOM 2255 N N . THR A 1 291 ? -9.727 -32.134 -8.915 1 94.33 291 THR A N 1
ATOM 2256 C CA . THR A 1 291 ? -9.334 -32.153 -10.319 1 94.33 291 THR A CA 1
ATOM 2257 C C . THR A 1 291 ? -7.815 -32.106 -10.457 1 94.33 291 THR A C 1
ATOM 2259 O O . THR A 1 291 ? -7.254 -32.67 -11.399 1 94.33 291 THR A O 1
ATOM 2262 N N . THR A 1 292 ? -7.106 -31.441 -9.518 1 93.48 292 THR A N 1
ATOM 2263 C CA . THR A 1 292 ? -5.652 -31.346 -9.586 1 93.48 292 THR A CA 1
ATOM 2264 C C . THR A 1 292 ? -5.014 -32.726 -9.46 1 93.48 292 THR A C 1
ATOM 2266 O O . THR A 1 292 ? -3.865 -32.923 -9.861 1 93.48 292 THR A O 1
ATOM 2269 N N . SER A 1 293 ? -5.649 -33.732 -8.842 1 90.49 293 SER A N 1
ATOM 2270 C CA . SER A 1 293 ? -5.113 -35.078 -8.673 1 90.49 293 SER A CA 1
ATOM 2271 C C . SER A 1 293 ? -5.169 -35.865 -9.978 1 90.49 293 SER A C 1
ATOM 2273 O O . SER A 1 293 ? -4.434 -36.839 -10.154 1 90.49 293 SER A O 1
ATOM 2275 N N . SER A 1 294 ? -5.989 -35.441 -10.93 1 91 294 SER A N 1
ATOM 2276 C CA . SER A 1 294 ? -6.184 -36.23 -12.141 1 91 294 SER A CA 1
ATOM 2277 C C . SER A 1 294 ? -5.847 -35.42 -13.389 1 91 294 SER A C 1
ATOM 2279 O O . SER A 1 294 ? -5.743 -35.974 -14.485 1 91 294 SER A O 1
ATOM 2281 N N . ALA A 1 295 ? -5.742 -34.169 -13.21 1 91.27 295 ALA A N 1
ATOM 2282 C CA . ALA A 1 295 ? -5.493 -33.325 -14.377 1 91.27 295 ALA A CA 1
ATOM 2283 C C . ALA A 1 295 ? -4.151 -33.662 -15.021 1 91.27 295 ALA A C 1
ATOM 2285 O O . ALA A 1 295 ? -3.168 -33.921 -14.323 1 91.27 295 ALA A O 1
ATOM 2286 N N . GLY A 1 296 ? -4.163 -33.609 -16.354 1 90.14 296 GLY A N 1
ATOM 2287 C CA . GLY A 1 296 ? -2.936 -33.909 -17.075 1 90.14 296 GLY A CA 1
ATOM 2288 C C . GLY A 1 296 ? -2.185 -32.667 -17.516 1 90.14 296 GLY A C 1
ATOM 2289 O O . GLY A 1 296 ? -1.041 -32.755 -17.968 1 90.14 296 GLY A O 1
ATOM 2290 N N . SER A 1 297 ? -2.881 -31.57 -17.487 1 93.85 297 SER A N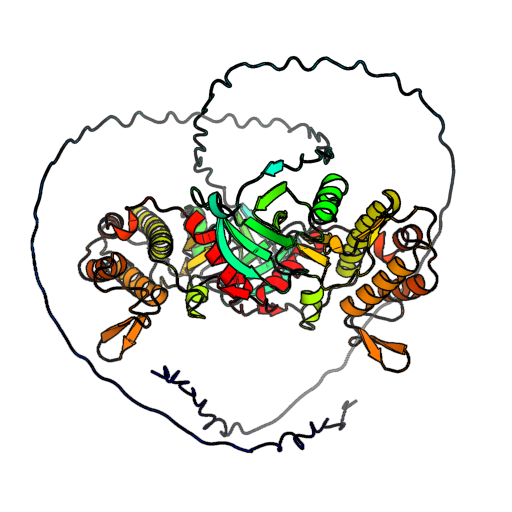 1
ATOM 2291 C CA . SER A 1 297 ? -2.242 -30.355 -17.982 1 93.85 297 SER A CA 1
ATOM 2292 C C . SER A 1 297 ? -2.797 -29.116 -17.287 1 93.85 297 SER A C 1
ATOM 2294 O O . SER A 1 297 ? -3.88 -29.159 -16.701 1 93.85 297 SER A O 1
ATOM 2296 N N . ILE A 1 298 ? -2.056 -28.041 -17.396 1 95.23 298 ILE A N 1
ATOM 2297 C CA . ILE A 1 298 ? -2.464 -26.742 -16.872 1 95.23 298 ILE A CA 1
ATOM 2298 C C . ILE A 1 298 ? -3.705 -26.253 -17.615 1 95.23 298 ILE A C 1
ATOM 2300 O O . ILE A 1 298 ? -4.616 -25.684 -17.008 1 95.23 298 ILE A O 1
ATOM 2304 N N . GLU A 1 299 ? -3.758 -26.53 -18.893 1 94.54 299 GLU A N 1
ATOM 2305 C CA . GLU A 1 299 ? -4.895 -26.112 -19.708 1 94.54 299 GLU A CA 1
ATOM 2306 C C . GLU A 1 299 ? -6.181 -26.795 -19.252 1 94.54 299 GLU A C 1
ATOM 2308 O O . GLU A 1 299 ? -7.255 -26.191 -19.282 1 94.54 299 GLU A O 1
ATOM 2313 N N . ALA A 1 300 ? -6.028 -27.988 -18.88 1 95.33 300 ALA A N 1
ATOM 2314 C CA . ALA A 1 300 ? -7.193 -28.698 -18.358 1 95.33 300 ALA A CA 1
ATOM 2315 C C . ALA A 1 300 ? -7.725 -28.027 -17.095 1 95.33 300 ALA A C 1
ATOM 2317 O O . ALA A 1 300 ? -8.938 -27.9 -16.916 1 95.33 300 ALA A O 1
ATOM 2318 N N . LEU A 1 301 ? -6.841 -27.58 -16.24 1 96.72 301 LEU A N 1
ATOM 2319 C CA . LEU A 1 301 ? -7.231 -26.908 -15.005 1 96.72 301 LEU A CA 1
ATOM 2320 C C . LEU A 1 301 ? -7.89 -25.565 -15.301 1 96.72 301 LEU A C 1
ATOM 2322 O O . LEU A 1 301 ? -8.831 -25.164 -14.612 1 96.72 301 LEU A O 1
ATOM 2326 N N . LYS A 1 302 ? -7.432 -24.889 -16.334 1 95.73 302 LYS A N 1
ATOM 2327 C CA . LYS A 1 302 ? -7.962 -23.579 -16.702 1 95.73 302 LYS A CA 1
ATOM 2328 C C . LYS A 1 302 ? -9.418 -23.68 -17.149 1 95.73 302 LYS A C 1
ATOM 2330 O O . LYS A 1 302 ? -10.142 -22.683 -17.153 1 95.73 302 LYS A O 1
ATOM 2335 N N . GLN A 1 303 ? -9.863 -24.849 -17.512 1 94.94 303 GLN A N 1
ATOM 2336 C CA . GLN A 1 303 ? -11.227 -25.049 -17.99 1 94.94 303 GLN A CA 1
ATOM 2337 C C . GLN A 1 303 ? -12.183 -25.317 -16.831 1 94.94 303 GLN A C 1
ATOM 2339 O O . GLN A 1 303 ? -13.402 -25.329 -17.015 1 94.94 303 GLN A O 1
ATOM 2344 N N . HIS A 1 304 ? -11.676 -25.512 -15.692 1 96.06 304 HIS A N 1
ATOM 2345 C CA . HIS A 1 304 ? -12.507 -25.826 -14.536 1 96.06 304 HIS A CA 1
ATOM 2346 C C . HIS A 1 304 ? -13.434 -24.665 -14.193 1 96.06 304 HIS A C 1
ATOM 2348 O O . HIS A 1 304 ? -13.047 -23.5 -14.309 1 96.06 304 HIS A O 1
ATOM 2354 N N . PRO A 1 305 ? -14.573 -24.904 -13.659 1 94.88 305 PRO A N 1
ATOM 2355 C CA . PRO A 1 305 ? -15.562 -23.866 -13.357 1 94.88 305 PRO A CA 1
ATOM 2356 C C . PRO A 1 305 ? -15.06 -22.854 -12.329 1 94.88 305 PRO A C 1
ATOM 2358 O O . PRO A 1 305 ? -15.452 -21.685 -12.365 1 94.88 305 PRO A O 1
ATOM 2361 N N . LEU A 1 306 ? -14.254 -23.285 -11.36 1 95.09 306 LEU A N 1
ATOM 2362 C CA . LEU A 1 306 ? -13.71 -22.355 -10.375 1 95.09 306 LEU A CA 1
ATOM 2363 C C . LEU A 1 306 ? -12.948 -21.224 -11.058 1 95.09 306 LEU A C 1
ATOM 2365 O O . LEU A 1 306 ? -12.915 -20.099 -10.554 1 95.09 306 LEU A O 1
ATOM 2369 N N . ILE A 1 307 ? -12.306 -21.513 -12.169 1 95.72 307 ILE A N 1
ATOM 2370 C CA . ILE A 1 307 ? -11.422 -20.589 -12.872 1 95.72 307 ILE A CA 1
ATOM 2371 C C . ILE A 1 307 ? -12.224 -19.778 -13.887 1 95.72 307 ILE A C 1
ATOM 2373 O O . ILE A 1 307 ? -11.996 -18.577 -14.049 1 95.72 307 ILE A O 1
ATOM 2377 N N . ASN A 1 308 ? -13.117 -20.365 -14.536 1 89.66 308 ASN A N 1
ATOM 2378 C CA . ASN A 1 308 ? -13.737 -19.759 -15.709 1 89.66 308 ASN A CA 1
ATOM 2379 C C . ASN A 1 308 ? -15.14 -19.246 -15.399 1 89.66 308 ASN A C 1
ATOM 2381 O O . ASN A 1 308 ? -15.703 -18.464 -16.168 1 89.66 308 ASN A O 1
ATOM 2385 N N . ARG A 1 309 ? -15.811 -19.583 -14.419 1 80.92 309 ARG A N 1
ATOM 2386 C CA . ARG A 1 309 ? -17.184 -19.174 -14.14 1 80.92 309 ARG A CA 1
ATOM 2387 C C . ARG A 1 309 ? -17.345 -18.756 -12.683 1 80.92 309 ARG A C 1
ATOM 2389 O O . ARG A 1 309 ? -17.165 -19.57 -11.775 1 80.92 309 ARG A O 1
ATOM 2396 N N . PRO A 1 310 ? -17.767 -17.523 -12.477 1 76.57 310 PRO A N 1
ATOM 2397 C CA . PRO A 1 310 ? -17.896 -16.371 -13.372 1 76.57 310 PRO A CA 1
ATOM 2398 C C . PRO A 1 310 ? -16.546 -15.765 -13.753 1 76.57 310 PRO A C 1
ATOM 2400 O O . PRO A 1 310 ? -15.512 -16.161 -13.208 1 76.57 310 PRO A O 1
ATOM 2403 N N . PRO A 1 311 ? -16.656 -14.788 -14.717 1 75.83 311 PRO A N 1
ATOM 2404 C CA . PRO A 1 311 ? -15.376 -14.197 -15.114 1 75.83 311 PRO A CA 1
ATOM 2405 C C . PRO A 1 311 ? -14.589 -13.643 -13.928 1 75.83 311 PRO A C 1
ATOM 2407 O O . PRO A 1 311 ? -15.151 -12.945 -13.081 1 75.83 311 PRO A O 1
ATOM 2410 N N . ARG A 1 312 ? -13.431 -14.147 -13.921 1 80.51 312 ARG A N 1
ATOM 2411 C CA . ARG A 1 312 ? -12.535 -13.736 -12.845 1 80.51 312 ARG A CA 1
ATOM 2412 C C . ARG A 1 312 ? -11.754 -12.484 -13.231 1 80.51 312 ARG A C 1
ATOM 2414 O O . ARG A 1 312 ? -11.338 -12.336 -14.382 1 80.51 312 ARG A O 1
ATOM 2421 N N . HIS A 1 313 ? -11.72 -11.6 -12.257 1 87.92 313 HIS A N 1
ATOM 2422 C CA . HIS A 1 313 ? -10.991 -10.349 -12.435 1 87.92 313 HIS A CA 1
ATOM 2423 C C . HIS A 1 313 ? -10.074 -10.072 -11.249 1 87.92 313 HIS A C 1
ATOM 2425 O O . HIS A 1 313 ? -10.408 -10.405 -10.109 1 87.92 313 HIS A O 1
ATOM 2431 N N . ARG A 1 314 ? -8.944 -9.53 -11.618 1 92.98 314 ARG A N 1
ATOM 2432 C CA . ARG A 1 314 ? -7.988 -9.247 -10.552 1 92.98 314 ARG A CA 1
ATOM 2433 C C . ARG A 1 314 ? -8.567 -8.259 -9.545 1 92.98 314 ARG A C 1
ATOM 2435 O O . ARG A 1 314 ? -8.186 -8.265 -8.372 1 92.98 314 ARG A O 1
ATOM 2442 N N . GLY A 1 315 ? -9.481 -7.478 -10.03 1 94.43 315 GLY A N 1
ATOM 2443 C CA . GLY A 1 315 ? -10.094 -6.484 -9.162 1 94.43 315 GLY A CA 1
ATOM 2444 C C . GLY A 1 315 ? -10.764 -7.089 -7.943 1 94.43 315 GLY A C 1
ATOM 2445 O O . GLY A 1 315 ? -10.938 -6.415 -6.926 1 94.43 315 GLY A O 1
ATOM 2446 N N . GLN A 1 316 ? -11.125 -8.35 -8.005 1 94.13 316 GLN A N 1
ATOM 2447 C CA . GLN A 1 316 ? -11.756 -9.05 -6.892 1 94.13 316 GLN A CA 1
ATOM 2448 C C . GLN A 1 316 ? -10.821 -9.126 -5.689 1 94.13 316 GLN A C 1
ATOM 2450 O O . GLN A 1 316 ? -11.26 -9.404 -4.571 1 94.13 316 GLN A O 1
ATOM 2455 N N . LEU A 1 317 ? -9.595 -8.793 -5.923 1 96.92 317 LEU A N 1
ATOM 2456 C CA . LEU A 1 317 ? -8.601 -9.042 -4.885 1 96.92 317 LEU A CA 1
ATOM 2457 C C . LEU A 1 317 ? -8.16 -7.738 -4.23 1 96.92 317 LEU A C 1
ATOM 2459 O O . LEU A 1 317 ? -7.4 -7.751 -3.26 1 96.92 317 LEU A O 1
ATOM 2463 N N . VAL A 1 318 ? -8.614 -6.594 -4.642 1 96.38 318 VAL A N 1
ATOM 2464 C CA . VAL A 1 318 ? -8.068 -5.311 -4.211 1 96.38 318 VAL A CA 1
ATOM 2465 C C . VAL A 1 318 ? -8.315 -5.121 -2.716 1 96.38 318 VAL A C 1
ATOM 2467 O O . VAL A 1 318 ? -7.428 -4.67 -1.987 1 96.38 318 VAL A O 1
ATOM 2470 N N . CYS A 1 319 ? -9.503 -5.456 -2.197 1 93.69 319 CYS A N 1
ATOM 2471 C CA . CYS A 1 319 ? -9.794 -5.258 -0.781 1 93.69 319 CYS A CA 1
ATOM 2472 C C . CYS A 1 319 ? -9.09 -6.306 0.072 1 93.69 319 CYS A C 1
ATOM 2474 O O . CYS A 1 319 ? -8.677 -6.022 1.198 1 93.69 319 CYS A O 1
ATOM 2476 N N . LEU A 1 320 ? -8.948 -7.499 -0.496 1 93.58 320 LEU A N 1
ATOM 2477 C CA . LEU A 1 320 ? -8.19 -8.529 0.206 1 93.58 320 LEU A CA 1
ATOM 2478 C C . LEU A 1 320 ? -6.73 -8.116 0.363 1 93.58 320 LEU A C 1
ATOM 2480 O O . LEU A 1 320 ? -6.146 -8.281 1.437 1 93.58 320 LEU A O 1
ATOM 2484 N N . ALA A 1 321 ? -6.159 -7.58 -0.751 1 94.53 321 ALA A N 1
ATOM 2485 C CA . ALA A 1 321 ? -4.778 -7.107 -0.706 1 94.53 321 ALA A CA 1
ATOM 2486 C C . ALA A 1 321 ? -4.622 -5.963 0.292 1 94.53 321 ALA A C 1
ATOM 2488 O O . ALA A 1 321 ? -3.641 -5.911 1.038 1 94.53 321 ALA A O 1
ATOM 2489 N N . ARG A 1 322 ? -5.581 -5.11 0.311 1 92.23 322 ARG A N 1
ATOM 2490 C CA . ARG A 1 322 ? -5.581 -3.995 1.253 1 92.23 322 ARG A CA 1
ATOM 2491 C C . ARG A 1 322 ? -5.633 -4.495 2.693 1 92.23 322 ARG A C 1
ATOM 2493 O O . ARG A 1 322 ? -4.93 -3.975 3.561 1 92.23 322 ARG A O 1
ATOM 2500 N N . LEU A 1 323 ? -6.451 -5.437 2.952 1 90.61 323 LEU A N 1
ATOM 2501 C CA . LEU A 1 323 ? -6.543 -6.001 4.295 1 90.61 323 LEU A CA 1
ATOM 2502 C C . LEU A 1 323 ? -5.246 -6.703 4.679 1 90.61 323 LEU A C 1
ATOM 2504 O O . LEU A 1 323 ? -4.78 -6.578 5.814 1 90.61 323 LEU A O 1
ATOM 2508 N N . ALA A 1 324 ? -4.689 -7.363 3.744 1 90.2 324 ALA A N 1
ATOM 2509 C CA . ALA A 1 324 ? -3.476 -8.134 4.004 1 90.2 324 ALA A CA 1
ATOM 2510 C C . ALA A 1 324 ? -2.312 -7.218 4.369 1 90.2 324 ALA A C 1
ATOM 2512 O O . ALA A 1 324 ? -1.534 -7.524 5.276 1 90.2 324 ALA A O 1
ATOM 2513 N N . ILE A 1 325 ? -2.187 -6.127 3.641 1 89.29 325 ILE A N 1
ATOM 2514 C CA . ILE A 1 325 ? -1.011 -5.288 3.841 1 89.29 325 ILE A CA 1
ATOM 2515 C C . ILE A 1 325 ? -1.098 -4.591 5.196 1 89.29 325 ILE A C 1
ATOM 2517 O O . ILE A 1 325 ? -0.074 -4.267 5.802 1 89.29 325 ILE A O 1
ATOM 2521 N N . ILE A 1 326 ? -2.216 -4.389 5.737 1 83.48 326 ILE A N 1
ATOM 2522 C CA . ILE A 1 326 ? -2.331 -3.681 7.008 1 83.48 326 ILE A CA 1
ATOM 2523 C C . ILE A 1 326 ? -2.377 -4.687 8.156 1 83.48 326 ILE A C 1
ATOM 2525 O O . ILE A 1 326 ? -2.189 -4.32 9.318 1 83.48 326 ILE A O 1
ATOM 2529 N N . SER A 1 327 ? -2.713 -5.934 7.881 1 78.27 327 SER A N 1
ATOM 2530 C CA . SER A 1 327 ? -2.884 -6.919 8.944 1 78.27 327 SER A CA 1
ATOM 2531 C C . SER A 1 327 ? -1.666 -7.829 9.056 1 78.27 327 SER A C 1
ATOM 2533 O O . SER A 1 327 ? -1.372 -8.351 10.133 1 78.27 327 SER A O 1
ATOM 2535 N N . ALA A 1 328 ? -1.183 -8.103 7.906 1 67.3 328 ALA A N 1
ATOM 2536 C CA . ALA A 1 328 ? -0.095 -9.078 7.903 1 67.3 328 ALA A CA 1
ATOM 2537 C C . ALA A 1 328 ? 1.239 -8.413 8.231 1 67.3 328 ALA A C 1
ATOM 2539 O O . ALA A 1 328 ? 1.495 -7.282 7.812 1 67.3 328 ALA A O 1
ATOM 2540 N N . ARG A 1 329 ? 1.925 -8.942 9.154 1 62.54 329 ARG A N 1
ATOM 2541 C CA . ARG A 1 329 ? 3.254 -8.436 9.481 1 62.54 329 ARG A CA 1
ATOM 2542 C C . ARG A 1 329 ? 4.264 -8.814 8.403 1 62.54 329 ARG A C 1
ATOM 2544 O O . ARG A 1 329 ? 4.237 -9.932 7.883 1 62.54 329 ARG A O 1
ATOM 2551 N N . THR A 1 330 ? 4.834 -7.808 7.896 1 54.23 330 THR A N 1
ATOM 2552 C CA . THR A 1 330 ? 5.95 -8.054 6.99 1 54.23 330 THR A CA 1
ATOM 2553 C C . THR A 1 330 ? 7.283 -7.867 7.709 1 54.23 330 THR A C 1
ATOM 2555 O O . THR A 1 330 ? 7.43 -6.955 8.526 1 54.23 330 THR A O 1
ATOM 2558 N N . PHE A 1 331 ? 8.208 -8.833 7.539 1 51.72 331 PHE A N 1
ATOM 2559 C CA . PHE A 1 331 ? 9.539 -8.756 8.13 1 51.72 331 PHE A CA 1
ATOM 2560 C C . PHE A 1 331 ? 10.449 -7.858 7.301 1 51.72 331 PHE A C 1
ATOM 2562 O O . PHE A 1 331 ? 10.444 -7.928 6.07 1 51.72 331 PHE A O 1
ATOM 2569 N N . TYR A 1 332 ? 10.959 -6.8 7.911 1 48.29 332 TYR A N 1
ATOM 2570 C CA . TYR A 1 332 ? 11.846 -5.86 7.236 1 48.29 332 TYR A CA 1
ATOM 2571 C C . TYR A 1 332 ? 13.123 -5.642 8.039 1 48.29 332 TYR A C 1
ATOM 2573 O O . TYR A 1 332 ? 13.183 -5.979 9.224 1 48.29 332 TYR A O 1
ATOM 2581 N N . SER A 1 333 ? 14.274 -5.481 7.404 1 50.13 333 SER A N 1
ATOM 2582 C CA . SER A 1 333 ? 15.523 -5.043 8.019 1 50.13 333 SER A CA 1
ATOM 2583 C C . SER A 1 333 ? 15.929 -3.661 7.519 1 50.13 333 SER A C 1
ATOM 2585 O O . SER A 1 333 ? 15.713 -3.329 6.351 1 50.13 333 SER A O 1
ATOM 2587 N N . LEU A 1 334 ? 16.309 -2.758 8.471 1 50.8 334 LEU A N 1
ATOM 2588 C CA . LEU A 1 334 ? 16.708 -1.394 8.142 1 50.8 334 LEU A CA 1
ATOM 2589 C C . LEU A 1 334 ? 18.154 -1.351 7.66 1 50.8 334 LEU A C 1
ATOM 2591 O O . LEU A 1 334 ? 18.984 -2.148 8.104 1 50.8 334 LEU A O 1
ATOM 2595 N N . GLU A 1 335 ? 18.368 -0.752 6.476 1 44.53 335 GLU A N 1
ATOM 2596 C CA . GLU A 1 335 ? 19.754 -0.522 6.08 1 44.53 335 GLU A CA 1
ATOM 2597 C C . GLU A 1 335 ? 20.364 0.641 6.857 1 44.53 335 GLU A C 1
ATOM 2599 O O . GLU A 1 335 ? 19.843 1.758 6.824 1 44.53 335 GLU A O 1
ATOM 2604 N N . LEU A 1 336 ? 20.75 0.458 8.187 1 37.16 336 LEU A N 1
ATOM 2605 C CA . LEU A 1 336 ? 21.466 1.513 8.896 1 37.16 336 LEU A CA 1
ATOM 2606 C C . LEU A 1 336 ? 22.72 1.926 8.133 1 37.16 336 LEU A C 1
ATOM 2608 O O . LEU A 1 336 ? 23.365 1.093 7.493 1 37.16 336 LEU A O 1
ATOM 2612 N N . MET B 1 1 ? 41.652 2.675 25.757 1 19.11 1 MET B N 1
ATOM 2613 C CA . MET B 1 1 ? 40.891 2.904 26.982 1 19.11 1 MET B CA 1
ATOM 2614 C C . MET B 1 1 ? 39.586 2.115 26.967 1 19.11 1 MET B C 1
ATOM 2616 O O . MET B 1 1 ? 38.845 2.152 25.983 1 19.11 1 MET B O 1
ATOM 2620 N N . SER B 1 2 ? 39.244 1.066 27.958 1 21.82 2 SER B N 1
ATOM 2621 C CA . SER B 1 2 ? 38.414 -0.109 28.204 1 21.82 2 SER B CA 1
ATOM 2622 C C . SER B 1 2 ? 36.988 0.288 28.569 1 21.82 2 SER B C 1
ATOM 2624 O O . SER B 1 2 ? 36.748 0.847 29.641 1 21.82 2 SER B O 1
ATOM 2626 N N . GLY B 1 3 ? 36.289 1.021 27.675 1 21.21 3 GLY B N 1
ATOM 2627 C CA . GLY B 1 3 ? 35.045 1.669 28.061 1 21.21 3 GLY B CA 1
ATOM 2628 C C . GLY B 1 3 ? 34.076 0.733 28.758 1 21.21 3 GLY B C 1
ATOM 2629 O O . GLY B 1 3 ? 33.576 -0.217 28.152 1 21.21 3 GLY B O 1
ATOM 2630 N N . THR B 1 4 ? 34.094 0.597 30.101 1 20.24 4 THR B N 1
ATOM 2631 C CA . THR B 1 4 ? 33.544 -0.24 31.161 1 20.24 4 THR B CA 1
ATOM 2632 C C . THR B 1 4 ? 32.024 -0.317 31.057 1 20.24 4 THR B C 1
ATOM 2634 O O . THR B 1 4 ? 31.408 0.447 30.311 1 20.24 4 THR B O 1
ATOM 2637 N N . SER B 1 5 ? 31.172 0.174 32.105 1 19.71 5 SER B N 1
ATOM 2638 C CA . SER B 1 5 ? 30.554 -0.554 33.208 1 19.71 5 SER B CA 1
ATOM 2639 C C . SER B 1 5 ? 29.046 -0.674 33.017 1 19.71 5 SER B C 1
ATOM 2641 O O . SER B 1 5 ? 28.495 -1.776 33.057 1 19.71 5 SER B O 1
ATOM 2643 N N . ASP B 1 6 ? 28.169 0.304 33.549 1 18.81 6 ASP B N 1
ATOM 2644 C CA . ASP B 1 6 ? 27.29 0.164 34.706 1 18.81 6 ASP B CA 1
ATOM 2645 C C . ASP B 1 6 ? 25.891 -0.277 34.283 1 18.81 6 ASP B C 1
ATOM 2647 O O . ASP B 1 6 ? 25.525 -0.159 33.112 1 18.81 6 ASP B O 1
ATOM 2651 N N . LYS B 1 7 ? 24.611 -0.054 35.189 1 18.97 7 LYS B N 1
ATOM 2652 C CA . LYS B 1 7 ? 23.768 -0.647 36.224 1 18.97 7 LYS B CA 1
ATOM 2653 C C . LYS B 1 7 ? 22.322 -0.769 35.752 1 18.97 7 LYS B C 1
ATOM 2655 O O . LYS B 1 7 ? 21.698 -1.82 35.911 1 18.97 7 LYS B O 1
ATOM 2660 N N . HIS B 1 8 ? 21.38 0.334 35.529 1 19.51 8 HIS B N 1
ATOM 2661 C CA . HIS B 1 8 ? 20.163 0.433 36.326 1 19.51 8 HIS B CA 1
ATOM 2662 C C . HIS B 1 8 ? 19.044 -0.415 35.73 1 19.51 8 HIS B C 1
ATOM 2664 O O . HIS B 1 8 ? 18.76 -0.323 34.534 1 19.51 8 HIS B O 1
ATOM 2670 N N . LEU B 1 9 ? 18.613 -1.638 36.337 1 20.22 9 LEU B N 1
ATOM 2671 C CA . LEU B 1 9 ? 17.661 -2.719 36.107 1 20.22 9 LEU B CA 1
ATOM 2672 C C . LEU B 1 9 ? 16.229 -2.232 36.302 1 20.22 9 LEU B C 1
ATOM 2674 O O . LEU B 1 9 ? 15.876 -1.743 37.377 1 20.22 9 LEU B O 1
ATOM 2678 N N . THR B 1 10 ? 15.62 -1.537 35.449 1 19.32 10 THR B N 1
ATOM 2679 C CA . THR B 1 10 ? 14.283 -1.021 35.719 1 19.32 10 THR B CA 1
ATOM 2680 C C . THR B 1 10 ? 13.312 -2.161 36.011 1 19.32 10 THR B C 1
ATOM 2682 O O . THR B 1 10 ? 13.186 -3.095 35.216 1 19.32 10 THR B O 1
ATOM 2685 N N . CYS B 1 11 ? 13.063 -2.561 37.348 1 20.3 11 CYS B N 1
ATOM 2686 C CA . CYS B 1 11 ? 12.226 -3.561 38.001 1 20.3 11 CYS B CA 1
ATOM 2687 C C . CYS B 1 11 ? 10.748 -3.267 37.774 1 20.3 11 CYS B C 1
ATOM 2689 O O . CYS B 1 11 ? 10.276 -2.168 38.071 1 20.3 11 CYS B O 1
ATOM 2691 N N . LEU B 1 12 ? 10.123 -3.841 36.807 1 19.34 12 LEU B N 1
ATOM 2692 C CA . LEU B 1 12 ? 8.691 -3.694 36.574 1 19.34 12 LEU B CA 1
ATOM 2693 C C . LEU B 1 12 ? 7.888 -4.366 37.683 1 19.34 12 LEU B C 1
ATOM 2695 O O . LEU B 1 12 ? 8.155 -5.516 38.039 1 19.34 12 LEU B O 1
ATOM 2699 N N . ASP B 1 13 ? 7.393 -3.625 38.703 1 19.98 13 ASP B N 1
ATOM 2700 C CA . ASP B 1 13 ? 6.617 -4.021 39.874 1 19.98 13 ASP B CA 1
ATOM 2701 C C . ASP B 1 13 ? 5.302 -4.681 39.465 1 19.98 13 ASP B C 1
ATOM 2703 O O . ASP B 1 13 ? 4.491 -4.076 38.761 1 19.98 13 ASP B O 1
ATOM 2707 N N . PHE B 1 14 ? 5.123 -6.075 39.423 1 21.31 14 PHE B N 1
ATOM 2708 C CA . PHE B 1 14 ? 4.042 -7.021 39.17 1 21.31 14 PHE B CA 1
ATOM 2709 C C . PHE B 1 14 ? 2.974 -6.925 40.252 1 21.31 14 PHE B C 1
ATOM 2711 O O . PHE B 1 14 ? 2.081 -7.772 40.328 1 21.31 14 PHE B O 1
ATOM 2718 N N . GLU B 1 15 ? 3.004 -6.055 41.236 1 20.78 15 GLU B N 1
ATOM 2719 C CA . GLU B 1 15 ? 2.208 -6.42 42.403 1 20.78 15 GLU B CA 1
ATOM 2720 C C . GLU B 1 15 ? 0.737 -6.593 42.036 1 20.78 15 GLU B C 1
ATOM 2722 O O . GLU B 1 15 ? 0.11 -7.585 42.412 1 20.78 15 GLU B O 1
ATOM 2727 N N . SER B 1 16 ? -0.056 -5.521 41.863 1 18.78 16 SER B N 1
ATOM 2728 C CA . SER B 1 16 ? -1.315 -5.399 42.591 1 18.78 16 SER B CA 1
ATOM 2729 C C . SER B 1 16 ? -2.452 -6.094 41.851 1 18.78 16 SER B C 1
ATOM 2731 O O . SER B 1 16 ? -3.619 -5.956 42.224 1 18.78 16 SER B O 1
ATOM 2733 N N . PHE B 1 17 ? -2.334 -6.755 40.695 1 18.5 17 PHE B N 1
ATOM 2734 C CA . PHE B 1 17 ? -3.64 -6.985 40.09 1 18.5 17 PHE B CA 1
ATOM 2735 C C . PHE B 1 17 ? -4.378 -8.11 40.806 1 18.5 17 PHE B C 1
ATOM 2737 O O . PHE B 1 17 ? -4.496 -9.217 40.279 1 18.5 17 PHE B O 1
ATOM 2744 N N . GLN B 1 18 ? -4.204 -8.429 42.047 1 17.86 18 GLN B N 1
ATOM 2745 C CA . GLN B 1 18 ? -4.813 -9.586 42.694 1 17.86 18 GLN B CA 1
ATOM 2746 C C . GLN B 1 18 ? -6.334 -9.467 42.718 1 17.86 18 GLN B C 1
ATOM 2748 O O . GLN B 1 18 ? -7.032 -10.429 43.043 1 17.86 18 GLN B O 1
ATOM 2753 N N . ALA B 1 19 ? -6.931 -8.299 42.696 1 16.87 19 ALA B N 1
ATOM 2754 C CA . ALA B 1 19 ? -8.033 -8.451 43.643 1 16.87 19 ALA B CA 1
ATOM 2755 C C . ALA B 1 19 ? -9.086 -9.417 43.108 1 16.87 19 ALA B C 1
ATOM 2757 O O . ALA B 1 19 ? -9.491 -10.351 43.804 1 16.87 19 ALA B O 1
ATOM 2758 N N . GLN B 1 20 ? -10.306 -8.864 42.533 1 16.87 20 GLN B N 1
ATOM 2759 C CA . GLN B 1 20 ? -11.658 -9.19 42.975 1 16.87 20 GLN B CA 1
ATOM 2760 C C . GLN B 1 20 ? -12.182 -10.437 42.269 1 16.87 20 GLN B C 1
ATOM 2762 O O . GLN B 1 20 ? -12.32 -10.452 41.044 1 16.87 20 GLN B O 1
ATOM 2767 N N . GLU B 1 21 ? -12.029 -11.657 42.85 1 16.6 21 GLU B N 1
ATOM 2768 C CA . GLU B 1 21 ? -12.525 -13.026 42.744 1 16.6 21 GLU B CA 1
ATOM 2769 C C . GLU B 1 21 ? -14.049 -13.057 42.68 1 16.6 21 GLU B C 1
ATOM 2771 O O . GLU B 1 21 ? -14.65 -14.13 42.582 1 16.6 21 GLU B O 1
ATOM 2776 N N . ALA B 1 22 ? -14.84 -12.081 43.165 1 16.08 22 ALA B N 1
ATOM 2777 C CA . ALA B 1 22 ? -15.911 -12.705 43.938 1 16.08 22 ALA B CA 1
ATOM 2778 C C . ALA B 1 22 ? -16.841 -13.51 43.034 1 16.08 22 ALA B C 1
ATOM 2780 O O . ALA B 1 22 ? -17.097 -14.689 43.29 1 16.08 22 ALA B O 1
ATOM 2781 N N . SER B 1 23 ? -18.236 -13.152 42.995 1 16.03 23 SER B N 1
ATOM 2782 C CA . SER B 1 23 ? -19.377 -13.901 43.511 1 16.03 23 SER B CA 1
ATOM 2783 C C . SER B 1 23 ? -19.989 -14.788 42.431 1 16.03 23 SER B C 1
ATOM 2785 O O . SER B 1 23 ? -20.158 -15.993 42.632 1 16.03 23 SER B O 1
ATOM 2787 N N . GLN B 1 24 ? -21.326 -14.464 42.088 1 15.74 24 GLN B N 1
ATOM 2788 C CA . GLN B 1 24 ? -22.484 -15.315 42.344 1 15.74 24 GLN B CA 1
ATOM 2789 C C . GLN B 1 24 ? -22.68 -16.329 41.221 1 15.74 24 GLN B C 1
ATOM 2791 O O . GLN B 1 24 ? -22.195 -16.13 40.106 1 15.74 24 GLN B O 1
ATOM 2796 N N . SER B 1 25 ? -23.836 -17.139 41.329 1 15.38 25 SER B N 1
ATOM 2797 C CA . SER B 1 25 ? -24.508 -18.431 41.421 1 15.38 25 SER B CA 1
ATOM 2798 C C . SER B 1 25 ? -25.099 -18.845 40.078 1 15.38 25 SER B C 1
ATOM 2800 O O . SER B 1 25 ? -24.859 -19.957 39.604 1 15.38 25 SER B O 1
ATOM 2802 N N . GLU B 1 26 ? -26.405 -18.575 39.787 1 15.32 26 GLU B N 1
ATOM 2803 C CA . GLU B 1 26 ? -27.404 -19.639 39.761 1 15.32 26 GLU B CA 1
ATOM 2804 C C . GLU B 1 26 ? -27.566 -20.21 38.355 1 15.32 26 GLU B C 1
ATOM 2806 O O . GLU B 1 26 ? -27.425 -21.417 38.15 1 15.32 26 GLU B O 1
ATOM 2811 N N . SER B 1 27 ? -28.839 -20.07 37.699 1 14.94 27 SER B N 1
ATOM 2812 C CA . SER B 1 27 ? -29.816 -21.145 37.555 1 14.94 27 SER B CA 1
ATOM 2813 C C . SER B 1 27 ? -29.72 -21.798 36.18 1 14.94 27 SER B C 1
ATOM 2815 O O . SER B 1 27 ? -29.595 -23.02 36.075 1 14.94 27 SER B O 1
ATOM 2817 N N . HIS B 1 28 ? -30.804 -21.62 35.264 1 15.11 28 HIS B N 1
ATOM 2818 C CA . HIS B 1 28 ? -31.802 -22.642 34.967 1 15.11 28 HIS B CA 1
ATOM 2819 C C . HIS B 1 28 ? -31.431 -23.425 33.712 1 15.11 28 HIS B C 1
ATOM 2821 O O . HIS B 1 28 ? -30.607 -22.974 32.914 1 15.11 28 HIS B O 1
ATOM 2827 N N . LEU B 1 29 ? -32.607 -23.966 32.992 1 14.36 29 LEU B N 1
ATOM 2828 C CA . LEU B 1 29 ? -33.155 -25.27 32.636 1 14.36 29 LEU B CA 1
ATOM 2829 C C . LEU B 1 29 ? -32.804 -25.633 31.197 1 14.36 29 LEU B C 1
ATOM 2831 O O . LEU B 1 29 ? -32.35 -24.781 30.431 1 14.36 29 LEU B O 1
ATOM 2835 N N . SER B 1 30 ? -33.888 -25.888 30.338 1 14.07 30 SER B N 1
ATOM 2836 C CA . SER B 1 30 ? -34.317 -27.206 29.882 1 14.07 30 SER B CA 1
ATOM 2837 C C . SER B 1 30 ? -33.811 -27.495 28.472 1 14.07 30 SER B C 1
ATOM 2839 O O . SER B 1 30 ? -33.193 -28.534 28.229 1 14.07 30 SER B O 1
ATOM 2841 N N . LYS B 1 31 ? -34.757 -27.378 27.427 1 14.48 31 LYS B N 1
ATOM 2842 C CA . LYS B 1 31 ? -35.406 -28.512 26.777 1 14.48 31 LYS B CA 1
ATOM 2843 C C . LYS B 1 31 ? -34.666 -28.914 25.504 1 14.48 31 LYS B C 1
ATOM 2845 O O . LYS B 1 31 ? -33.941 -28.106 24.921 1 14.48 31 LYS B O 1
ATOM 2850 N N . CYS B 1 32 ? -35.472 -29.806 24.597 1 14.07 32 CYS B N 1
ATOM 2851 C CA . CYS B 1 32 ? -35.31 -31.104 23.953 1 14.07 32 CYS B CA 1
ATOM 2852 C C . CYS B 1 32 ? -34.848 -30.943 22.51 1 14.07 32 CYS B C 1
ATOM 2854 O O . CYS B 1 32 ? -33.874 -31.571 22.091 1 14.07 32 CYS B O 1
ATOM 2856 N N . ARG B 1 33 ? -35.768 -30.768 21.501 1 14.08 33 ARG B N 1
ATOM 2857 C CA . ARG B 1 33 ? -36.112 -31.916 20.67 1 14.08 33 ARG B CA 1
ATOM 2858 C C . ARG B 1 33 ? -35.208 -31.996 19.444 1 14.08 33 ARG B C 1
ATOM 2860 O O . ARG B 1 33 ? -34.613 -30.995 19.039 1 14.08 33 ARG B O 1
ATOM 2867 N N . PRO B 1 34 ? -35.71 -33 18.471 1 14.19 34 PRO B N 1
ATOM 2868 C CA . PRO B 1 34 ? -35.14 -34.098 17.687 1 14.19 34 PRO B CA 1
ATOM 2869 C C . PRO B 1 34 ? -34.706 -33.662 16.29 1 14.19 34 PRO B C 1
ATOM 2871 O O . PRO B 1 34 ? -33.571 -33.923 15.882 1 14.19 34 PRO B O 1
ATOM 2874 N N . ASP B 1 35 ? -35.669 -33.657 15.26 1 13.75 35 ASP B N 1
ATOM 2875 C CA . ASP B 1 35 ? -35.713 -34.765 14.311 1 13.75 35 ASP B CA 1
ATOM 2876 C C . ASP B 1 35 ? -34.859 -34.469 13.081 1 13.75 35 ASP B C 1
ATOM 2878 O O . ASP B 1 35 ? -34.283 -33.385 12.965 1 13.75 35 ASP B O 1
ATOM 2882 N N . GLU B 1 36 ? -35.629 -34.584 11.825 1 13.9 36 GLU B N 1
ATOM 2883 C CA . GLU B 1 36 ? -35.637 -35.593 10.77 1 13.9 36 GLU B CA 1
ATOM 2884 C C . GLU B 1 36 ? -34.754 -35.174 9.599 1 13.9 36 GLU B C 1
ATOM 2886 O O . GLU B 1 36 ? -34.363 -34.009 9.495 1 13.9 36 GLU B O 1
ATOM 2891 N N . ALA B 1 37 ? -35.381 -35.512 8.257 1 13.8 37 ALA B N 1
ATOM 2892 C CA . ALA B 1 37 ? -35.093 -36.495 7.216 1 13.8 37 ALA B CA 1
ATOM 2893 C C . ALA B 1 37 ? -34.314 -35.864 6.065 1 13.8 37 ALA B C 1
ATOM 2895 O O . ALA B 1 37 ? -33.264 -36.371 5.666 1 13.8 37 ALA B O 1
ATOM 2896 N N . GLU B 1 38 ? -35.078 -35.475 5.024 1 14.26 38 GLU B N 1
ATOM 2897 C CA . GLU B 1 38 ? -35.134 -36.247 3.786 1 14.26 38 GLU B CA 1
ATOM 2898 C C . GLU B 1 38 ? -34.043 -35.809 2.813 1 14.26 38 GLU B C 1
ATOM 2900 O O . GLU B 1 38 ? -33.492 -34.713 2.942 1 14.26 38 GLU B O 1
ATOM 2905 N N . ASN B 1 39 ? -34.327 -36.25 1.552 1 13.69 39 ASN B N 1
ATOM 2906 C CA . ASN B 1 39 ? -33.798 -37.065 0.464 1 13.69 39 ASN B CA 1
ATOM 2907 C C . ASN B 1 39 ? -33.035 -36.219 -0.551 1 13.69 39 ASN B C 1
ATOM 2909 O O . ASN B 1 39 ? -33.159 -34.993 -0.561 1 13.69 39 ASN B O 1
ATOM 2913 N N . PRO B 1 40 ? -33.394 -36.576 -1.886 1 14.14 40 PRO B N 1
ATOM 2914 C CA . PRO B 1 40 ? -32.639 -37.293 -2.916 1 14.14 40 PRO B CA 1
ATOM 2915 C C . PRO B 1 40 ? -31.978 -36.355 -3.924 1 14.14 40 PRO B C 1
ATOM 2917 O O . PRO B 1 40 ? -30.772 -36.45 -4.162 1 14.14 40 PRO B O 1
ATOM 2920 N N . HIS B 1 41 ? -32.716 -36.203 -5.127 1 14 41 HIS B N 1
ATOM 2921 C CA . HIS B 1 41 ? -32.405 -36.814 -6.415 1 14 41 HIS B CA 1
ATOM 2922 C C . HIS B 1 41 ? -31.503 -35.911 -7.25 1 14 41 HIS B C 1
ATOM 2924 O O . HIS B 1 41 ? -31.338 -34.73 -6.936 1 14 41 HIS B O 1
ATOM 2930 N N . GLN B 1 42 ? -31.758 -35.923 -8.707 1 13.42 42 GLN B N 1
ATOM 2931 C CA . GLN B 1 42 ? -31.184 -36.522 -9.907 1 13.42 42 GLN B CA 1
ATOM 2932 C C . GLN B 1 42 ? -30.556 -35.46 -10.806 1 13.42 42 GLN B C 1
ATOM 2934 O O . GLN B 1 42 ? -29.47 -35.665 -11.351 1 13.42 42 GLN B O 1
ATOM 2939 N N . SER B 1 43 ? -31.203 -34.441 -11.261 1 13.37 43 SER B N 1
ATOM 2940 C CA . SER B 1 43 ? -31.337 -34.478 -12.714 1 13.37 43 SER B CA 1
ATOM 2941 C C . SER B 1 43 ? -30.031 -34.093 -13.4 1 13.37 43 SER B C 1
ATOM 2943 O O . SER B 1 43 ? -29.178 -33.436 -12.799 1 13.37 43 SER B O 1
ATOM 2945 N N . LEU B 1 44 ? -30.164 -34.109 -14.86 1 13.21 44 LEU B N 1
ATOM 2946 C CA . LEU B 1 44 ? -29.675 -34.625 -16.134 1 13.21 44 LEU B CA 1
ATOM 2947 C C . LEU B 1 44 ? -28.711 -33.639 -16.786 1 13.21 44 LEU B C 1
ATOM 2949 O O . LEU B 1 44 ? -27.606 -34.015 -17.184 1 13.21 44 LEU B O 1
ATOM 2953 N N . LYS B 1 45 ? -29.232 -32.736 -17.678 1 13.5 45 LYS B N 1
ATOM 2954 C CA . LYS B 1 45 ? -29.088 -32.918 -19.119 1 13.5 45 LYS B CA 1
ATOM 2955 C C . LYS B 1 45 ? -27.741 -32.393 -19.608 1 13.5 45 LYS B C 1
ATOM 2957 O O . LYS B 1 45 ? -27.107 -31.575 -18.937 1 13.5 45 LYS B O 1
ATOM 2962 N N . ASN B 1 46 ? -27.789 -31.967 -20.908 1 13.34 46 ASN B N 1
ATOM 2963 C CA . ASN B 1 46 ? -27.311 -32.319 -22.24 1 13.34 46 ASN B CA 1
ATOM 2964 C C . ASN B 1 46 ? -26.075 -31.511 -22.624 1 13.34 46 ASN B C 1
ATOM 2966 O O . ASN B 1 46 ? -25.778 -30.49 -22.001 1 13.34 46 ASN B O 1
ATOM 2970 N N . SER B 1 47 ? -25.869 -31.406 -24.038 1 13.61 47 SER B N 1
ATOM 2971 C CA . SER B 1 47 ? -24.978 -31.874 -25.096 1 13.61 47 SER B CA 1
ATOM 2972 C C . SER B 1 47 ? -24.032 -30.768 -25.552 1 13.61 47 SER B C 1
ATOM 2974 O O . SER B 1 47 ? -22.818 -30.97 -25.615 1 13.61 47 SER B O 1
ATOM 2976 N N . GLN B 1 48 ? -24.448 -29.832 -26.477 1 14.08 48 GLN B N 1
ATOM 2977 C CA . GLN B 1 48 ? -23.957 -29.905 -27.849 1 14.08 48 GLN B CA 1
ATOM 2978 C C . GLN B 1 48 ? -22.626 -29.172 -27.997 1 14.08 48 GLN B C 1
ATOM 2980 O O . GLN B 1 48 ? -22.302 -28.295 -27.193 1 14.08 48 GLN B O 1
ATOM 2985 N N . SER B 1 49 ? -21.882 -29.385 -29.326 1 13.76 49 SER B N 1
ATOM 2986 C CA . SER B 1 49 ? -20.613 -29.686 -29.979 1 13.76 49 SER B CA 1
ATOM 2987 C C . SER B 1 49 ? -19.959 -28.422 -30.527 1 13.76 49 SER B C 1
ATOM 2989 O O . SER B 1 49 ? -18.733 -28.295 -30.512 1 13.76 49 SER B O 1
ATOM 2991 N N . LYS B 1 50 ? -20.624 -27.427 -31.078 1 14.31 50 LYS B N 1
ATOM 2992 C CA . LYS B 1 50 ? -20.173 -27.168 -32.442 1 14.31 50 LYS B CA 1
ATOM 2993 C C . LYS B 1 50 ? -18.731 -26.668 -32.458 1 14.31 50 LYS B C 1
ATOM 2995 O O . LYS B 1 50 ? -18.229 -26.171 -31.448 1 14.31 50 LYS B O 1
ATOM 3000 N N . GLY B 1 51 ? -18.369 -25.951 -33.718 1 14.38 51 GLY B N 1
ATOM 3001 C CA . GLY B 1 51 ? -17.503 -26.01 -34.885 1 14.38 51 GLY B CA 1
ATOM 3002 C C . GLY B 1 51 ? -16.258 -25.154 -34.747 1 14.38 51 GLY B C 1
ATOM 3003 O O . GLY B 1 51 ? -16.193 -24.277 -33.883 1 14.38 51 GLY B O 1
ATOM 3004 N N . LEU B 1 52 ? -15.205 -25.388 -35.764 1 15.61 52 LEU B N 1
ATOM 3005 C CA . LEU B 1 52 ? -13.773 -25.492 -36.022 1 15.61 52 LEU B CA 1
ATOM 3006 C C . LEU B 1 52 ? -13.218 -24.172 -36.548 1 15.61 52 LEU B C 1
ATOM 3008 O O . LEU B 1 52 ? -12.011 -23.932 -36.484 1 15.61 52 LEU B O 1
ATOM 3012 N N . ASN B 1 53 ? -13.995 -23.189 -37.051 1 15.24 53 ASN B N 1
ATOM 3013 C CA . ASN B 1 53 ? -13.318 -22.714 -38.252 1 15.24 53 ASN B CA 1
ATOM 3014 C C . ASN B 1 53 ? -11.985 -22.05 -37.919 1 15.24 53 ASN B C 1
ATOM 3016 O O . ASN B 1 53 ? -11.825 -21.478 -36.839 1 15.24 53 ASN B O 1
ATOM 3020 N N . LYS B 1 54 ? -10.902 -22.188 -38.963 1 15.57 54 LYS B N 1
ATOM 3021 C CA . LYS B 1 54 ? -9.471 -22.236 -39.249 1 15.57 54 LYS B CA 1
ATOM 3022 C C . LYS B 1 54 ? -8.907 -20.835 -39.469 1 15.57 54 LYS B C 1
ATOM 3024 O O . LYS B 1 54 ? -7.712 -20.674 -39.722 1 15.57 54 LYS B O 1
ATOM 3029 N N . ARG B 1 55 ? -9.641 -19.757 -39.422 1 16.52 55 ARG B N 1
ATOM 3030 C CA . ARG B 1 55 ? -9.085 -18.838 -40.41 1 16.52 55 ARG B CA 1
ATOM 3031 C C . ARG B 1 55 ? -7.642 -18.479 -40.072 1 16.52 55 ARG B C 1
ATOM 3033 O O . ARG B 1 55 ? -7.235 -18.55 -38.911 1 16.52 55 ARG B O 1
ATOM 3040 N N . HIS B 1 56 ? -6.982 -17.95 -41.249 1 16.58 56 HIS B N 1
ATOM 3041 C CA . HIS B 1 56 ? -5.742 -17.741 -41.988 1 16.58 56 HIS B CA 1
ATOM 3042 C C . HIS B 1 56 ? -4.904 -16.634 -41.357 1 16.58 56 HIS B C 1
ATOM 3044 O O . HIS B 1 56 ? -5.448 -15.659 -40.834 1 16.58 56 HIS B O 1
ATOM 3050 N N . ALA B 1 57 ? -3.597 -16.858 -41.086 1 17.94 57 ALA B N 1
ATOM 3051 C CA . ALA B 1 57 ? -2.46 -16.273 -40.38 1 17.94 57 ALA B CA 1
ATOM 3052 C C . ALA B 1 57 ? -1.847 -15.128 -41.18 1 17.94 57 ALA B C 1
ATOM 3054 O O . ALA B 1 57 ? -1.244 -15.35 -42.232 1 17.94 57 ALA B O 1
ATOM 3055 N N . SER B 1 58 ? -2.762 -14.165 -41.625 1 17.84 58 SER B N 1
ATOM 3056 C CA . SER B 1 58 ? -2.081 -13.256 -42.541 1 17.84 58 SER B CA 1
ATOM 3057 C C . SER B 1 58 ? -0.807 -12.694 -41.918 1 17.84 58 SER B C 1
ATOM 3059 O O . SER B 1 58 ? -0.726 -12.53 -40.699 1 17.84 58 SER B O 1
ATOM 3061 N N . PRO B 1 59 ? 0.293 -12.606 -42.806 1 19.33 59 PRO B N 1
ATOM 3062 C CA . PRO B 1 59 ? 1.734 -12.382 -42.67 1 19.33 59 PRO B CA 1
ATOM 3063 C C . PRO B 1 59 ? 2.069 -10.968 -42.201 1 19.33 59 PRO B C 1
ATOM 3065 O O . PRO B 1 59 ? 1.454 -10 -42.657 1 19.33 59 PRO B O 1
ATOM 3068 N N . THR B 1 60 ? 2.366 -10.717 -40.954 1 19.49 60 THR B N 1
ATOM 3069 C CA . THR B 1 60 ? 2.659 -9.453 -40.288 1 19.49 60 THR B CA 1
ATOM 3070 C C . THR B 1 60 ? 3.903 -8.802 -40.887 1 19.49 60 THR B C 1
ATOM 3072 O O . THR B 1 60 ? 4.96 -9.431 -40.97 1 19.49 60 THR B O 1
ATOM 3075 N N . THR B 1 61 ? 3.609 -8.079 -41.997 1 18.82 61 THR B N 1
ATOM 3076 C CA . THR B 1 61 ? 4.563 -7.209 -42.676 1 18.82 61 THR B CA 1
ATOM 3077 C C . THR B 1 61 ? 5.388 -6.418 -41.665 1 18.82 61 THR B C 1
ATOM 3079 O O . THR B 1 61 ? 4.845 -5.877 -40.7 1 18.82 61 THR B O 1
ATOM 3082 N N . GLU B 1 62 ? 6.748 -6.663 -41.712 1 20.14 62 GLU B N 1
ATOM 3083 C CA . GLU B 1 62 ? 7.892 -6.208 -40.928 1 20.14 62 GLU B CA 1
ATOM 3084 C C . GLU B 1 62 ? 8.092 -4.702 -41.065 1 20.14 62 GLU B C 1
ATOM 3086 O O . GLU B 1 62 ? 8.409 -4.208 -42.149 1 20.14 62 GLU B O 1
ATOM 3091 N N . ARG B 1 63 ? 7.081 -3.873 -40.829 1 18.37 63 ARG B N 1
ATOM 3092 C CA . ARG B 1 63 ? 7.34 -2.475 -41.162 1 18.37 63 ARG B CA 1
ATOM 3093 C C . ARG B 1 63 ? 8.602 -1.972 -40.469 1 18.37 63 ARG B C 1
ATOM 3095 O O . ARG B 1 63 ? 8.843 -2.287 -39.302 1 18.37 63 ARG B O 1
ATOM 3102 N N . ALA B 1 64 ? 9.572 -1.702 -41.242 1 21.26 64 ALA B N 1
ATOM 3103 C CA . ALA B 1 64 ? 10.899 -1.108 -41.104 1 21.26 64 ALA B CA 1
ATOM 3104 C C . ALA B 1 64 ? 10.836 0.2 -40.32 1 21.26 64 ALA B C 1
ATOM 3106 O O . ALA B 1 64 ? 10.196 1.161 -40.753 1 21.26 64 ALA B O 1
ATOM 3107 N N . GLY B 1 65 ? 10.541 0.18 -39.024 1 19.19 65 GLY B N 1
ATOM 3108 C CA . GLY B 1 65 ? 10.327 1.43 -38.312 1 19.19 65 GLY B CA 1
ATOM 3109 C C . GLY B 1 65 ? 11.514 2.372 -38.39 1 19.19 65 GLY B C 1
ATOM 3110 O O . GLY B 1 65 ? 12.664 1.939 -38.287 1 19.19 65 GLY B O 1
ATOM 3111 N N . LYS B 1 66 ? 11.521 3.269 -39.408 1 22.01 66 LYS B N 1
ATOM 3112 C CA . LYS B 1 66 ? 12.385 4.425 -39.628 1 22.01 66 LYS B CA 1
ATOM 3113 C C . LYS B 1 66 ? 12.754 5.096 -38.308 1 22.01 66 LYS B C 1
ATOM 3115 O O . LYS B 1 66 ? 11.884 5.357 -37.475 1 22.01 66 LYS B O 1
ATOM 3120 N N . ILE B 1 67 ? 14.001 4.734 -37.913 1 23.04 67 ILE B N 1
ATOM 3121 C CA . ILE B 1 67 ? 14.573 5.262 -36.68 1 23.04 67 ILE B CA 1
ATOM 3122 C C . ILE B 1 67 ? 14.667 6.784 -36.765 1 23.04 67 ILE B C 1
ATOM 3124 O O . ILE B 1 67 ? 15.343 7.322 -37.645 1 23.04 67 ILE B O 1
ATOM 3128 N N . ILE B 1 68 ? 13.591 7.488 -36.803 1 23.92 68 ILE B N 1
ATOM 3129 C CA . ILE B 1 68 ? 13.641 8.943 -36.886 1 23.92 68 ILE B CA 1
ATOM 3130 C C . ILE B 1 68 ? 14.579 9.49 -35.812 1 23.92 68 ILE B C 1
ATOM 3132 O O . ILE B 1 68 ? 14.412 9.197 -34.626 1 23.92 68 ILE B O 1
ATOM 3136 N N . LYS B 1 69 ? 15.821 9.798 -36.157 1 24.25 69 LYS B N 1
ATOM 3137 C CA . LYS B 1 69 ? 16.926 10.354 -35.38 1 24.25 69 LYS B CA 1
ATOM 3138 C C . LYS B 1 69 ? 16.561 11.719 -34.804 1 24.25 69 LYS B C 1
ATOM 3140 O O . LYS B 1 69 ? 17.42 12.423 -34.268 1 24.25 69 LYS B O 1
ATOM 3145 N N . GLY B 1 70 ? 15.407 12.19 -35.236 1 23.97 70 GLY B N 1
ATOM 3146 C CA . GLY B 1 70 ? 15.348 13.624 -35.004 1 23.97 70 GLY B CA 1
ATOM 3147 C C . GLY B 1 70 ? 15.557 14.002 -33.549 1 23.97 70 GLY B C 1
ATOM 3148 O O . GLY B 1 70 ? 15.4 13.166 -32.657 1 23.97 70 GLY B O 1
ATOM 3149 N N . SER B 1 71 ? 16.601 14.898 -33.371 1 24.43 71 SER B N 1
ATOM 3150 C CA . SER B 1 71 ? 16.925 15.454 -32.062 1 24.43 71 SER B CA 1
ATOM 3151 C C . SER B 1 71 ? 15.667 15.902 -31.325 1 24.43 71 SER B C 1
ATOM 3153 O O . SER B 1 71 ? 14.821 16.596 -31.894 1 24.43 71 SER B O 1
ATOM 3155 N N . PRO B 1 72 ? 15.1 15.032 -30.602 1 24.8 72 PRO B N 1
ATOM 3156 C CA . PRO B 1 72 ? 13.842 15.539 -30.049 1 24.8 72 PRO B CA 1
ATOM 3157 C C . PRO B 1 72 ? 13.986 16.93 -29.433 1 24.8 72 PRO B C 1
ATOM 3159 O O . PRO B 1 72 ? 14.982 17.211 -28.762 1 24.8 72 PRO B O 1
ATOM 3162 N N . LYS B 1 73 ? 13.809 18.004 -30.268 1 28.51 73 LYS B N 1
ATOM 3163 C CA . LYS B 1 73 ? 13.559 19.304 -29.652 1 28.51 73 LYS B CA 1
ATOM 3164 C C . LYS B 1 73 ? 12.783 19.153 -28.347 1 28.51 73 LYS B C 1
ATOM 3166 O O . LYS B 1 73 ? 11.778 18.441 -28.295 1 28.51 73 LYS B O 1
ATOM 3171 N N . GLY B 1 74 ? 13.622 19.202 -27.34 1 23.66 74 GLY B N 1
ATOM 3172 C CA . GLY B 1 74 ? 13.089 19.143 -25.988 1 23.66 74 GLY B CA 1
ATOM 3173 C C . GLY B 1 74 ? 11.86 20.011 -25.793 1 23.66 74 GLY B C 1
ATOM 3174 O O . GLY B 1 74 ? 11.954 21.24 -25.802 1 23.66 74 GLY B O 1
ATOM 3175 N N . PHE B 1 75 ? 10.856 19.724 -26.71 1 29.07 75 PHE B N 1
ATOM 3176 C CA . PHE B 1 75 ? 9.653 20.457 -26.335 1 29.07 75 PHE B CA 1
ATOM 3177 C C . PHE B 1 75 ? 9.415 20.374 -24.832 1 29.07 75 PHE B C 1
ATOM 3179 O O . PHE B 1 75 ? 8.958 19.347 -24.326 1 29.07 75 PHE B O 1
ATOM 3186 N N . GLY B 1 76 ? 10.477 20.817 -24.188 1 26.16 76 GLY B N 1
ATOM 3187 C CA . GLY B 1 76 ? 10.141 20.962 -22.781 1 26.16 76 GLY B CA 1
ATOM 3188 C C . GLY B 1 76 ? 8.828 21.688 -22.553 1 26.16 76 GLY B C 1
ATOM 3189 O O . GLY B 1 76 ? 8.764 22.915 -22.662 1 26.16 76 GLY B O 1
ATOM 3190 N N . LEU B 1 77 ? 7.819 21.282 -23.31 1 28.84 77 LEU B N 1
ATOM 3191 C CA . LEU B 1 77 ? 6.656 21.973 -22.764 1 28.84 77 LEU B CA 1
ATOM 3192 C C . LEU B 1 77 ? 6.627 21.87 -21.243 1 28.84 77 LEU B C 1
ATOM 3194 O O . LEU B 1 77 ? 6.81 20.784 -20.687 1 28.84 77 LEU B O 1
ATOM 3198 N N . PRO B 1 78 ? 7.15 22.892 -20.628 1 29.59 78 PRO B N 1
ATOM 3199 C CA . PRO B 1 78 ? 6.862 22.847 -19.192 1 29.59 78 PRO B CA 1
ATOM 3200 C C . PRO B 1 78 ? 5.454 22.34 -18.888 1 29.59 78 PRO B C 1
ATOM 3202 O O . PRO B 1 78 ? 4.484 22.799 -19.496 1 29.59 78 PRO B O 1
ATOM 3205 N N . GLN B 1 79 ? 5.382 21.033 -18.959 1 30.83 79 GLN B N 1
ATOM 3206 C CA . GLN B 1 79 ? 4.094 20.613 -18.417 1 30.83 79 GLN B CA 1
ATOM 3207 C C . GLN B 1 79 ? 3.737 21.411 -17.166 1 30.83 79 GLN B C 1
ATOM 3209 O O . GLN B 1 79 ? 4.365 21.248 -16.118 1 30.83 79 GLN B O 1
ATOM 3214 N N . VAL B 1 80 ? 3.623 22.66 -17.391 1 30.15 80 VAL B N 1
ATOM 3215 C CA . VAL B 1 80 ? 2.845 23.248 -16.306 1 30.15 80 VAL B CA 1
ATOM 3216 C C . VAL B 1 80 ? 1.688 22.321 -15.938 1 30.15 80 VAL B C 1
ATOM 3218 O O . VAL B 1 80 ? 0.727 22.186 -16.699 1 30.15 80 VAL B O 1
ATOM 3221 N N . ILE B 1 81 ? 2.081 21.183 -15.526 1 32.41 81 ILE B N 1
ATOM 3222 C CA . ILE B 1 81 ? 0.966 20.55 -14.829 1 32.41 81 ILE B CA 1
ATOM 3223 C C . ILE B 1 81 ? 0.233 21.587 -13.98 1 32.41 81 ILE B C 1
ATOM 3225 O O . ILE B 1 81 ? 0.758 22.051 -12.966 1 32.41 81 ILE B O 1
ATOM 3229 N N . GLU B 1 82 ? -0.26 22.639 -14.654 1 32 82 GLU B N 1
ATOM 3230 C CA . GLU B 1 82 ? -1.302 23.326 -13.897 1 32 82 GLU B CA 1
ATOM 3231 C C . GLU B 1 82 ? -2.132 22.341 -13.08 1 32 82 GLU B C 1
ATOM 3233 O O . GLU B 1 82 ? -2.761 21.439 -13.637 1 32 82 GLU B O 1
ATOM 3238 N N . HIS B 1 83 ? -1.612 21.906 -11.986 1 35.97 83 HIS B N 1
ATOM 3239 C CA . HIS B 1 83 ? -2.645 21.48 -11.048 1 35.97 83 HIS B CA 1
ATOM 3240 C C . HIS B 1 83 ? -3.918 22.301 -11.22 1 35.97 83 HIS B C 1
ATOM 3242 O O . HIS B 1 83 ? -4.017 23.417 -10.704 1 35.97 83 HIS B O 1
ATOM 3248 N N . ALA B 1 84 ? -4.38 22.482 -12.488 1 34.99 84 ALA B N 1
ATOM 3249 C CA . ALA B 1 84 ? -5.73 23.034 -12.577 1 34.99 84 ALA B CA 1
ATOM 3250 C C . ALA B 1 84 ? -6.569 22.629 -11.368 1 34.99 84 ALA B C 1
ATOM 3252 O O . ALA B 1 84 ? -6.523 21.477 -10.931 1 34.99 84 ALA B O 1
ATOM 3253 N N . ASP B 1 85 ? -6.776 23.498 -10.414 1 39.73 85 ASP B N 1
ATOM 3254 C CA . ASP B 1 85 ? -7.787 23.545 -9.362 1 39.73 85 ASP B CA 1
ATOM 3255 C C . ASP B 1 85 ? -9.057 22.813 -9.787 1 39.73 85 ASP B C 1
ATOM 3257 O O . ASP B 1 85 ? -10.025 23.441 -10.222 1 39.73 85 ASP B O 1
ATOM 3261 N N . THR B 1 86 ? -8.953 21.916 -10.679 1 44.95 86 THR B N 1
ATOM 3262 C CA . THR B 1 86 ? -10.221 21.298 -11.05 1 44.95 86 THR B CA 1
ATOM 3263 C C . THR B 1 86 ? -10.993 20.86 -9.808 1 44.95 86 THR B C 1
ATOM 3265 O O . THR B 1 86 ? -10.689 19.822 -9.216 1 44.95 86 THR B O 1
ATOM 3268 N N . ARG B 1 87 ? -11.411 21.959 -9.153 1 52.71 87 ARG B N 1
ATOM 3269 C CA . ARG B 1 87 ? -12.379 21.709 -8.089 1 52.71 87 ARG B CA 1
ATOM 3270 C C . ARG B 1 87 ? -13.331 20.58 -8.47 1 52.71 87 ARG B C 1
ATOM 3272 O O . ARG B 1 87 ? -14.059 20.683 -9.46 1 52.71 87 ARG B O 1
ATOM 3279 N N . ARG B 1 88 ? -12.994 19.407 -8.158 1 62.7 88 ARG B N 1
ATOM 3280 C CA . ARG B 1 88 ? -13.875 18.269 -8.398 1 62.7 88 ARG B CA 1
ATOM 3281 C C . ARG B 1 88 ? -15.229 18.473 -7.726 1 62.7 88 ARG B C 1
ATOM 3283 O O . ARG B 1 88 ? -15.295 18.804 -6.54 1 62.7 88 ARG B O 1
ATOM 3290 N N . ALA B 1 89 ? -16.223 18.744 -8.563 1 80.33 89 ALA B N 1
ATOM 3291 C CA . ALA B 1 89 ? -17.568 18.935 -8.026 1 80.33 89 ALA B CA 1
ATOM 3292 C C . ALA B 1 89 ? -17.991 17.744 -7.171 1 80.33 89 ALA B C 1
ATOM 3294 O O . ALA B 1 89 ? -17.81 16.591 -7.569 1 80.33 89 ALA B O 1
ATOM 3295 N N . LEU B 1 90 ? -18.286 18.051 -5.934 1 88.17 90 LEU B N 1
ATOM 3296 C CA . LEU B 1 90 ? -18.774 17.05 -4.99 1 88.17 90 LEU B CA 1
ATOM 3297 C C . LEU B 1 90 ? -20.149 16.538 -5.404 1 88.17 90 LEU B C 1
ATOM 3299 O O . LEU B 1 90 ? -21.074 17.327 -5.61 1 88.17 90 LEU B O 1
ATOM 3303 N N . ILE B 1 91 ? -20.314 15.281 -5.694 1 91.9 91 ILE B N 1
ATOM 3304 C CA . ILE B 1 91 ? -21.582 14.661 -6.06 1 91.9 91 ILE B CA 1
ATOM 3305 C C . ILE B 1 91 ? -22.316 14.204 -4.801 1 91.9 91 ILE B C 1
ATOM 3307 O O . ILE B 1 91 ? -21.752 13.483 -3.974 1 91.9 91 ILE B O 1
ATOM 3311 N N . VAL B 1 92 ? -23.537 14.658 -4.667 1 94.25 92 VAL B N 1
ATOM 3312 C CA . VAL B 1 92 ? -24.335 14.267 -3.51 1 94.25 92 VAL B CA 1
ATOM 3313 C C . VAL B 1 92 ? -25.532 13.434 -3.965 1 94.25 92 VAL B C 1
ATOM 3315 O O . VAL B 1 92 ? -26.292 13.855 -4.84 1 94.25 92 VAL B O 1
ATOM 3318 N N . ARG B 1 93 ? -25.643 12.28 -3.436 1 95.48 93 ARG B N 1
ATOM 3319 C CA . ARG B 1 93 ? -26.732 11.367 -3.77 1 95.48 93 ARG B CA 1
ATOM 3320 C C . ARG B 1 93 ? -27.575 11.048 -2.54 1 95.48 93 ARG B C 1
ATOM 3322 O O . ARG B 1 93 ? -27.038 10.837 -1.45 1 95.48 93 ARG B O 1
ATOM 3329 N N . ASN B 1 94 ? -28.933 11.014 -2.775 1 94.74 94 ASN B N 1
ATOM 3330 C CA . ASN B 1 94 ? -29.84 10.626 -1.7 1 94.74 94 ASN B CA 1
ATOM 3331 C C . ASN B 1 94 ? -30.184 9.14 -1.766 1 94.74 94 ASN B C 1
ATOM 3333 O O . ASN B 1 94 ? -31.328 8.775 -2.04 1 94.74 94 ASN B O 1
ATOM 3337 N N . GLU B 1 95 ? -29.248 8.348 -1.606 1 96.17 95 GLU B N 1
ATOM 3338 C CA . GLU B 1 95 ? -29.352 6.892 -1.621 1 96.17 95 GLU B CA 1
ATOM 3339 C C . GLU B 1 95 ? -28.267 6.252 -0.76 1 96.17 95 GLU B C 1
ATOM 3341 O O . GLU B 1 95 ? -27.331 6.927 -0.328 1 96.17 95 GLU B O 1
ATOM 3346 N N . SER B 1 96 ? -28.488 4.998 -0.498 1 96.79 96 SER B N 1
ATOM 3347 C CA . SER B 1 96 ? -27.502 4.263 0.287 1 96.79 96 SER B CA 1
ATOM 3348 C C . SER B 1 96 ? -26.251 3.967 -0.534 1 96.79 96 SER B C 1
ATOM 3350 O O . SER B 1 96 ? -26.345 3.518 -1.678 1 96.79 96 SER B O 1
ATOM 3352 N N . PRO B 1 97 ? -25.052 4.295 -0.002 1 96.99 97 PRO B N 1
ATOM 3353 C CA . PRO B 1 97 ? -23.835 3.915 -0.723 1 96.99 97 PRO B CA 1
ATOM 3354 C C . PRO B 1 97 ? -23.719 2.406 -0.93 1 96.99 97 PRO B C 1
ATOM 3356 O O . PRO B 1 97 ? -23.024 1.956 -1.844 1 96.99 97 PRO B O 1
ATOM 3359 N N . TRP B 1 98 ? -24.437 1.671 -0.136 1 95.92 98 TRP B N 1
ATOM 3360 C CA . TRP B 1 98 ? -24.277 0.22 -0.129 1 95.92 98 TRP B CA 1
ATOM 3361 C C . TRP B 1 98 ? -25.046 -0.418 -1.281 1 95.92 98 TRP B C 1
ATOM 3363 O O . TRP B 1 98 ? -24.903 -1.614 -1.544 1 95.92 98 TRP B O 1
ATOM 3373 N N . ASP B 1 99 ? -25.847 0.342 -1.974 1 95.65 99 ASP B N 1
ATOM 3374 C CA . ASP B 1 99 ? -26.428 -0.102 -3.238 1 95.65 99 ASP B CA 1
ATOM 3375 C C . ASP B 1 99 ? -25.37 -0.155 -4.339 1 95.65 99 ASP B C 1
ATOM 3377 O O . ASP B 1 99 ? -25.507 -0.912 -5.302 1 95.65 99 ASP B O 1
ATOM 3381 N N . THR B 1 100 ? -24.378 0.667 -4.169 1 95.87 100 THR B N 1
ATOM 3382 C CA . THR B 1 100 ? -23.346 0.83 -5.187 1 95.87 100 THR B CA 1
ATOM 3383 C C . THR B 1 100 ? -22.069 0.098 -4.784 1 95.87 100 THR B C 1
ATOM 3385 O O . THR B 1 100 ? -21.399 -0.501 -5.628 1 95.87 100 THR B O 1
ATOM 3388 N N . PHE B 1 101 ? -21.77 0.085 -3.499 1 96.7 101 PHE B N 1
ATOM 3389 C CA . PHE B 1 101 ? -20.511 -0.462 -3.007 1 96.7 101 PHE B CA 1
ATOM 3390 C C . PHE B 1 101 ? -20.761 -1.653 -2.089 1 96.7 101 PHE B C 1
ATOM 3392 O O . PHE B 1 101 ? -21.822 -1.754 -1.469 1 96.7 101 PHE B O 1
ATOM 3399 N N . GLN B 1 102 ? -19.802 -2.512 -2.028 1 94.54 102 GLN B N 1
ATOM 3400 C CA . GLN B 1 102 ? -19.786 -3.619 -1.078 1 94.54 102 GLN B CA 1
ATOM 3401 C C . GLN B 1 102 ? -18.777 -3.372 0.04 1 94.54 102 GLN B C 1
ATOM 3403 O O . GLN B 1 102 ? -17.596 -3.139 -0.224 1 94.54 102 GLN B O 1
ATOM 3408 N N . LYS B 1 103 ? -19.266 -3.443 1.238 1 93.88 103 LYS B N 1
ATOM 3409 C CA . LYS B 1 103 ? -18.399 -3.271 2.4 1 93.88 103 LYS B CA 1
ATOM 3410 C C . LYS B 1 103 ? -17.523 -4.501 2.619 1 93.88 103 LYS B C 1
ATOM 3412 O O . LYS B 1 103 ? -17.999 -5.634 2.523 1 93.88 103 LYS B O 1
ATOM 3417 N N . HIS B 1 104 ? -16.318 -4.271 2.911 1 91.47 104 HIS B N 1
ATOM 3418 C CA . HIS B 1 104 ? -15.427 -5.395 3.174 1 91.47 104 HIS B CA 1
ATOM 3419 C C . HIS B 1 104 ? -14.929 -5.378 4.615 1 91.47 104 HIS B C 1
ATOM 3421 O O . HIS B 1 104 ? -15.063 -6.371 5.335 1 91.47 104 HIS B O 1
ATOM 3427 N N . PHE B 1 105 ? -14.342 -4.255 5.042 1 89.17 105 PHE B N 1
ATOM 3428 C CA . PHE B 1 105 ? -13.88 -4.121 6.418 1 89.17 105 PHE B CA 1
ATOM 3429 C C . PHE B 1 105 ? -13.763 -2.653 6.809 1 89.17 105 PHE B C 1
ATOM 3431 O O . PHE B 1 105 ? -13.991 -1.765 5.985 1 89.17 105 PHE B O 1
ATOM 3438 N N . SER B 1 106 ? -13.515 -2.385 8.083 1 91.5 106 SER B N 1
ATOM 3439 C CA . SER B 1 106 ? -13.38 -1.016 8.569 1 91.5 106 SER B CA 1
ATOM 3440 C C . SER B 1 106 ? -12.074 -0.826 9.333 1 91.5 106 SER B C 1
ATOM 3442 O O . SER B 1 106 ? -11.613 -1.739 10.021 1 91.5 106 SER B O 1
ATOM 3444 N N . CYS B 1 107 ? -11.541 0.318 9.132 1 88.43 107 CYS B N 1
ATOM 3445 C CA . CYS B 1 107 ? -10.341 0.704 9.865 1 88.43 107 CYS B CA 1
ATOM 3446 C C . CYS B 1 107 ? -10.654 1.786 10.892 1 88.43 107 CYS B C 1
ATOM 3448 O O . CYS B 1 107 ? -11.306 2.781 10.573 1 88.43 107 CYS B O 1
ATOM 3450 N N . GLN B 1 108 ? -10.184 1.703 12.183 1 85.29 108 GLN B N 1
ATOM 3451 C CA . GLN B 1 108 ? -10.547 2.632 13.248 1 85.29 108 GLN B CA 1
ATOM 3452 C C . GLN B 1 108 ? -9.444 3.66 13.482 1 85.29 108 GLN B C 1
ATOM 3454 O O . GLN B 1 108 ? -9.67 4.685 14.128 1 85.29 108 GLN B O 1
ATOM 3459 N N . LEU B 1 109 ? -8.206 3.538 12.967 1 83.27 109 LEU B N 1
ATOM 3460 C CA . LEU B 1 109 ? -7.083 4.394 13.334 1 83.27 109 LEU B CA 1
ATOM 3461 C C . LEU B 1 109 ? -6.637 5.243 12.148 1 83.27 109 LEU B C 1
ATOM 3463 O O . LEU B 1 109 ? -5.445 5.519 11.99 1 83.27 109 LEU B O 1
ATOM 3467 N N . LEU B 1 110 ? -7.628 5.682 11.324 1 92.24 110 LEU B N 1
ATOM 3468 C CA . LEU B 1 110 ? -7.337 6.539 10.18 1 92.24 110 LEU B CA 1
ATOM 3469 C C . LEU B 1 110 ? -8.084 7.864 10.289 1 92.24 110 LEU B C 1
ATOM 3471 O O . LEU B 1 110 ? -8.771 8.273 9.351 1 92.24 110 LEU B O 1
ATOM 3475 N N . ALA B 1 111 ? -7.867 8.592 11.544 1 93.84 111 ALA B N 1
ATOM 3476 C CA . ALA B 1 111 ? -8.578 9.829 11.856 1 93.84 111 ALA B CA 1
ATOM 3477 C C . ALA B 1 111 ? -10.083 9.591 11.939 1 93.84 111 ALA B C 1
ATOM 3479 O O . ALA B 1 111 ? -10.87 10.343 11.358 1 93.84 111 ALA B O 1
ATOM 3480 N N . GLY B 1 112 ? -10.406 8.482 12.61 1 90.65 112 GLY B N 1
ATOM 3481 C CA . GLY B 1 112 ? -11.77 7.985 12.694 1 90.65 112 GLY B CA 1
ATOM 3482 C C . GLY B 1 112 ? -11.979 6.687 11.938 1 90.65 112 GLY B C 1
ATOM 3483 O O . GLY B 1 112 ? -11.019 6.081 11.457 1 90.65 112 GLY B O 1
ATOM 3484 N N . THR B 1 113 ? -13.176 6.231 11.891 1 91.65 113 THR B N 1
ATOM 3485 C CA . THR B 1 113 ? -13.488 4.965 11.238 1 91.65 113 THR B CA 1
ATOM 3486 C C . THR B 1 113 ? -13.626 5.154 9.73 1 91.65 113 THR B C 1
ATOM 3488 O O . THR B 1 113 ? -14.293 6.085 9.274 1 91.65 113 THR B O 1
ATOM 3491 N N . VAL B 1 114 ? -12.937 4.356 8.994 1 94.62 114 VAL B N 1
ATOM 3492 C CA . VAL B 1 114 ? -13.051 4.338 7.54 1 94.62 114 VAL B CA 1
ATOM 3493 C C . VAL B 1 114 ? -13.52 2.961 7.076 1 94.62 114 VAL B C 1
ATOM 3495 O O . VAL B 1 114 ? -12.927 1.942 7.436 1 94.62 114 VAL B O 1
ATOM 3498 N N . ILE B 1 115 ? -14.578 2.951 6.333 1 94.31 115 ILE B N 1
ATOM 3499 C CA . ILE B 1 115 ? -15.094 1.715 5.756 1 94.31 115 ILE B CA 1
ATOM 3500 C C . ILE B 1 115 ? -14.432 1.461 4.404 1 94.31 115 ILE B C 1
ATOM 3502 O O . ILE B 1 115 ? -14.485 2.309 3.51 1 94.31 115 ILE B O 1
ATOM 3506 N N . ILE B 1 116 ? -13.798 0.365 4.314 1 94.67 116 ILE B N 1
ATOM 3507 C CA . ILE B 1 116 ? -13.165 -0.043 3.065 1 94.67 116 ILE B CA 1
ATOM 3508 C C . ILE B 1 116 ? -14.139 -0.884 2.243 1 94.67 116 ILE B C 1
ATOM 3510 O O . ILE B 1 116 ? -14.652 -1.898 2.724 1 94.67 116 ILE B O 1
ATOM 3514 N N . ALA B 1 117 ? -14.365 -0.394 1.043 1 95.68 117 ALA B N 1
ATOM 3515 C CA . ALA B 1 117 ? -15.355 -1.009 0.163 1 95.68 117 ALA B CA 1
ATOM 3516 C C . ALA B 1 117 ? -14.829 -1.116 -1.265 1 95.68 117 ALA B C 1
ATOM 3518 O O . ALA B 1 117 ? -13.708 -0.691 -1.554 1 95.68 117 ALA B O 1
ATOM 3519 N N . ALA B 1 118 ? -15.543 -1.836 -2.053 1 95.29 118 ALA B N 1
ATOM 3520 C CA . ALA B 1 118 ? -15.312 -1.907 -3.493 1 95.29 118 ALA B CA 1
ATOM 3521 C C . ALA B 1 118 ? -16.629 -1.852 -4.263 1 95.29 118 ALA B C 1
ATOM 3523 O O . ALA B 1 118 ? -17.694 -2.122 -3.703 1 95.29 118 ALA B O 1
ATOM 3524 N N . HIS B 1 119 ? -16.51 -1.389 -5.519 1 96.41 119 HIS B N 1
ATOM 3525 C CA . HIS B 1 119 ? -17.714 -1.417 -6.342 1 96.41 119 HIS B CA 1
ATOM 3526 C C . HIS B 1 119 ? -18.256 -2.836 -6.476 1 96.41 119 HIS B C 1
ATOM 3528 O O . HIS B 1 119 ? -17.488 -3.785 -6.644 1 96.41 119 HIS B O 1
ATOM 3534 N N . ARG B 1 120 ? -19.509 -2.938 -6.383 1 93.13 120 ARG B N 1
ATOM 3535 C CA . ARG B 1 120 ? -20.152 -4.245 -6.47 1 93.13 120 ARG B CA 1
ATOM 3536 C C . ARG B 1 120 ? -19.974 -4.852 -7.857 1 93.13 120 ARG B C 1
ATOM 3538 O O . ARG B 1 120 ? -19.688 -6.044 -7.988 1 93.13 120 ARG B O 1
ATOM 3545 N N . SER B 1 121 ? -20.158 -4.044 -8.853 1 89.48 121 SER B N 1
ATOM 3546 C CA . SER B 1 121 ? -20.154 -4.546 -10.223 1 89.48 121 SER B CA 1
ATOM 3547 C C . SER B 1 121 ? -18.732 -4.753 -10.732 1 89.48 121 SER B C 1
ATOM 3549 O O . SER B 1 121 ? -18.419 -5.797 -11.308 1 89.48 121 SER B O 1
ATOM 3551 N N . ARG B 1 122 ? -17.905 -3.823 -10.517 1 89.64 122 ARG B N 1
ATOM 3552 C CA . ARG B 1 122 ? -16.529 -3.905 -10.995 1 89.64 122 ARG B CA 1
ATOM 3553 C C . ARG B 1 122 ? -15.549 -3.434 -9.926 1 89.64 122 ARG B C 1
ATOM 3555 O O . ARG B 1 122 ? -15.129 -2.276 -9.929 1 89.64 122 ARG B O 1
ATOM 3562 N N . PRO B 1 123 ? -15.157 -4.44 -9.087 1 91.27 123 PRO B N 1
ATOM 3563 C CA . PRO B 1 123 ? -14.252 -4.053 -8.002 1 91.27 123 PRO B CA 1
ATOM 3564 C C . PRO B 1 123 ? -12.809 -3.88 -8.471 1 91.27 123 PRO B C 1
ATOM 3566 O O . PRO B 1 123 ? -11.994 -4.794 -8.319 1 91.27 123 PRO B O 1
ATOM 3569 N N . THR B 1 124 ? -12.411 -2.715 -8.942 1 91.3 124 THR B N 1
ATOM 3570 C CA . THR B 1 124 ? -11.084 -2.494 -9.507 1 91.3 124 THR B CA 1
ATOM 3571 C C . THR B 1 124 ? -10.218 -1.679 -8.551 1 91.3 124 THR B C 1
ATOM 3573 O O . THR B 1 124 ? -8.993 -1.647 -8.688 1 91.3 124 THR B O 1
ATOM 3576 N N . LYS B 1 125 ? -10.926 -1.008 -7.664 1 95.21 125 LYS B N 1
ATOM 3577 C CA . LYS B 1 125 ? -10.167 -0.171 -6.738 1 95.21 125 LYS B CA 1
ATOM 3578 C C . LYS B 1 125 ? -10.803 -0.171 -5.351 1 95.21 125 LYS B C 1
ATOM 3580 O O . LYS B 1 125 ? -11.993 -0.459 -5.207 1 95.21 125 LYS B O 1
ATOM 3585 N N . VAL B 1 126 ? -9.98 0.168 -4.418 1 96.24 126 VAL B N 1
ATOM 3586 C CA . VAL B 1 126 ? -10.459 0.324 -3.049 1 96.24 126 VAL B CA 1
ATOM 3587 C C . VAL B 1 126 ? -11.205 1.649 -2.909 1 96.24 126 VAL B C 1
ATOM 3589 O O . VAL B 1 126 ? -10.758 2.677 -3.424 1 96.24 126 VAL B O 1
ATOM 3592 N N . ILE B 1 127 ? -12.352 1.584 -2.281 1 97.15 127 ILE B N 1
ATOM 3593 C CA . ILE B 1 127 ? -13.143 2.772 -1.978 1 97.15 127 ILE B CA 1
ATOM 3594 C C . ILE B 1 127 ? -13.172 3.002 -0.469 1 97.15 127 ILE B C 1
ATOM 3596 O O . ILE B 1 127 ? -13.562 2.115 0.293 1 97.15 127 ILE B O 1
ATOM 3600 N N . ALA B 1 128 ? -12.686 4.181 -0.047 1 97.29 128 ALA B N 1
ATOM 3601 C CA . ALA B 1 128 ? -12.732 4.563 1.362 1 97.29 128 ALA B CA 1
ATOM 3602 C C . ALA B 1 128 ? -13.955 5.426 1.657 1 97.29 128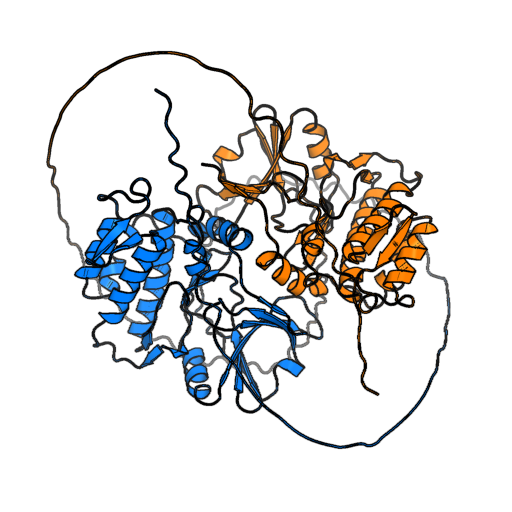 ALA B C 1
ATOM 3604 O O . ALA B 1 128 ? -14.164 6.457 1.012 1 97.29 128 ALA B O 1
ATOM 3605 N N . ILE B 1 129 ? -14.711 4.994 2.646 1 97.7 129 ILE B N 1
ATOM 3606 C CA . ILE B 1 129 ? -15.952 5.696 2.951 1 97.7 129 ILE B CA 1
ATOM 3607 C C . ILE B 1 129 ? -15.987 6.064 4.433 1 97.7 129 ILE B C 1
ATOM 3609 O O . ILE B 1 129 ? -15.714 5.224 5.294 1 97.7 129 ILE B O 1
ATOM 3613 N N . ARG B 1 130 ? -16.286 7.307 4.702 1 97.36 130 ARG B N 1
ATOM 3614 C CA . ARG B 1 130 ? -16.493 7.769 6.071 1 97.36 130 ARG B CA 1
ATOM 3615 C C . ARG B 1 130 ? -17.969 8.04 6.34 1 97.36 130 ARG B C 1
ATOM 3617 O O . ARG B 1 130 ? -18.686 8.525 5.463 1 97.36 130 ARG B O 1
ATOM 3624 N N . GLU B 1 131 ? -18.356 7.694 7.542 1 96.53 131 GLU B N 1
ATOM 3625 C CA . GLU B 1 131 ? -19.73 7.934 7.972 1 96.53 131 GLU B CA 1
ATOM 3626 C C . GLU B 1 131 ? -19.8 9.071 8.987 1 96.53 131 GLU B C 1
ATOM 3628 O O . GLU B 1 131 ? -19.032 9.099 9.951 1 96.53 131 GLU B O 1
ATOM 3633 N N . TYR B 1 132 ? -20.672 9.97 8.728 1 96.77 132 TYR B N 1
ATOM 3634 C CA . TYR B 1 132 ? -20.937 11.066 9.654 1 96.77 132 TYR B CA 1
ATOM 3635 C C . TYR B 1 132 ? -22.385 11.042 10.127 1 96.77 132 TYR B C 1
ATOM 3637 O O . TYR B 1 132 ? -23.308 10.925 9.317 1 96.77 132 TYR B O 1
ATOM 3645 N N . PRO B 1 133 ? -22.576 11.184 11.394 1 95.22 133 PRO B N 1
ATOM 3646 C CA . PRO B 1 133 ? -23.949 11.201 11.903 1 95.22 133 PRO B CA 1
ATOM 3647 C C . PRO B 1 133 ? -24.728 12.436 11.457 1 95.22 133 PRO B C 1
ATOM 3649 O O . PRO B 1 133 ? -24.136 13.4 10.964 1 95.22 133 PRO B O 1
ATOM 3652 N N . ALA B 1 134 ? -25.98 12.395 11.699 1 93.25 134 ALA B N 1
ATOM 3653 C CA . ALA B 1 134 ? -26.915 13.417 11.236 1 93.25 134 ALA B CA 1
ATOM 3654 C C . ALA B 1 134 ? -26.583 14.779 11.84 1 93.25 134 ALA B C 1
ATOM 3656 O O . ALA B 1 134 ? -26.731 15.81 11.181 1 93.25 134 ALA B O 1
ATOM 3657 N N . GLU B 1 135 ? -26.128 14.787 13.044 1 94.09 135 GLU B N 1
ATOM 3658 C CA . GLU B 1 135 ? -25.89 16.021 13.787 1 94.09 135 GLU B CA 1
ATOM 3659 C C . GLU B 1 135 ? -24.852 16.895 13.088 1 94.09 135 GLU B C 1
ATOM 3661 O O . GLU B 1 135 ? -24.9 18.123 13.186 1 94.09 135 GLU B O 1
ATOM 3666 N N . ILE B 1 136 ? -23.965 16.21 12.382 1 95.07 136 ILE B N 1
ATOM 3667 C CA . ILE B 1 136 ? -22.891 17.014 11.809 1 95.07 136 ILE B CA 1
ATOM 3668 C C . ILE B 1 136 ? -22.882 16.856 10.29 1 95.07 136 ILE B C 1
ATOM 3670 O O . ILE B 1 136 ? -22.011 17.401 9.608 1 95.07 136 ILE B O 1
ATOM 3674 N N . ALA B 1 137 ? -23.807 16.207 9.709 1 94.94 137 ALA B N 1
ATOM 3675 C CA . ALA B 1 137 ? -23.85 15.877 8.287 1 94.94 137 ALA B CA 1
ATOM 3676 C C . ALA B 1 137 ? -23.811 17.138 7.429 1 94.94 137 ALA B C 1
ATOM 3678 O O . ALA B 1 137 ? -23.037 17.222 6.472 1 94.94 137 ALA B O 1
ATOM 3679 N N . GLU B 1 138 ? -24.652 18.102 7.754 1 93.79 138 GLU B N 1
ATOM 3680 C CA . GLU B 1 138 ? -24.723 19.326 6.962 1 93.79 138 GLU B CA 1
ATOM 3681 C C . GLU B 1 138 ? -23.422 20.119 7.054 1 93.79 138 GLU B C 1
ATOM 3683 O O . GLU B 1 138 ? -22.947 20.661 6.054 1 93.79 138 GLU B O 1
ATOM 3688 N N . LYS B 1 139 ? -22.917 20.15 8.196 1 94.25 139 LYS B N 1
ATOM 3689 C CA . LYS B 1 139 ? -21.636 20.823 8.387 1 94.25 139 LYS B CA 1
ATOM 3690 C C . LYS B 1 139 ? -20.545 20.181 7.534 1 94.25 139 LYS B C 1
ATOM 3692 O O . LYS B 1 139 ? -19.766 20.881 6.884 1 94.25 139 LYS B O 1
ATOM 3697 N N . MET B 1 140 ? -20.537 18.861 7.526 1 95.83 140 MET B N 1
ATOM 3698 C CA . MET B 1 140 ? -19.51 18.136 6.784 1 95.83 140 MET B CA 1
ATOM 3699 C C . MET B 1 140 ? -19.674 18.343 5.282 1 95.83 140 MET B C 1
ATOM 3701 O O . MET B 1 140 ? -18.687 18.5 4.562 1 95.83 140 MET B O 1
ATOM 3705 N N . LEU B 1 141 ? -20.864 18.367 4.871 1 94.33 141 LEU B N 1
ATOM 3706 C CA . LEU B 1 141 ? -21.125 18.606 3.456 1 94.33 141 LEU B CA 1
ATOM 3707 C C . LEU B 1 141 ? -20.598 19.971 3.028 1 94.33 141 LEU B C 1
ATOM 3709 O O . LEU B 1 141 ? -19.973 20.098 1.973 1 94.33 141 LEU B O 1
ATOM 3713 N N . GLN B 1 142 ? -20.807 20.942 3.813 1 91.85 142 GLN B N 1
ATOM 3714 C CA . GLN B 1 142 ? -20.336 22.292 3.522 1 91.85 142 GLN B CA 1
ATOM 3715 C C . GLN B 1 142 ? -18.811 22.355 3.52 1 91.85 142 GLN B C 1
ATOM 3717 O O . GLN B 1 142 ? -18.211 22.985 2.647 1 91.85 142 GLN B O 1
ATOM 3722 N N . CYS B 1 143 ? -18.243 21.675 4.478 1 93.38 143 CYS B N 1
ATOM 3723 C CA . CYS B 1 143 ? -16.788 21.65 4.57 1 93.38 143 CYS B CA 1
ATOM 3724 C C . CYS B 1 143 ? -16.172 21.048 3.313 1 93.38 143 CYS B C 1
ATOM 3726 O O . CYS B 1 143 ? -15.276 21.641 2.71 1 93.38 143 CYS B O 1
ATOM 3728 N N . PHE B 1 144 ? -16.713 19.909 2.881 1 94.21 144 PHE B N 1
ATOM 3729 C CA . PHE B 1 144 ? -16.146 19.219 1.728 1 94.21 144 PHE B CA 1
ATOM 3730 C C . PHE B 1 144 ? -16.394 20.01 0.448 1 94.21 144 PHE B C 1
ATOM 3732 O O . PHE B 1 144 ? -15.617 19.918 -0.504 1 94.21 144 PHE B O 1
ATOM 3739 N N . HIS B 1 145 ? -17.406 20.801 0.47 1 90.95 145 HIS B N 1
ATOM 3740 C CA . HIS B 1 145 ? -17.705 21.638 -0.687 1 90.95 145 HIS B CA 1
ATOM 3741 C C . HIS B 1 145 ? -16.744 22.819 -0.775 1 90.95 145 HIS B C 1
ATOM 3743 O O . HIS B 1 145 ? -16.3 23.184 -1.866 1 90.95 145 HIS B O 1
ATOM 3749 N N . HIS B 1 146 ? -16.356 23.35 0.32 1 89.76 146 HIS B N 1
ATOM 3750 C CA . HIS B 1 146 ? -15.628 24.614 0.351 1 89.76 146 HIS B CA 1
ATOM 3751 C C . HIS B 1 146 ? -14.124 24.381 0.44 1 89.76 146 HIS B C 1
ATOM 3753 O O . HIS B 1 146 ? -13.335 25.199 -0.038 1 89.76 146 HIS B O 1
ATOM 3759 N N . ILE B 1 147 ? -13.807 23.345 1.136 1 91.89 147 ILE B N 1
ATOM 3760 C CA . ILE B 1 147 ? -12.393 23.108 1.404 1 91.89 147 ILE B CA 1
ATOM 3761 C C . ILE B 1 147 ? -11.827 22.137 0.37 1 91.89 147 ILE B C 1
ATOM 3763 O O . ILE B 1 147 ? -12.15 20.947 0.386 1 91.89 147 ILE B O 1
ATOM 3767 N N . GLN B 1 148 ? -11.049 22.652 -0.545 1 92.39 148 GLN B N 1
ATOM 3768 C CA . GLN B 1 148 ? -10.378 21.855 -1.566 1 92.39 148 GLN B CA 1
ATOM 3769 C C . GLN B 1 148 ? -8.891 22.192 -1.639 1 92.39 148 GLN B C 1
ATOM 3771 O O . GLN B 1 148 ? -8.515 23.263 -2.12 1 92.39 148 GLN B O 1
ATOM 3776 N N . HIS B 1 149 ? -8.09 21.37 -1.188 1 96.42 149 HIS B N 1
ATOM 3777 C CA . HIS B 1 149 ? -6.645 21.565 -1.151 1 96.42 149 HIS B CA 1
ATOM 3778 C C . HIS B 1 149 ? -5.909 20.229 -1.142 1 96.42 149 HIS B C 1
ATOM 3780 O O . HIS B 1 149 ? -6.4 19.248 -0.58 1 96.42 149 HIS B O 1
ATOM 3786 N N . GLU B 1 150 ? -4.767 20.161 -1.678 1 96.51 150 GLU B N 1
ATOM 3787 C CA . GLU B 1 150 ? -4.015 18.917 -1.818 1 96.51 150 GLU B CA 1
ATOM 3788 C C . GLU B 1 150 ? -3.615 18.358 -0.456 1 96.51 150 GLU B C 1
ATOM 3790 O O . GLU B 1 150 ? -3.412 17.15 -0.31 1 96.51 150 GLU B O 1
ATOM 3795 N N . ASN B 1 151 ? -3.468 19.21 0.6 1 98.23 151 ASN B N 1
ATOM 3796 C CA . ASN B 1 151 ? -3.028 18.763 1.917 1 98.23 151 ASN B CA 1
ATOM 3797 C C . ASN B 1 151 ? -4.193 18.679 2.899 1 98.23 151 ASN B C 1
ATOM 3799 O O . ASN B 1 151 ? -3.989 18.7 4.114 1 98.23 151 ASN B O 1
ATOM 3803 N N . ILE B 1 152 ? -5.377 18.657 2.355 1 98.02 152 ILE B N 1
ATOM 3804 C CA . ILE B 1 152 ? -6.579 18.462 3.157 1 98.02 152 ILE B CA 1
ATOM 3805 C C . ILE B 1 152 ? -7.42 17.335 2.561 1 98.02 152 ILE B C 1
ATOM 3807 O O . ILE B 1 152 ? -7.546 17.225 1.339 1 98.02 152 ILE B O 1
ATOM 3811 N N . LEU B 1 153 ? -7.944 16.49 3.449 1 97.79 153 LEU B N 1
ATOM 3812 C CA . LEU B 1 153 ? -8.767 15.368 3.012 1 97.79 153 LEU B CA 1
ATOM 3813 C C . LEU B 1 153 ? -9.901 15.845 2.111 1 97.79 153 LEU B C 1
ATOM 3815 O O . LEU B 1 153 ? -10.584 16.821 2.428 1 97.79 153 LEU B O 1
ATOM 3819 N N . SER B 1 154 ? -10.076 15.16 1.036 1 95.39 154 SER B N 1
ATOM 3820 C CA . SER B 1 154 ? -11.094 15.545 0.064 1 95.39 154 SER B CA 1
ATOM 3821 C C . SER B 1 154 ? -12.142 14.45 -0.101 1 95.39 154 SER B C 1
ATOM 3823 O O . SER B 1 154 ? -11.884 13.284 0.205 1 95.39 154 SER B O 1
ATOM 3825 N N . ALA B 1 155 ? -13.253 14.837 -0.471 1 95.77 155 ALA B N 1
ATOM 3826 C CA . ALA B 1 155 ? -14.35 13.926 -0.792 1 95.77 155 ALA B CA 1
ATOM 3827 C C . ALA B 1 155 ? -14.753 14.05 -2.259 1 95.77 155 ALA B C 1
ATOM 3829 O O . ALA B 1 155 ? -14.699 15.139 -2.834 1 95.77 155 ALA B O 1
ATOM 3830 N N . THR B 1 156 ? -15.155 12.932 -2.839 1 94.63 156 THR B N 1
ATOM 3831 C CA . THR B 1 156 ? -15.562 12.947 -4.24 1 94.63 156 THR B CA 1
ATOM 3832 C C . THR B 1 156 ? -17.067 12.734 -4.368 1 94.63 156 THR B C 1
ATOM 3834 O O . THR B 1 156 ? -17.715 13.341 -5.223 1 94.63 156 THR B O 1
ATOM 3837 N N . GLU B 1 157 ? -17.61 11.916 -3.611 1 96.43 157 GLU B N 1
ATOM 3838 C CA . GLU B 1 157 ? -19.033 11.593 -3.592 1 96.43 157 GLU B CA 1
ATOM 3839 C C . GLU B 1 157 ? -19.565 11.524 -2.163 1 96.43 157 GLU B C 1
ATOM 3841 O O . GLU B 1 157 ? -18.855 11.097 -1.251 1 96.43 157 GLU B O 1
ATOM 3846 N N . CYS B 1 158 ? -20.8 11.939 -2.069 1 97.2 158 CYS B N 1
ATOM 3847 C CA . CYS B 1 158 ? -21.489 11.836 -0.788 1 97.2 158 CYS B CA 1
ATOM 3848 C C . CYS B 1 158 ? -22.837 11.144 -0.948 1 97.2 158 CYS B C 1
ATOM 3850 O O . CYS B 1 158 ? -23.501 11.298 -1.975 1 97.2 158 CYS B O 1
ATOM 3852 N N . TYR B 1 159 ? -23.173 10.39 0.007 1 97.51 159 TYR B N 1
ATOM 3853 C CA . TYR B 1 159 ? -24.436 9.662 0.048 1 97.51 159 TYR B CA 1
ATOM 3854 C C . TYR B 1 159 ? -25.198 9.965 1.333 1 97.51 159 TYR B C 1
ATOM 3856 O O . TYR B 1 159 ? -24.635 9.891 2.428 1 97.51 159 TYR B O 1
ATOM 3864 N N . ARG B 1 160 ? -26.424 10.328 1.148 1 95.81 160 ARG B N 1
ATOM 3865 C CA . ARG B 1 160 ? -27.313 10.478 2.296 1 95.81 160 ARG B CA 1
ATOM 3866 C C . ARG B 1 160 ? -28.226 9.265 2.443 1 95.81 160 ARG B C 1
ATOM 3868 O O . ARG B 1 160 ? -29.006 8.956 1.54 1 95.81 160 ARG B O 1
ATOM 3875 N N . ASP B 1 161 ? -27.973 8.603 3.42 1 93.12 161 ASP B N 1
ATOM 3876 C CA . ASP B 1 161 ? -28.777 7.416 3.694 1 93.12 161 ASP B CA 1
ATOM 3877 C C . ASP B 1 161 ? -29.267 7.405 5.14 1 93.12 161 ASP B C 1
ATOM 3879 O O . ASP B 1 161 ? -28.464 7.333 6.073 1 93.12 161 ASP B O 1
ATOM 3883 N N . ARG B 1 162 ? -30.588 7.407 5.279 1 88.18 162 ARG B N 1
ATOM 3884 C CA . ARG B 1 162 ? -31.21 7.507 6.596 1 88.18 162 ARG B CA 1
ATOM 3885 C C . ARG B 1 162 ? -30.703 8.731 7.35 1 88.18 162 ARG B C 1
ATOM 3887 O O . ARG B 1 162 ? -30.772 9.852 6.843 1 88.18 162 ARG B O 1
ATOM 3894 N N . ASP B 1 163 ? -30.03 8.508 8.519 1 87.16 163 ASP B N 1
ATOM 3895 C CA . ASP B 1 163 ? -29.633 9.639 9.35 1 87.16 163 ASP B CA 1
ATOM 3896 C C . ASP B 1 163 ? -28.118 9.829 9.333 1 87.16 163 ASP B C 1
ATOM 3898 O O . ASP B 1 163 ? -27.545 10.378 10.276 1 87.16 163 ASP B O 1
ATOM 3902 N N . SER B 1 164 ? -27.631 9.309 8.215 1 95.16 164 SER B N 1
ATOM 3903 C CA . SER B 1 164 ? -26.177 9.433 8.181 1 95.16 164 SER B CA 1
ATOM 3904 C C . SER B 1 164 ? -25.697 9.932 6.822 1 95.16 164 SER B C 1
ATOM 3906 O O . SER B 1 164 ? -26.375 9.743 5.81 1 95.16 164 SER B O 1
ATOM 3908 N N . LEU B 1 165 ? -24.661 10.674 6.84 1 97.58 165 LEU B N 1
ATOM 3909 C CA . LEU B 1 165 ? -23.934 11.059 5.635 1 97.58 165 LEU B CA 1
ATOM 3910 C C . LEU B 1 165 ? -22.718 10.164 5.425 1 97.58 165 LEU B C 1
ATOM 3912 O O . LEU B 1 165 ? -21.903 9.993 6.335 1 97.58 165 LEU B O 1
ATOM 3916 N N . TYR B 1 166 ? -22.684 9.519 4.238 1 98.16 166 TYR B N 1
ATOM 3917 C CA . TYR B 1 166 ? -21.531 8.719 3.841 1 98.16 166 TYR B CA 1
ATOM 3918 C C . TYR B 1 166 ? -20.717 9.43 2.767 1 98.16 166 TYR B C 1
ATOM 3920 O O . TYR B 1 166 ? -21.264 9.859 1.747 1 98.16 166 TYR B O 1
ATOM 3928 N N . THR B 1 167 ? -19.429 9.557 3.005 1 98.05 167 THR B N 1
ATOM 3929 C CA . THR B 1 167 ? -18.58 10.305 2.085 1 98.05 167 THR B CA 1
ATOM 3930 C C . THR B 1 167 ? -17.461 9.421 1.542 1 98.05 167 THR B C 1
ATOM 3932 O O . THR B 1 167 ? -16.738 8.784 2.311 1 98.05 167 THR B O 1
ATOM 3935 N N . VAL B 1 168 ? -17.351 9.32 0.213 1 98.11 168 VAL B N 1
ATOM 3936 C CA . VAL B 1 168 ? -16.209 8.68 -0.431 1 98.11 168 VAL B CA 1
ATOM 3937 C C . VAL B 1 168 ? -15.002 9.615 -0.391 1 98.11 168 VAL B C 1
ATOM 3939 O O . VAL B 1 168 ? -15.033 10.703 -0.969 1 98.11 168 VAL B O 1
ATOM 3942 N N . VAL B 1 169 ? -13.98 9.203 0.281 1 97.45 169 VAL B N 1
ATOM 3943 C CA . VAL B 1 169 ? -12.822 10.065 0.492 1 97.45 169 VAL B CA 1
ATOM 3944 C C . VAL B 1 169 ? -11.579 9.42 -0.117 1 97.45 169 VAL B C 1
ATOM 3946 O O . VAL B 1 169 ? -11.638 8.294 -0.618 1 97.45 169 VAL B O 1
ATOM 3949 N N . ASP B 1 170 ? -10.475 10.187 -0.151 1 95.23 170 ASP B N 1
ATOM 3950 C CA . ASP B 1 170 ? -9.193 9.636 -0.58 1 95.23 170 ASP B CA 1
ATOM 3951 C C . ASP B 1 170 ? -8.823 8.403 0.242 1 95.23 170 ASP B C 1
ATOM 3953 O O . ASP B 1 170 ? -9.014 8.382 1.46 1 95.23 170 ASP B O 1
ATOM 3957 N N . ASP B 1 171 ? -8.356 7.383 -0.439 1 94.15 171 ASP B N 1
ATOM 3958 C CA . ASP B 1 171 ? -7.86 6.195 0.25 1 94.15 171 ASP B CA 1
ATOM 3959 C C . ASP B 1 171 ? -6.432 6.406 0.748 1 94.15 171 ASP B C 1
ATOM 3961 O O . ASP B 1 171 ? -5.476 6.274 -0.018 1 94.15 171 ASP B O 1
ATOM 3965 N N . ILE B 1 172 ? -6.278 6.741 1.976 1 95.64 172 ILE B N 1
ATOM 3966 C CA . ILE B 1 172 ? -4.989 6.963 2.622 1 95.64 172 ILE B CA 1
ATOM 3967 C C . ILE B 1 172 ? -4.829 6.002 3.798 1 95.64 172 ILE B C 1
ATOM 3969 O O . ILE B 1 172 ? -5.532 6.12 4.804 1 95.64 172 ILE B O 1
ATOM 3973 N N . PRO B 1 173 ? -3.828 5.164 3.76 1 91.83 173 PRO B N 1
ATOM 3974 C CA . PRO B 1 173 ? -3.838 4.019 4.673 1 91.83 173 PRO B CA 1
ATOM 3975 C C . PRO B 1 173 ? -3.049 4.28 5.954 1 91.83 173 PRO B C 1
ATOM 3977 O O . PRO B 1 173 ? -2.978 3.411 6.828 1 91.83 173 PRO B O 1
ATOM 3980 N N . LEU B 1 174 ? -2.457 5.483 6.13 1 93.97 174 LEU B N 1
ATOM 3981 C CA . LEU B 1 174 ? -1.62 5.74 7.297 1 93.97 174 LEU B CA 1
ATOM 3982 C C . LEU B 1 174 ? -1.957 7.091 7.92 1 93.97 174 LEU B C 1
ATOM 3984 O O . LEU B 1 174 ? -2.495 7.973 7.247 1 93.97 174 LEU B O 1
ATOM 3988 N N . THR B 1 175 ? -1.683 7.185 9.179 1 95.03 175 THR B N 1
ATOM 3989 C CA . THR B 1 175 ? -1.575 8.479 9.843 1 95.03 175 THR B CA 1
ATOM 3990 C C . THR B 1 175 ? -0.133 8.757 10.256 1 95.03 175 THR B C 1
ATOM 3992 O O . THR B 1 175 ? 0.71 7.858 10.228 1 95.03 175 THR B O 1
ATOM 3995 N N . LEU B 1 176 ? 0.102 9.965 10.581 1 95.99 176 LEU B N 1
ATOM 3996 C CA . LEU B 1 176 ? 1.432 10.3 11.077 1 95.99 176 LEU B CA 1
ATOM 3997 C C . LEU B 1 176 ? 1.702 9.618 12.414 1 95.99 176 LEU B C 1
ATOM 3999 O O . LEU B 1 176 ? 2.858 9.459 12.812 1 95.99 176 LEU B O 1
ATOM 4003 N N . GLU B 1 177 ? 0.665 9.224 13.103 1 92 177 GLU B N 1
ATOM 4004 C CA . GLU B 1 177 ? 0.847 8.522 14.37 1 92 177 GLU B CA 1
ATOM 4005 C C . GLU B 1 177 ? 1.538 7.177 14.162 1 92 177 GLU B C 1
ATOM 4007 O O . GLU B 1 177 ? 2.215 6.676 15.061 1 92 177 GLU B O 1
ATOM 4012 N N . HIS B 1 178 ? 1.36 6.594 13.015 1 89.62 178 HIS B N 1
ATOM 4013 C CA . HIS B 1 178 ? 2.011 5.326 12.707 1 89.62 178 HIS B CA 1
ATOM 4014 C C . HIS B 1 178 ? 3.53 5.463 12.743 1 89.62 178 HIS B C 1
ATOM 4016 O O . HIS B 1 178 ? 4.242 4.476 12.942 1 89.62 178 HIS B O 1
ATOM 4022 N N . LEU B 1 179 ? 4.019 6.69 12.495 1 88.98 179 LEU B N 1
ATOM 4023 C CA . LEU B 1 179 ? 5.46 6.921 12.491 1 88.98 179 LEU B CA 1
ATOM 4024 C C . LEU B 1 179 ? 6.015 6.916 13.912 1 88.98 179 LEU B C 1
ATOM 4026 O O . LEU B 1 179 ? 7.228 6.818 14.108 1 88.98 179 LEU B O 1
ATOM 4030 N N . ASN B 1 180 ? 5.135 6.926 14.873 1 83.49 180 ASN B N 1
ATOM 4031 C CA . ASN B 1 180 ? 5.546 6.95 16.273 1 83.49 180 ASN B CA 1
ATOM 4032 C C . ASN B 1 180 ? 5.597 5.546 16.867 1 83.49 180 ASN B C 1
ATOM 4034 O O . ASN B 1 180 ? 5.907 5.377 18.047 1 83.49 180 ASN B O 1
ATOM 4038 N N . SER B 1 181 ? 5.289 4.568 16.093 1 75.07 181 SER B N 1
ATOM 4039 C CA . SER B 1 181 ? 5.108 3.217 16.615 1 75.07 181 SER B CA 1
ATOM 4040 C C . SER B 1 181 ? 6.45 2.544 16.884 1 75.07 181 SER B C 1
ATOM 4042 O O . SER B 1 181 ? 6.528 1.592 17.663 1 75.07 181 SER B O 1
ATOM 4044 N N . SER B 1 182 ? 7.431 2.968 16.216 1 73.86 182 SER B N 1
ATOM 4045 C CA . SER B 1 182 ? 8.746 2.368 16.415 1 73.86 182 SER B CA 1
ATOM 4046 C C . SER B 1 182 ? 9.86 3.352 16.073 1 73.86 182 SER B C 1
ATOM 4048 O O . SER B 1 182 ? 9.655 4.284 15.293 1 73.86 182 SER B O 1
ATOM 4050 N N . ARG B 1 183 ? 11 3.107 16.573 1 72.82 183 ARG B N 1
ATOM 4051 C CA . ARG B 1 183 ? 12.171 3.943 16.326 1 72.82 183 ARG B CA 1
ATOM 4052 C C . ARG B 1 183 ? 12.606 3.857 14.867 1 72.82 183 ARG B C 1
ATOM 4054 O O . ARG B 1 183 ? 13.157 4.815 14.321 1 72.82 183 ARG B O 1
ATOM 4061 N N . ASN B 1 184 ? 12.309 2.786 14.246 1 74.88 184 ASN B N 1
ATOM 4062 C CA . ASN B 1 184 ? 12.715 2.57 12.862 1 74.88 184 ASN B CA 1
ATOM 4063 C C . ASN B 1 184 ? 11.922 3.451 11.901 1 74.88 184 ASN B C 1
ATOM 4065 O O . ASN B 1 184 ? 12.314 3.626 10.745 1 74.88 184 ASN B O 1
ATOM 4069 N N . LEU B 1 185 ? 10.888 4.027 12.45 1 83.6 185 LEU B N 1
ATOM 4070 C CA . LEU B 1 185 ? 10.02 4.838 11.603 1 83.6 185 LEU B CA 1
ATOM 4071 C C . LEU B 1 185 ? 10.24 6.324 11.864 1 83.6 185 LEU B C 1
ATOM 4073 O O . LEU B 1 185 ? 9.554 7.169 11.283 1 83.6 185 LEU B O 1
ATOM 4077 N N . CYS B 1 186 ? 11.214 6.64 12.637 1 85.28 186 CYS B N 1
ATOM 4078 C CA . CYS B 1 186 ? 11.516 8.04 12.912 1 85.28 186 CYS B CA 1
ATOM 4079 C C . CYS B 1 186 ? 12.013 8.748 11.657 1 85.28 186 CYS B C 1
ATOM 4081 O O . CYS B 1 186 ? 12.981 8.308 11.034 1 85.28 186 CYS B O 1
ATOM 4083 N N . PRO B 1 187 ? 11.377 9.836 11.363 1 91.13 187 PRO B N 1
ATOM 4084 C CA . PRO B 1 187 ? 11.793 10.533 10.144 1 91.13 187 PRO B CA 1
ATOM 4085 C C . PRO B 1 187 ? 13.159 11.203 10.284 1 91.13 187 PRO B C 1
ATOM 4087 O O . PRO B 1 187 ? 13.551 11.588 11.388 1 91.13 187 PRO B O 1
ATOM 4090 N N . THR B 1 188 ? 13.888 11.296 9.188 1 88.6 188 THR B N 1
ATOM 4091 C CA . THR B 1 188 ? 15.062 12.159 9.118 1 88.6 188 THR B CA 1
ATOM 4092 C C . THR B 1 188 ? 14.654 13.63 9.144 1 88.6 188 THR B C 1
ATOM 4094 O O . THR B 1 188 ? 13.472 13.954 9.012 1 88.6 188 THR B O 1
ATOM 4097 N N . GLN B 1 189 ? 15.625 14.55 9.318 1 90.99 189 GLN B N 1
ATOM 4098 C CA . GLN B 1 189 ? 15.317 15.977 9.321 1 90.99 189 GLN B CA 1
ATOM 4099 C C . GLN B 1 189 ? 14.678 16.404 8.003 1 90.99 189 GLN B C 1
ATOM 4101 O O . GLN B 1 189 ? 13.751 17.217 7.991 1 90.99 189 GLN B O 1
ATOM 4106 N N . LEU B 1 190 ? 15.156 15.851 6.893 1 91.53 190 LEU B N 1
ATOM 4107 C CA . LEU B 1 190 ? 14.596 16.159 5.582 1 91.53 190 LEU B CA 1
ATOM 4108 C C . LEU B 1 190 ? 13.147 15.693 5.487 1 91.53 190 LEU B C 1
ATOM 4110 O O . LEU B 1 190 ? 12.29 16.416 4.973 1 91.53 190 LEU B O 1
ATOM 4114 N N . GLN B 1 191 ? 12.889 14.55 5.946 1 93.57 191 GLN B N 1
ATOM 4115 C CA . GLN B 1 191 ? 11.542 13.991 5.943 1 93.57 191 GLN B CA 1
ATOM 4116 C C . GLN B 1 191 ? 10.618 14.777 6.869 1 93.57 191 GLN B C 1
ATOM 4118 O O . GLN B 1 191 ? 9.469 15.055 6.518 1 93.57 191 GLN B O 1
ATOM 4123 N N . LEU B 1 192 ? 11.151 15.113 8.034 1 95.07 192 LEU B N 1
ATOM 4124 C CA . LEU B 1 192 ? 10.391 15.94 8.964 1 95.07 192 LEU B CA 1
ATOM 4125 C C . LEU B 1 192 ? 10.002 17.266 8.32 1 95.07 192 LEU B C 1
ATOM 4127 O O . LEU B 1 192 ? 8.847 17.689 8.409 1 95.07 192 LEU B O 1
ATOM 4131 N N . GLY B 1 193 ? 10.987 17.89 7.717 1 96.2 193 GLY B N 1
ATOM 4132 C CA . GLY B 1 193 ? 10.698 19.123 7.002 1 96.2 193 GLY B CA 1
ATOM 4133 C C . GLY B 1 193 ? 9.62 18.961 5.946 1 96.2 193 GLY B C 1
ATOM 4134 O O . GLY B 1 193 ? 8.756 19.828 5.796 1 96.2 193 GLY B O 1
ATOM 4135 N N . SER B 1 194 ? 9.662 17.873 5.216 1 96.86 194 SER B N 1
ATOM 4136 C CA . SER B 1 194 ? 8.678 17.601 4.173 1 96.86 194 SER B CA 1
ATOM 4137 C C . SER B 1 194 ? 7.282 17.425 4.763 1 96.86 194 SER B C 1
ATOM 4139 O O . SER B 1 194 ? 6.298 17.902 4.194 1 96.86 194 SER B O 1
ATOM 4141 N N . ILE B 1 195 ? 7.195 16.742 5.872 1 97.87 195 ILE B N 1
ATOM 4142 C CA . ILE B 1 195 ? 5.92 16.543 6.553 1 97.87 195 ILE B CA 1
ATOM 4143 C C . ILE B 1 195 ? 5.357 17.891 6.999 1 97.87 195 ILE B C 1
ATOM 4145 O O . ILE B 1 195 ? 4.222 18.238 6.664 1 97.87 195 ILE B O 1
ATOM 4149 N N . LEU B 1 196 ? 6.194 18.632 7.715 1 97.7 196 LEU B N 1
ATOM 4150 C CA . LEU B 1 196 ? 5.732 19.876 8.322 1 97.7 196 LEU B CA 1
ATOM 4151 C C . LEU B 1 196 ? 5.376 20.903 7.252 1 97.7 196 LEU B C 1
ATOM 4153 O O . LEU B 1 196 ? 4.432 21.679 7.42 1 97.7 196 LEU B O 1
ATOM 4157 N N . LYS B 1 197 ? 6.096 20.919 6.193 1 97.98 197 LYS B N 1
ATOM 4158 C CA . LYS B 1 197 ? 5.761 21.832 5.103 1 97.98 197 LYS B CA 1
ATOM 4159 C C . LYS B 1 197 ? 4.346 21.581 4.592 1 97.98 197 LYS B C 1
ATOM 4161 O O . LYS B 1 197 ? 3.566 22.521 4.422 1 97.98 197 LYS B O 1
ATOM 4166 N N . GLN B 1 198 ? 4.054 20.349 4.353 1 97.82 198 GLN B N 1
ATOM 4167 C CA . GLN B 1 198 ? 2.742 20.006 3.816 1 97.82 198 GLN B CA 1
ATOM 4168 C C . GLN B 1 198 ? 1.637 20.324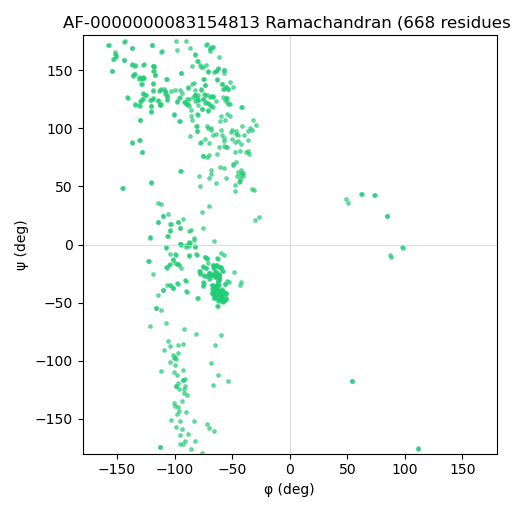 4.819 1 97.82 198 GLN B C 1
ATOM 4170 O O . GLN B 1 198 ? 0.57 20.813 4.442 1 97.82 198 GLN B O 1
ATOM 4175 N N . VAL B 1 199 ? 1.883 20.062 6.125 1 98.42 199 VAL B N 1
ATOM 4176 C CA . VAL B 1 199 ? 0.907 20.388 7.159 1 98.42 199 VAL B CA 1
ATOM 4177 C C . VAL B 1 199 ? 0.683 21.898 7.202 1 98.42 199 VAL B C 1
ATOM 4179 O O . VAL B 1 199 ? -0.459 22.362 7.244 1 98.42 199 VAL B O 1
ATOM 4182 N N . LEU B 1 200 ? 1.777 22.638 7.18 1 97.91 200 LEU B N 1
ATOM 4183 C CA . LEU B 1 200 ? 1.694 24.093 7.237 1 97.91 200 LEU B CA 1
ATOM 4184 C C . LEU B 1 200 ? 0.965 24.645 6.016 1 97.91 200 LEU B C 1
ATOM 4186 O O . LEU B 1 200 ? 0.205 25.61 6.125 1 97.91 200 LEU B O 1
ATOM 4190 N N . ASP B 1 201 ? 1.192 24.049 4.86 1 97.44 201 ASP B N 1
ATOM 4191 C CA . ASP B 1 201 ? 0.48 24.472 3.658 1 97.44 201 ASP B CA 1
ATOM 4192 C C . ASP B 1 201 ? -1.027 24.281 3.816 1 97.44 201 ASP B C 1
ATOM 4194 O O . ASP B 1 201 ? -1.812 25.155 3.443 1 97.44 201 ASP B O 1
ATOM 4198 N N . GLY B 1 202 ? -1.406 23.15 4.355 1 97.89 202 GLY B N 1
ATOM 4199 C CA . GLY B 1 202 ? -2.817 22.92 4.619 1 97.89 202 GLY B CA 1
ATOM 4200 C C . GLY B 1 202 ? -3.402 23.895 5.624 1 97.89 202 GLY B C 1
ATOM 4201 O O . GLY B 1 202 ? -4.487 24.441 5.408 1 97.89 202 GLY B O 1
ATOM 4202 N N . LEU B 1 203 ? -2.7 24.115 6.674 1 97.2 203 LEU B N 1
ATOM 4203 C CA . LEU B 1 203 ? -3.17 25.026 7.712 1 97.2 203 LEU B CA 1
ATOM 4204 C C . LEU B 1 203 ? -3.273 26.451 7.18 1 97.2 203 LEU B C 1
ATOM 4206 O O . LEU B 1 203 ? -4.233 27.164 7.484 1 97.2 203 LEU B O 1
ATOM 4210 N N . SER B 1 204 ? -2.237 26.811 6.469 1 96.15 204 SER B N 1
ATOM 4211 C CA . SER B 1 204 ? -2.263 28.135 5.856 1 96.15 204 SER B CA 1
ATOM 4212 C C . SER B 1 204 ? -3.502 28.316 4.985 1 96.15 204 SER B C 1
ATOM 4214 O O . SER B 1 204 ? -4.153 29.362 5.032 1 96.15 204 SER B O 1
ATOM 4216 N N . TYR B 1 205 ? -3.814 27.368 4.179 1 96.5 205 TYR B N 1
ATOM 4217 C CA . TYR B 1 205 ? -5.005 27.396 3.336 1 96.5 205 TYR B CA 1
ATOM 4218 C C . TYR B 1 205 ? -6.266 27.545 4.179 1 96.5 205 TYR B C 1
ATOM 4220 O O . TYR B 1 205 ? -7.143 28.35 3.857 1 96.5 205 TYR B O 1
ATOM 4228 N N . LEU B 1 206 ? -6.4 26.72 5.262 1 95.59 206 LEU B N 1
ATOM 4229 C CA . LEU B 1 206 ? -7.571 26.8 6.128 1 95.59 206 LEU B CA 1
ATOM 4230 C C . LEU B 1 206 ? -7.739 28.209 6.686 1 95.59 206 LEU B C 1
ATOM 4232 O O . LEU B 1 206 ? -8.825 28.787 6.607 1 95.59 206 LEU B O 1
ATOM 4236 N N . VAL B 1 207 ? -6.685 28.766 7.196 1 93.72 207 VAL B N 1
ATOM 4237 C CA . VAL B 1 207 ? -6.72 30.099 7.787 1 93.72 207 VAL B CA 1
ATOM 4238 C C . VAL B 1 207 ? -7.135 31.122 6.732 1 93.72 207 VAL B C 1
ATOM 4240 O O . VAL B 1 207 ? -8.004 31.961 6.98 1 93.72 207 VAL B O 1
ATOM 4243 N N . ALA B 1 208 ? -6.524 30.966 5.601 1 92.88 208 ALA B N 1
ATOM 4244 C CA . ALA B 1 208 ? -6.809 31.903 4.518 1 92.88 208 ALA B CA 1
ATOM 4245 C C . ALA B 1 208 ? -8.274 31.824 4.096 1 92.88 208 ALA B C 1
ATOM 4247 O O . ALA B 1 208 ? -8.824 32.788 3.558 1 92.88 208 ALA B O 1
ATOM 4248 N N . ASN B 1 209 ? -8.893 30.71 4.312 1 92.55 209 ASN B N 1
ATOM 4249 C CA . ASN B 1 209 ? -10.279 30.522 3.896 1 92.55 209 ASN B CA 1
ATOM 4250 C C . ASN B 1 209 ? -11.237 30.603 5.081 1 92.55 209 ASN B C 1
ATOM 4252 O O . ASN B 1 209 ? -12.392 30.187 4.981 1 92.55 209 ASN B O 1
ATOM 4256 N N . GLY B 1 210 ? -10.727 31.058 6.204 1 91.12 210 GLY B N 1
ATOM 4257 C CA . GLY B 1 210 ? -11.575 31.378 7.341 1 91.12 210 GLY B CA 1
ATOM 4258 C C . GLY B 1 210 ? -11.896 30.173 8.205 1 91.12 210 GLY B C 1
ATOM 4259 O O . GLY B 1 210 ? -12.97 30.102 8.805 1 91.12 210 GLY B O 1
ATOM 4260 N N . PHE B 1 211 ? -11.009 29.158 8.156 1 93.72 211 PHE B N 1
ATOM 4261 C CA . PHE B 1 211 ? -11.221 27.975 8.981 1 93.72 211 PHE B CA 1
ATOM 4262 C C . PHE B 1 211 ? -10.069 27.783 9.96 1 93.72 211 PHE B C 1
ATOM 4264 O O . PHE B 1 211 ? -8.951 28.238 9.708 1 93.72 211 PHE B O 1
ATOM 4271 N N . GLU B 1 212 ? -10.4 27.223 11.085 1 94.49 212 GLU B N 1
ATOM 4272 C CA . GLU B 1 212 ? -9.413 26.806 12.077 1 94.49 212 GLU B CA 1
ATOM 4273 C C . GLU B 1 212 ? -9.647 25.363 12.515 1 94.49 212 GLU B C 1
ATOM 4275 O O . GLU B 1 212 ? -10.765 24.992 12.878 1 94.49 212 GLU B O 1
ATOM 4280 N N . HIS B 1 213 ? -8.661 24.566 12.372 1 95.43 213 HIS B N 1
ATOM 4281 C CA . HIS B 1 213 ? -8.727 23.206 12.896 1 95.43 213 HIS B CA 1
ATOM 4282 C C . HIS B 1 213 ? -8.456 23.179 14.396 1 95.43 213 HIS B C 1
ATOM 4284 O O . HIS B 1 213 ? -7.354 23.515 14.838 1 95.43 213 HIS B O 1
ATOM 4290 N N . ARG B 1 214 ? -9.229 22.688 15.247 1 94.25 214 ARG B N 1
ATOM 4291 C CA . ARG B 1 214 ? -9.161 22.876 16.692 1 94.25 214 ARG B CA 1
ATOM 4292 C C . ARG B 1 214 ? -8.489 21.686 17.369 1 94.25 214 ARG B C 1
ATOM 4294 O O . ARG B 1 214 ? -8.177 21.737 18.56 1 94.25 214 ARG B O 1
ATOM 4301 N N . SER B 1 215 ? -8.228 20.643 16.625 1 95.03 215 SER B N 1
ATOM 4302 C CA . SER B 1 215 ? -7.695 19.444 17.265 1 95.03 215 SER B CA 1
ATOM 4303 C C . SER B 1 215 ? -6.72 18.715 16.347 1 95.03 215 SER B C 1
ATOM 4305 O O . SER B 1 215 ? -6.84 17.506 16.14 1 95.03 215 SER B O 1
ATOM 4307 N N . LEU B 1 216 ? -5.83 19.47 15.81 1 97.23 216 LEU B N 1
ATOM 4308 C CA . LEU B 1 216 ? -4.862 18.877 14.894 1 97.23 216 LEU B CA 1
ATOM 4309 C C . LEU B 1 216 ? -3.804 18.088 15.657 1 97.23 216 LEU B C 1
ATOM 4311 O O . LEU B 1 216 ? -3.196 18.604 16.598 1 97.23 216 LEU B O 1
ATOM 4315 N N . THR B 1 217 ? -3.609 16.813 15.324 1 96.74 217 THR B N 1
ATOM 4316 C CA . THR B 1 217 ? -2.613 15.912 15.894 1 96.74 217 THR B CA 1
ATOM 4317 C C . THR B 1 217 ? -2.052 14.98 14.824 1 96.74 217 THR B C 1
ATOM 4319 O O . THR B 1 217 ? -2.516 14.987 13.682 1 96.74 217 THR B O 1
ATOM 4322 N N . CYS B 1 218 ? -1.056 14.182 15.204 1 95.96 218 CYS B N 1
ATOM 4323 C CA . CYS B 1 218 ? -0.517 13.168 14.305 1 95.96 218 CYS B CA 1
ATOM 4324 C C . CYS B 1 218 ? -1.564 12.107 13.988 1 95.96 218 CYS B C 1
ATOM 4326 O O . CYS B 1 218 ? -1.536 11.502 12.915 1 95.96 218 CYS B O 1
ATOM 4328 N N . SER B 1 219 ? -2.577 11.891 14.837 1 94.22 219 SER B N 1
ATOM 4329 C CA . SER B 1 219 ? -3.587 10.85 14.675 1 94.22 219 SER B CA 1
ATOM 4330 C C . SER B 1 219 ? -4.638 11.254 13.646 1 94.22 219 SER B C 1
ATOM 4332 O O . SER B 1 219 ? -5.332 10.399 13.092 1 94.22 219 SER B O 1
ATOM 4334 N N . ASN B 1 220 ? -4.784 12.548 13.418 1 96.87 220 ASN B N 1
ATOM 4335 C CA . ASN B 1 220 ? -5.771 12.945 12.42 1 96.87 220 ASN B CA 1
ATOM 4336 C C . ASN B 1 220 ? -5.113 13.608 11.213 1 96.87 220 ASN B C 1
ATOM 4338 O O . ASN B 1 220 ? -5.738 14.419 10.527 1 96.87 220 ASN B O 1
ATOM 4342 N N . THR B 1 221 ? -3.894 13.383 11.064 1 98.25 221 THR B N 1
ATOM 4343 C CA . THR B 1 221 ? -3.125 13.739 9.877 1 98.25 221 THR B CA 1
ATOM 4344 C C . THR B 1 221 ? -2.666 12.487 9.134 1 98.25 221 THR B C 1
ATOM 4346 O O . THR B 1 221 ? -1.891 11.691 9.668 1 98.25 221 THR B O 1
ATOM 4349 N N . LEU B 1 222 ? -3.127 12.419 7.901 1 97.96 222 LEU B N 1
ATOM 4350 C CA . LEU B 1 222 ? -2.966 11.185 7.139 1 97.96 222 LEU B CA 1
ATOM 4351 C C . LEU B 1 222 ? -1.708 11.238 6.278 1 97.96 222 LEU B C 1
ATOM 4353 O O . LEU B 1 222 ? -1.283 12.318 5.859 1 97.96 222 LEU B O 1
ATOM 4357 N N . LEU B 1 223 ? -1.112 10.135 6.09 1 97.35 223 LEU B N 1
ATOM 4358 C CA . LEU B 1 223 ? 0.068 9.955 5.251 1 97.35 223 LEU B CA 1
ATOM 4359 C C . LEU B 1 223 ? -0.207 8.953 4.134 1 97.35 223 LEU B C 1
ATOM 4361 O O . LEU B 1 223 ? -0.437 7.771 4.398 1 97.35 223 LEU B O 1
ATOM 4365 N N . ALA B 1 224 ? -0.184 9.452 2.899 1 96.74 224 ALA B N 1
ATOM 4366 C CA . ALA B 1 224 ? -0.38 8.593 1.734 1 96.74 224 ALA B CA 1
ATOM 4367 C C . ALA B 1 224 ? 0.918 7.89 1.347 1 96.74 224 ALA B C 1
ATOM 4369 O O . ALA B 1 224 ? 2.006 8.332 1.722 1 96.74 224 ALA B O 1
ATOM 4370 N N . LEU B 1 225 ? 0.778 6.88 0.553 1 94.45 225 LEU B N 1
ATOM 4371 C CA . LEU B 1 225 ? 1.934 6.085 0.154 1 94.45 225 LEU B CA 1
ATOM 4372 C C . LEU B 1 225 ? 2.804 6.851 -0.837 1 94.45 225 LEU B C 1
ATOM 4374 O O . LEU B 1 225 ? 3.975 6.515 -1.031 1 94.45 225 LEU B O 1
ATOM 4378 N N . ASP B 1 226 ? 2.233 7.863 -1.495 1 95.12 226 ASP B N 1
ATOM 4379 C CA . ASP B 1 226 ? 3.029 8.661 -2.422 1 95.12 226 ASP B CA 1
ATOM 4380 C C . ASP B 1 226 ? 3.726 9.811 -1.698 1 95.12 226 ASP B C 1
ATOM 4382 O O . ASP B 1 226 ? 4.349 10.664 -2.333 1 95.12 226 ASP B O 1
ATOM 4386 N N . GLY B 1 227 ? 3.504 9.822 -0.4 1 97 227 GLY B N 1
ATOM 4387 C CA . GLY B 1 227 ? 4.201 10.813 0.404 1 97 227 GLY B CA 1
ATOM 4388 C C . GLY B 1 227 ? 3.358 12.037 0.706 1 97 227 GLY B C 1
ATOM 4389 O O . GLY B 1 227 ? 3.792 12.933 1.434 1 97 227 GLY B O 1
ATOM 4390 N N . SER B 1 228 ? 2.171 12.081 0.189 1 97.77 228 SER B N 1
ATOM 4391 C CA . SER B 1 228 ? 1.307 13.228 0.449 1 97.77 228 SER B CA 1
ATOM 4392 C C . SER B 1 228 ? 0.736 13.18 1.863 1 97.77 228 SER B C 1
ATOM 4394 O O . SER B 1 228 ? 0.385 12.108 2.36 1 97.77 228 SER B O 1
ATOM 4396 N N . ILE B 1 229 ? 0.648 14.35 2.45 1 98.39 229 ILE B N 1
ATOM 4397 C CA . ILE B 1 229 ? 0.068 14.527 3.777 1 98.39 229 ILE B CA 1
ATOM 4398 C C . ILE B 1 229 ? -1.29 15.215 3.658 1 98.39 229 ILE B C 1
ATOM 4400 O O . ILE B 1 229 ? -1.438 16.187 2.914 1 98.39 229 ILE B O 1
ATOM 4404 N N . LYS B 1 230 ? -2.286 14.688 4.321 1 98.34 230 LYS B N 1
ATOM 4405 C CA . LYS B 1 230 ? -3.611 15.3 4.293 1 98.34 230 LYS B CA 1
ATOM 4406 C C . LYS B 1 230 ? -4.143 15.528 5.705 1 98.34 230 LYS B C 1
ATOM 4408 O O . LYS B 1 230 ? -4.177 14.601 6.517 1 98.34 230 LYS B O 1
ATOM 4413 N N . ILE B 1 231 ? -4.518 16.704 6.027 1 98.44 231 ILE B N 1
ATOM 4414 C CA . ILE B 1 231 ? -5.202 17.011 7.279 1 98.44 231 ILE B CA 1
ATOM 4415 C C . ILE B 1 231 ? -6.622 16.451 7.243 1 98.44 231 ILE B C 1
ATOM 4417 O O . ILE B 1 231 ? -7.383 16.732 6.314 1 98.44 231 ILE B O 1
ATOM 4421 N N . ALA B 1 232 ? -6.935 15.6 8.174 1 97.79 232 ALA B N 1
ATOM 4422 C CA . ALA B 1 232 ? -8.26 15.005 8.324 1 97.79 232 ALA B CA 1
ATOM 4423 C C . ALA B 1 232 ? -8.935 15.485 9.605 1 97.79 232 ALA B C 1
ATOM 4425 O O . ALA B 1 232 ? -8.474 16.437 10.239 1 97.79 232 ALA B O 1
ATOM 4426 N N . GLY B 1 233 ? -10.089 14.941 9.921 1 95.73 233 GLY B N 1
ATOM 4427 C CA . GLY B 1 233 ? -10.819 15.399 11.092 1 95.73 233 GLY B CA 1
ATOM 4428 C C . GLY B 1 233 ? -11.478 16.751 10.894 1 95.73 233 GLY B C 1
ATOM 4429 O O . GLY B 1 233 ? -11.413 17.614 11.772 1 95.73 233 GLY B O 1
ATOM 4430 N N . LEU B 1 234 ? -12.059 16.978 9.799 1 95.27 234 LEU B N 1
ATOM 4431 C CA . LEU B 1 234 ? -12.614 18.278 9.44 1 95.27 234 LEU B CA 1
ATOM 4432 C C . LEU B 1 234 ? -13.798 18.629 10.334 1 95.27 234 LEU B C 1
ATOM 4434 O O . LEU B 1 234 ? -14.219 19.787 10.389 1 95.27 234 LEU B O 1
ATOM 4438 N N . GLU B 1 235 ? -14.345 17.611 10.985 1 94.45 235 GLU B N 1
ATOM 4439 C CA . GLU B 1 235 ? -15.41 17.877 11.948 1 94.45 235 GLU B CA 1
ATOM 4440 C C . GLU B 1 235 ? -14.918 18.771 13.083 1 94.45 235 GLU B C 1
ATOM 4442 O O . GLU B 1 235 ? -15.718 19.425 13.756 1 94.45 235 GLU B O 1
ATOM 4447 N N . SER B 1 236 ? -13.62 18.827 13.254 1 94.76 236 SER B N 1
ATOM 4448 C CA . SER B 1 236 ? -13.024 19.667 14.288 1 94.76 236 SER B CA 1
ATOM 4449 C C . SER B 1 236 ? -12.73 21.068 13.762 1 94.76 236 SER B C 1
ATOM 4451 O O . SER B 1 236 ? -12.244 21.925 14.502 1 94.76 236 SER B O 1
ATOM 4453 N N . CYS B 1 237 ? -13.002 21.289 12.527 1 93.73 237 CYS B N 1
ATOM 4454 C CA . CYS B 1 237 ? -12.784 22.61 11.948 1 93.73 237 CYS B CA 1
ATOM 4455 C C . CYS B 1 237 ? -13.962 23.533 12.236 1 93.73 237 CYS B C 1
ATOM 4457 O O . CYS B 1 237 ? -15.117 23.107 12.183 1 93.73 237 CYS B O 1
ATOM 4459 N N . ILE B 1 238 ? -13.648 24.774 12.555 1 92.39 238 ILE B N 1
ATOM 4460 C CA . ILE B 1 238 ? -14.671 25.788 12.782 1 92.39 238 ILE B CA 1
ATOM 4461 C C . ILE B 1 238 ? -14.388 27.011 11.913 1 92.39 238 ILE B C 1
ATOM 4463 O O . ILE B 1 238 ? -13.247 27.237 11.501 1 92.39 238 ILE B O 1
ATOM 4467 N N . GLU B 1 239 ? -15.456 27.717 11.663 1 90.29 239 GLU B N 1
ATOM 4468 C CA . GLU B 1 239 ? -15.259 29.002 10.999 1 90.29 239 GLU B CA 1
ATOM 4469 C C . GLU B 1 239 ? -14.565 30 11.922 1 90.29 239 GLU B C 1
ATOM 4471 O O . GLU B 1 239 ? -14.899 30.096 13.104 1 90.29 239 GLU B O 1
ATOM 4476 N N . SER B 1 240 ? -13.536 30.534 11.422 1 88.54 240 SER B N 1
ATOM 4477 C CA . SER B 1 240 ? -12.739 31.483 12.193 1 88.54 240 SER B CA 1
ATOM 4478 C C . SER B 1 240 ? -12.252 32.634 11.319 1 88.54 240 SER B C 1
ATOM 4480 O O . SER B 1 240 ? -11.687 32.41 10.246 1 88.54 240 SER B O 1
ATOM 4482 N N . PRO B 1 241 ? -12.597 33.857 11.859 1 83.38 241 PRO B N 1
ATOM 4483 C CA . PRO B 1 241 ? -12.101 34.993 11.08 1 83.38 241 PRO B CA 1
ATOM 4484 C C . PRO B 1 241 ? -10.585 34.966 10.895 1 83.38 241 PRO B C 1
ATOM 4486 O O . PRO B 1 241 ? -9.862 34.476 11.767 1 83.38 241 PRO B O 1
ATOM 4489 N N . GLN B 1 242 ? -10.15 35.485 9.836 1 76.43 242 GLN B N 1
ATOM 4490 C CA . GLN B 1 242 ? -8.74 35.474 9.461 1 76.43 242 GLN B CA 1
ATOM 4491 C C . GLN B 1 242 ? -7.901 36.273 10.455 1 76.43 242 GLN B C 1
ATOM 4493 O O . GLN B 1 242 ? -6.711 36.002 10.629 1 76.43 242 GLN B O 1
ATOM 4498 N N . SER B 1 243 ? -8.495 37.139 11.078 1 73.85 243 SER B N 1
ATOM 4499 C CA . SER B 1 243 ? -7.783 38.026 11.992 1 73.85 243 SER B CA 1
ATOM 4500 C C . SER B 1 243 ? -7.57 37.366 13.349 1 73.85 243 SER B C 1
ATOM 4502 O O . SER B 1 243 ? -6.82 37.878 14.184 1 73.85 243 SER B O 1
ATOM 4504 N N . LYS B 1 244 ? -8.035 36.227 13.477 1 76.57 244 LYS B N 1
ATOM 4505 C CA . LYS B 1 244 ? -7.957 35.559 14.772 1 76.57 244 LYS B CA 1
ATOM 4506 C C . LYS B 1 244 ? -6.558 35.002 15.019 1 76.57 244 LYS B C 1
ATOM 4508 O O . LYS B 1 244 ? -5.803 34.764 14.074 1 76.57 244 LYS B O 1
ATOM 4513 N N . SER B 1 245 ? -6.258 34.878 16.298 1 86 245 SER B N 1
ATOM 4514 C CA . SER B 1 245 ? -4.996 34.316 16.767 1 86 245 SER B CA 1
ATOM 4515 C C . SER B 1 245 ? -4.789 32.902 16.235 1 86 245 SER B C 1
ATOM 4517 O O . SER B 1 245 ? -5.733 32.111 16.179 1 86 245 SER B O 1
ATOM 4519 N N . GLN B 1 246 ? -3.596 32.627 15.739 1 91.92 246 GLN B N 1
ATOM 4520 C CA . GLN B 1 246 ? -3.24 31.315 15.211 1 91.92 246 GLN B CA 1
ATOM 4521 C C . GLN B 1 246 ? -2.501 30.483 16.255 1 91.92 246 GLN B C 1
ATOM 4523 O O . GLN B 1 246 ? -1.81 29.521 15.915 1 91.92 246 GLN B O 1
ATOM 4528 N N . THR B 1 247 ? -2.643 30.852 17.524 1 90.94 247 THR B N 1
ATOM 4529 C CA . THR B 1 247 ? -1.921 30.249 18.64 1 90.94 247 THR B CA 1
ATOM 4530 C C . THR B 1 247 ? -2.233 28.758 18.743 1 90.94 247 THR B C 1
ATOM 4532 O O . THR B 1 247 ? -1.337 27.946 18.981 1 90.94 247 THR B O 1
ATOM 4535 N N . LEU B 1 248 ? -3.475 28.423 18.585 1 92.23 248 LEU B N 1
ATOM 4536 C CA . LEU B 1 248 ? -3.875 27.025 18.704 1 92.23 248 LEU B CA 1
ATOM 4537 C C . LEU B 1 248 ? -3.217 26.178 17.62 1 92.23 248 LEU B C 1
ATOM 4539 O O . LEU B 1 248 ? -2.732 25.078 17.895 1 92.23 248 LEU B O 1
ATOM 4543 N N . SER B 1 249 ? -3.25 26.706 16.406 1 94.3 249 SER B N 1
ATOM 4544 C CA . SER B 1 249 ? -2.62 26.001 15.295 1 94.3 249 SER B CA 1
ATOM 4545 C C . SER B 1 249 ? -1.119 25.85 15.516 1 94.3 249 SER B C 1
ATOM 4547 O O . SER B 1 249 ? -0.55 24.791 15.245 1 94.3 249 SER B O 1
ATOM 4549 N N . ILE B 1 250 ? -0.474 26.841 15.997 1 95.73 250 ILE B N 1
ATOM 4550 C CA . ILE B 1 250 ? 0.967 26.824 16.225 1 95.73 250 ILE B CA 1
ATOM 4551 C C . ILE B 1 250 ? 1.302 25.83 17.335 1 95.73 250 ILE B C 1
ATOM 4553 O O . ILE B 1 250 ? 2.277 25.082 17.234 1 95.73 250 ILE B O 1
ATOM 4557 N N . LYS B 1 251 ? 0.492 25.832 18.378 1 94.78 251 LYS B N 1
ATOM 4558 C CA . LYS B 1 251 ? 0.683 24.866 19.457 1 94.78 251 LYS B CA 1
ATOM 4559 C C . LYS B 1 251 ? 0.558 23.435 18.942 1 94.78 251 LYS B C 1
ATOM 4561 O O . LYS B 1 251 ? 1.304 22.55 19.367 1 94.78 251 LYS B O 1
ATOM 4566 N N . ALA B 1 252 ? -0.407 23.217 18.056 1 96.11 252 ALA B N 1
ATOM 4567 C CA . ALA B 1 252 ? -0.582 21.896 17.456 1 96.11 252 ALA B CA 1
ATOM 4568 C C . ALA B 1 252 ? 0.658 21.484 16.668 1 96.11 252 ALA B C 1
ATOM 4570 O O . ALA B 1 252 ? 1.098 20.334 16.748 1 96.11 252 ALA B O 1
ATOM 4571 N N . ILE B 1 253 ? 1.216 22.413 15.949 1 97.3 253 ILE B N 1
ATOM 4572 C CA . ILE B 1 253 ? 2.419 22.152 15.166 1 97.3 253 ILE B CA 1
ATOM 4573 C C . ILE B 1 253 ? 3.573 21.79 16.098 1 97.3 253 ILE B C 1
ATOM 4575 O O . ILE B 1 253 ? 4.343 20.87 15.814 1 97.3 253 ILE B O 1
ATOM 4579 N N . ALA B 1 254 ? 3.69 22.494 17.187 1 94.73 254 ALA B N 1
ATOM 4580 C CA . ALA B 1 254 ? 4.727 22.195 18.172 1 94.73 254 ALA B CA 1
ATOM 4581 C C . ALA B 1 254 ? 4.587 20.771 18.701 1 94.73 254 ALA B C 1
ATOM 4583 O O . ALA B 1 254 ? 5.564 20.019 18.742 1 94.73 254 ALA B O 1
ATOM 4584 N N . THR B 1 255 ? 3.389 20.42 19.042 1 93.95 255 THR B N 1
ATOM 4585 C CA . THR B 1 255 ? 3.115 19.095 19.588 1 93.95 255 THR B CA 1
ATOM 4586 C C . THR B 1 255 ? 3.408 18.013 18.553 1 93.95 255 THR B C 1
ATOM 4588 O O . THR B 1 255 ? 4.034 16.999 18.868 1 93.95 255 THR B O 1
ATOM 4591 N N . MET B 1 256 ? 2.996 18.218 17.333 1 95.56 256 MET B N 1
ATOM 4592 C CA . MET B 1 256 ? 3.241 17.259 16.259 1 95.56 256 MET B CA 1
ATOM 4593 C C . MET B 1 256 ? 4.737 17.089 16.014 1 95.56 256 MET B C 1
ATOM 4595 O O . MET B 1 256 ? 5.214 15.97 15.816 1 95.56 256 MET B O 1
ATOM 4599 N N . THR B 1 257 ? 5.417 18.206 15.99 1 94.15 257 THR B N 1
ATOM 4600 C CA . THR B 1 257 ? 6.861 18.17 15.789 1 94.15 257 THR B CA 1
ATOM 4601 C C . THR B 1 257 ? 7.539 17.342 16.877 1 94.15 257 THR B C 1
ATOM 4603 O O . THR B 1 257 ? 8.373 16.484 16.583 1 94.15 257 THR B O 1
ATOM 4606 N N . MET B 1 258 ? 7.134 17.569 18.061 1 90.99 258 MET B N 1
ATOM 4607 C CA . MET B 1 258 ? 7.691 16.819 19.183 1 90.99 258 MET B CA 1
ATOM 4608 C C . MET B 1 258 ? 7.396 15.33 19.042 1 90.99 258 MET B C 1
ATOM 4610 O O . MET B 1 258 ? 8.275 14.495 19.266 1 90.99 258 MET B O 1
ATOM 4614 N N . ASP B 1 259 ? 6.185 14.982 18.664 1 90.75 259 ASP B N 1
ATOM 4615 C CA . ASP B 1 259 ? 5.788 13.589 18.479 1 90.75 259 ASP B CA 1
ATOM 4616 C C . ASP B 1 259 ? 6.637 12.914 17.404 1 90.75 259 ASP B C 1
ATOM 4618 O O . ASP B 1 259 ? 7.125 11.799 17.601 1 90.75 259 ASP B O 1
ATOM 4622 N N . LEU B 1 260 ? 6.799 13.606 16.303 1 92.52 260 LEU B N 1
ATOM 4623 C CA . LEU B 1 260 ? 7.515 13.04 15.165 1 92.52 260 LEU B CA 1
ATOM 4624 C C . LEU B 1 260 ? 9.002 12.9 15.473 1 92.52 260 LEU B C 1
ATOM 4626 O O . LEU B 1 260 ? 9.674 12.024 14.924 1 92.52 260 LEU B O 1
ATOM 4630 N N . MET B 1 261 ? 9.453 13.761 16.316 1 88.48 261 MET B N 1
ATOM 4631 C CA . MET B 1 261 ? 10.846 13.677 16.748 1 88.48 261 MET B CA 1
ATOM 4632 C C . MET B 1 261 ? 11.003 12.672 17.884 1 88.48 261 MET B C 1
ATOM 4634 O O . MET B 1 261 ? 12.112 12.45 18.374 1 88.48 261 MET B O 1
ATOM 4638 N N . GLN B 1 262 ? 9.797 11.937 18.205 1 78.15 262 GLN B N 1
ATOM 4639 C CA . GLN B 1 262 ? 9.754 10.956 19.284 1 78.15 262 GLN B CA 1
ATOM 4640 C C . GLN B 1 262 ? 10.362 11.52 20.565 1 78.15 262 GLN B C 1
ATOM 4642 O O . GLN B 1 262 ? 11.213 10.882 21.188 1 78.15 262 GLN B O 1
ATOM 4647 N N . THR B 1 263 ? 9.974 12.734 20.625 1 61.81 263 THR B N 1
ATOM 4648 C CA . THR B 1 263 ? 10.337 13.437 21.85 1 61.81 263 THR B CA 1
ATOM 4649 C C . THR B 1 263 ? 9.317 13.164 22.952 1 61.81 263 THR B C 1
ATOM 4651 O O . THR B 1 263 ? 8.17 12.811 22.67 1 61.81 263 THR B O 1
ATOM 4654 N N . TYR B 1 264 ? 9.787 12.706 24.182 1 56.45 264 TYR B N 1
ATOM 4655 C CA . TYR B 1 264 ? 8.852 12.575 25.294 1 56.45 264 TYR B CA 1
ATOM 4656 C C . TYR B 1 264 ? 8.885 13.813 26.182 1 56.45 264 TYR B C 1
ATOM 4658 O O . TYR B 1 264 ? 9.87 14.556 26.186 1 56.45 264 TYR B O 1
ATOM 4666 N N . GLU B 1 265 ? 7.653 14.268 26.485 1 52.14 265 GLU B N 1
ATOM 4667 C CA . GLU B 1 265 ? 7.546 15.37 27.437 1 52.14 265 GLU B CA 1
ATOM 4668 C C . GLU B 1 265 ? 7.536 14.858 28.875 1 52.14 265 GLU B C 1
ATOM 4670 O O . GLU B 1 265 ? 6.831 13.898 29.192 1 52.14 265 GLU B O 1
ATOM 4675 N N . LYS B 1 266 ? 8.547 15.217 29.624 1 46.59 266 LYS B N 1
ATOM 4676 C CA . LYS B 1 266 ? 8.502 14.963 31.061 1 46.59 266 LYS B CA 1
ATOM 4677 C C . LYS B 1 266 ? 7.579 15.953 31.766 1 46.59 266 LYS B C 1
ATOM 4679 O O . LYS B 1 266 ? 7.232 16.994 31.205 1 46.59 266 LYS B O 1
ATOM 4684 N N . ASP B 1 267 ? 7.025 15.47 32.916 1 47.69 267 ASP B N 1
ATOM 4685 C CA . ASP B 1 267 ? 6.103 16.217 33.767 1 47.69 267 ASP B CA 1
ATOM 4686 C C . ASP B 1 267 ? 6.557 17.666 33.93 1 47.69 267 ASP B C 1
ATOM 4688 O O . ASP B 1 267 ? 5.731 18.567 34.088 1 47.69 267 ASP B O 1
ATOM 4692 N N . ASN B 1 268 ? 7.757 17.935 33.93 1 46.42 268 ASN B N 1
ATOM 4693 C CA . ASN B 1 268 ? 8.238 19.281 34.224 1 46.42 268 ASN B CA 1
ATOM 4694 C C . ASN B 1 268 ? 8.301 20.141 32.966 1 46.42 268 ASN B C 1
ATOM 4696 O O . ASN B 1 268 ? 8.915 21.21 32.969 1 46.42 268 ASN B O 1
ATOM 4700 N N . GLY B 1 269 ? 7.73 19.722 31.863 1 48.11 269 GLY B N 1
ATOM 4701 C CA . GLY B 1 269 ? 7.722 20.516 30.644 1 48.11 269 GLY B CA 1
ATOM 4702 C C . GLY B 1 269 ? 8.944 20.288 29.775 1 48.11 269 GLY B C 1
ATOM 4703 O O . GLY B 1 269 ? 9.09 20.915 28.724 1 48.11 269 GLY B O 1
ATOM 4704 N N . VAL B 1 270 ? 9.895 19.589 30.359 1 46.99 270 VAL B N 1
ATOM 4705 C CA . VAL B 1 270 ? 11.133 19.327 29.632 1 46.99 270 VAL B CA 1
ATOM 4706 C C . VAL B 1 270 ? 10.871 18.329 28.507 1 46.99 270 VAL B C 1
ATOM 4708 O O . VAL B 1 270 ? 10.213 17.307 28.715 1 46.99 270 VAL B O 1
ATOM 4711 N N . VAL B 1 271 ? 11.037 18.728 27.301 1 52.07 271 VAL B N 1
ATOM 4712 C CA . VAL B 1 271 ? 10.909 17.887 26.116 1 52.07 271 VAL B CA 1
ATOM 4713 C C . VAL B 1 271 ? 12.185 17.071 25.92 1 52.07 271 VAL B C 1
ATOM 4715 O O . VAL B 1 271 ? 13.285 17.628 25.877 1 52.07 271 VAL B O 1
ATOM 4718 N N . GLY B 1 272 ? 12.202 15.818 26.268 1 54.29 272 GLY B N 1
ATOM 4719 C CA . GLY B 1 272 ? 13.341 14.952 26.011 1 54.29 272 GLY B CA 1
ATOM 4720 C C . GLY B 1 272 ? 13.296 14.297 24.644 1 54.29 272 GLY B C 1
ATOM 4721 O O . GLY B 1 272 ? 12.217 14.08 24.088 1 54.29 272 GLY B O 1
ATOM 4722 N N . VAL B 1 273 ? 14.327 14.615 23.877 1 56.83 273 VAL B N 1
ATOM 4723 C CA . VAL B 1 273 ? 14.532 13.915 22.613 1 56.83 273 VAL B CA 1
ATOM 4724 C C . VAL B 1 273 ? 15.18 12.557 22.874 1 56.83 273 VAL B C 1
ATOM 4726 O O . VAL B 1 273 ? 16.2 12.47 23.561 1 56.83 273 VAL B O 1
ATOM 4729 N N . ASP B 1 274 ? 14.421 11.499 22.635 1 58.33 274 ASP B N 1
ATOM 4730 C CA . ASP B 1 274 ? 14.885 10.145 22.923 1 58.33 274 ASP B CA 1
ATOM 4731 C C . ASP B 1 274 ? 16.225 9.867 22.245 1 58.33 274 ASP B C 1
ATOM 4733 O O . ASP B 1 274 ? 17.062 9.144 22.787 1 58.33 274 ASP B O 1
ATOM 4737 N N . ASP B 1 275 ? 16.359 10.513 21.109 1 60.8 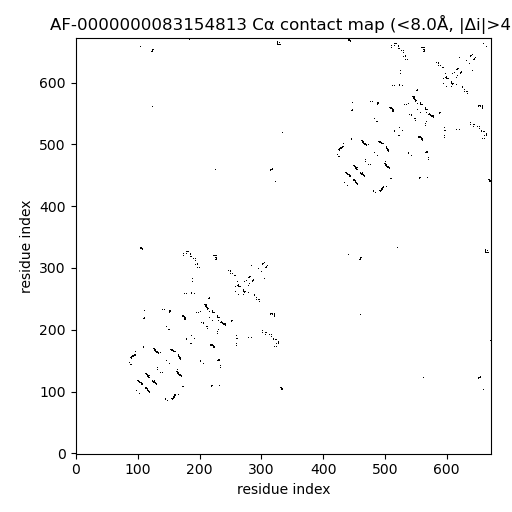275 ASP B N 1
ATOM 4738 C CA . ASP B 1 275 ? 17.565 10.121 20.386 1 60.8 275 ASP B CA 1
ATOM 4739 C C . ASP B 1 275 ? 18.368 11.345 19.953 1 60.8 275 ASP B C 1
ATOM 4741 O O . ASP B 1 275 ? 18.085 11.944 18.913 1 60.8 275 ASP B O 1
ATOM 4745 N N . LEU B 1 276 ? 19.277 11.817 20.774 1 60.31 276 LEU B N 1
ATOM 4746 C CA . LEU B 1 276 ? 20.106 12.987 20.508 1 60.31 276 LEU B CA 1
ATOM 4747 C C . LEU B 1 276 ? 21.006 12.753 19.299 1 60.31 276 LEU B C 1
ATOM 4749 O O . LEU B 1 276 ? 21.517 13.705 18.706 1 60.31 276 LEU B O 1
ATOM 4753 N N . ASP B 1 277 ? 21.122 11.584 19.013 1 64.84 277 ASP B N 1
ATOM 4754 C CA . ASP B 1 277 ? 21.901 11.324 17.806 1 64.84 277 ASP B CA 1
ATOM 4755 C C . ASP B 1 277 ? 21.102 11.67 16.551 1 64.84 277 ASP B C 1
ATOM 4757 O O . ASP B 1 277 ? 21.659 12.174 15.574 1 64.84 277 ASP B O 1
ATOM 4761 N N . LEU B 1 278 ? 19.836 11.605 16.676 1 70.87 278 LEU B N 1
ATOM 4762 C CA . LEU B 1 278 ? 19.009 11.879 15.505 1 70.87 278 LEU B CA 1
ATOM 4763 C C . LEU B 1 278 ? 18.652 13.36 15.426 1 70.87 278 LEU B C 1
ATOM 4765 O O . LEU B 1 278 ? 18.506 13.91 14.333 1 70.87 278 LEU B O 1
ATOM 4769 N N . TRP B 1 279 ? 18.562 13.909 16.633 1 83.13 279 TRP B N 1
ATOM 4770 C CA . TRP B 1 279 ? 18.127 15.302 16.647 1 83.13 279 TRP B CA 1
ATOM 4771 C C . TRP B 1 279 ? 19.083 16.163 17.467 1 83.13 279 TRP B C 1
ATOM 4773 O O . TRP B 1 279 ? 18.75 16.586 18.577 1 83.13 279 TRP B O 1
ATOM 4783 N N . PRO B 1 280 ? 20.183 16.539 16.899 1 82.98 280 PRO B N 1
ATOM 4784 C CA . PRO B 1 280 ? 21.124 17.402 17.617 1 82.98 280 PRO B CA 1
ATOM 4785 C C . PRO B 1 280 ? 20.529 18.765 17.963 1 82.98 280 PRO B C 1
ATOM 4787 O O . PRO B 1 280 ? 19.659 19.264 17.245 1 82.98 280 PRO B O 1
ATOM 4790 N N . VAL B 1 281 ? 20.995 19.397 19.028 1 82.38 281 VAL B N 1
ATOM 4791 C CA . VAL B 1 281 ? 20.463 20.654 19.545 1 82.38 281 VAL B CA 1
ATOM 4792 C C . VAL B 1 281 ? 20.668 21.764 18.516 1 82.38 281 VAL B C 1
ATOM 4794 O O . VAL B 1 281 ? 19.865 22.696 18.432 1 82.38 281 VAL B O 1
ATOM 4797 N N . ASP B 1 282 ? 21.625 21.693 17.683 1 87 282 ASP B N 1
ATOM 4798 C CA . ASP B 1 282 ? 21.904 22.73 16.694 1 87 282 ASP B CA 1
ATOM 4799 C C . ASP B 1 282 ? 21.26 22.395 15.35 1 87 282 ASP B C 1
ATOM 4801 O O . ASP B 1 282 ? 21.54 23.047 14.342 1 87 282 ASP B O 1
ATOM 4805 N N . SER B 1 283 ? 20.406 21.494 15.376 1 88.9 283 SER B N 1
ATOM 4806 C CA . SER B 1 283 ? 19.732 21.1 14.142 1 88.9 283 SER B CA 1
ATOM 4807 C C . SER B 1 283 ? 18.602 22.064 13.797 1 88.9 283 SER B C 1
ATOM 4809 O O . SER B 1 283 ? 18.113 22.791 14.664 1 88.9 283 SER B O 1
ATOM 4811 N N . ASP B 1 284 ? 18.221 22.106 12.508 1 92.68 284 ASP B N 1
ATOM 4812 C CA . ASP B 1 284 ? 17.091 22.916 12.065 1 92.68 284 ASP B CA 1
ATOM 4813 C C . ASP B 1 284 ? 15.794 22.459 12.729 1 92.68 284 ASP B C 1
ATOM 4815 O O . ASP B 1 284 ? 14.903 23.271 12.989 1 92.68 284 ASP B O 1
ATOM 4819 N N . ALA B 1 285 ? 15.713 21.18 13.042 1 91.51 285 ALA B N 1
ATOM 4820 C CA . ALA B 1 285 ? 14.515 20.645 13.684 1 91.51 285 ALA B CA 1
ATOM 4821 C C . ALA B 1 285 ? 14.329 21.236 15.078 1 91.51 285 ALA B C 1
ATOM 4823 O O . ALA B 1 285 ? 13.231 21.672 15.433 1 91.51 285 ALA B O 1
ATOM 4824 N N . PHE B 1 286 ? 15.389 21.306 15.831 1 89.66 286 PHE B N 1
ATOM 4825 C CA . PHE B 1 286 ? 15.338 21.895 17.164 1 89.66 286 PHE B CA 1
ATOM 4826 C C . PHE B 1 286 ? 15.029 23.386 17.085 1 89.66 286 PHE B C 1
ATOM 4828 O O . PHE B 1 286 ? 14.216 23.898 17.857 1 89.66 286 PHE B O 1
ATOM 4835 N N . SER B 1 287 ? 15.748 23.975 16.18 1 93.33 287 SER B N 1
ATOM 4836 C CA . SER B 1 287 ? 15.504 25.4 15.981 1 93.33 287 SER B CA 1
ATOM 4837 C C . SER B 1 287 ? 14.046 25.666 15.619 1 93.33 287 SER B C 1
ATOM 4839 O O . SER B 1 287 ? 13.462 26.656 16.063 1 93.33 287 SER B O 1
ATOM 4841 N N . PHE B 1 288 ? 13.538 24.807 14.81 1 95.07 288 PHE B N 1
ATOM 4842 C CA . PHE B 1 288 ? 12.139 24.945 14.424 1 95.07 288 PHE B CA 1
ATOM 4843 C C . PHE B 1 288 ? 11.227 24.811 15.637 1 95.07 288 PHE B C 1
ATOM 4845 O O . PHE B 1 288 ? 10.31 25.615 15.823 1 95.07 288 PHE B O 1
ATOM 4852 N N . LEU B 1 289 ? 1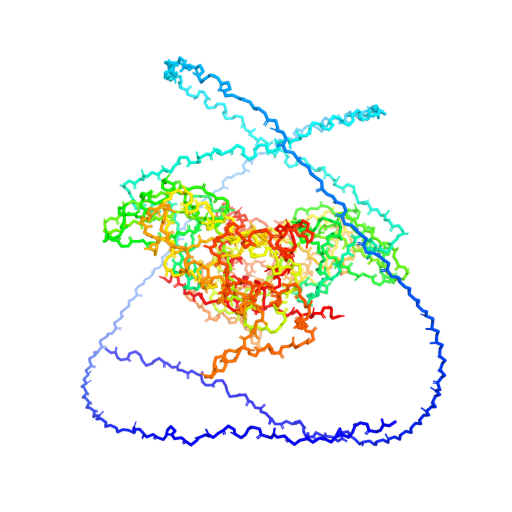1.408 23.834 16.408 1 90.83 289 LEU B N 1
ATOM 4853 C CA . LEU B 1 289 ? 10.614 23.63 17.614 1 90.83 289 LEU B CA 1
ATOM 4854 C C . LEU B 1 289 ? 10.668 24.859 18.515 1 90.83 289 LEU B C 1
ATOM 4856 O O . LEU B 1 289 ? 9.639 25.301 19.031 1 90.83 289 LEU B O 1
ATOM 4860 N N . SER B 1 290 ? 11.81 25.425 18.666 1 90.9 290 SER B N 1
ATOM 4861 C CA . SER B 1 290 ? 11.966 26.646 19.45 1 90.9 290 SER B CA 1
ATOM 4862 C C . SER B 1 290 ? 11.174 27.798 18.841 1 90.9 290 SER B C 1
ATOM 4864 O O . SER B 1 290 ? 10.556 28.583 19.563 1 90.9 290 SER B O 1
ATOM 4866 N N . THR B 1 291 ? 11.21 27.894 17.53 1 94.23 291 THR B N 1
ATOM 4867 C CA . THR B 1 291 ? 10.521 28.961 16.815 1 94.23 291 THR B CA 1
ATOM 4868 C C . THR B 1 291 ? 9.013 28.878 17.038 1 94.23 291 THR B C 1
ATOM 4870 O O . THR B 1 291 ? 8.325 29.9 17.053 1 94.23 291 THR B O 1
ATOM 4873 N N . THR B 1 292 ? 8.454 27.652 17.233 1 93.26 292 THR B N 1
ATOM 4874 C CA . THR B 1 292 ? 7.02 27.493 17.449 1 93.26 292 THR B CA 1
ATOM 4875 C C . THR B 1 292 ? 6.587 28.184 18.739 1 93.26 292 THR B C 1
ATOM 4877 O O . THR B 1 292 ? 5.407 28.489 18.92 1 93.26 292 THR B O 1
ATOM 4880 N N . SER B 1 293 ? 7.456 28.403 19.734 1 90.13 293 SER B N 1
ATOM 4881 C CA . SER B 1 293 ? 7.129 29.053 20.999 1 90.13 293 SER B CA 1
ATOM 4882 C C . SER B 1 293 ? 6.987 30.562 20.825 1 90.13 293 SER B C 1
ATOM 4884 O O . SER B 1 293 ? 6.354 31.23 21.645 1 90.13 293 SER B O 1
ATOM 4886 N N . SER B 1 294 ? 7.523 31.13 19.754 1 90.77 294 SER B N 1
ATOM 4887 C CA . SER B 1 294 ? 7.539 32.581 19.606 1 90.77 294 SER B CA 1
ATOM 4888 C C . SER B 1 294 ? 6.841 33.014 18.32 1 90.77 294 SER B C 1
ATOM 4890 O O . SER B 1 294 ? 6.562 34.199 18.127 1 90.77 294 SER B O 1
ATOM 4892 N N . ALA B 1 295 ? 6.632 32.081 17.479 1 91.16 295 ALA B N 1
ATOM 4893 C CA . ALA B 1 295 ? 6.033 32.439 16.196 1 91.16 295 ALA B CA 1
ATOM 4894 C C . ALA B 1 295 ? 4.631 33.011 16.385 1 91.16 295 ALA B C 1
ATOM 4896 O O . ALA B 1 295 ? 3.866 32.531 17.224 1 91.16 295 ALA B O 1
ATOM 4897 N N . GLY B 1 296 ? 4.339 34.033 15.564 1 89.94 296 GLY B N 1
ATOM 4898 C CA . GLY B 1 296 ? 3.027 34.654 15.654 1 89.94 296 GLY B CA 1
ATOM 4899 C C . GLY B 1 296 ? 2.053 34.145 14.609 1 89.94 296 GLY B C 1
ATOM 4900 O O . GLY B 1 296 ? 0.854 34.425 14.681 1 89.94 296 GLY B O 1
ATOM 4901 N N . SER B 1 297 ? 2.609 33.51 13.603 1 93.86 297 SER B N 1
ATOM 4902 C CA . SER B 1 297 ? 1.736 33.071 12.519 1 93.86 297 SER B CA 1
ATOM 4903 C C . SER B 1 297 ? 2.287 31.824 11.835 1 93.86 297 SER B C 1
ATOM 4905 O O . SER B 1 297 ? 3.472 31.51 11.966 1 93.86 297 SER B O 1
ATOM 4907 N N . ILE B 1 298 ? 1.409 31.156 11.104 1 95.24 298 ILE B N 1
ATOM 4908 C CA . ILE B 1 298 ? 1.774 29.989 10.307 1 95.24 298 ILE B CA 1
ATOM 4909 C C . ILE B 1 298 ? 2.753 30.4 9.21 1 95.24 298 ILE B C 1
ATOM 4911 O O . ILE B 1 298 ? 3.707 29.675 8.918 1 95.24 298 ILE B O 1
ATOM 4915 N N . GLU B 1 299 ? 2.56 31.558 8.643 1 94.52 299 GLU B N 1
ATOM 4916 C CA . GLU B 1 299 ? 3.431 32.055 7.582 1 94.52 299 GLU B CA 1
ATOM 4917 C C . GLU B 1 299 ? 4.854 32.268 8.091 1 94.52 299 GLU B C 1
ATOM 4919 O O . GLU B 1 299 ? 5.821 32.035 7.362 1 94.52 299 GLU B O 1
ATOM 4924 N N . ALA B 1 300 ? 4.931 32.7 9.277 1 95.34 300 ALA B N 1
ATOM 4925 C CA . ALA B 1 300 ? 6.254 32.864 9.873 1 95.34 300 ALA B CA 1
ATOM 4926 C C . ALA B 1 300 ? 6.98 31.526 9.977 1 95.34 300 ALA B C 1
ATOM 4928 O O . ALA B 1 300 ? 8.181 31.441 9.71 1 95.34 300 ALA B O 1
ATOM 4929 N N . LEU B 1 301 ? 6.254 30.497 10.333 1 96.71 301 LEU B N 1
ATOM 4930 C CA . LEU B 1 301 ? 6.838 29.165 10.451 1 96.71 301 LEU B CA 1
ATOM 4931 C C . LEU B 1 301 ? 7.26 28.634 9.085 1 96.71 301 LEU B C 1
ATOM 4933 O O . LEU B 1 301 ? 8.281 27.953 8.968 1 96.71 301 LEU B O 1
ATOM 4937 N N . LYS B 1 302 ? 6.502 28.958 8.046 1 95.7 302 LYS B N 1
ATOM 4938 C CA . LYS B 1 302 ? 6.787 28.488 6.693 1 95.7 302 LYS B CA 1
ATOM 4939 C C . LYS B 1 302 ? 8.105 29.059 6.179 1 95.7 302 LYS B C 1
ATOM 4941 O O . LYS B 1 302 ? 8.693 28.525 5.236 1 95.7 302 LYS B O 1
ATOM 4946 N N . GLN B 1 303 ? 8.609 30.118 6.761 1 94.89 303 GLN B N 1
ATOM 4947 C CA . GLN B 1 303 ? 9.843 30.762 6.326 1 94.89 303 GLN B CA 1
ATOM 4948 C C . GLN B 1 303 ? 11.06 30.128 6.994 1 94.89 303 GLN B C 1
ATOM 4950 O O . GLN B 1 303 ? 12.199 30.411 6.618 1 94.89 303 GLN B O 1
ATOM 4955 N N . HIS B 1 304 ? 10.837 29.305 7.937 1 96.03 304 HIS B N 1
ATOM 4956 C CA . HIS B 1 304 ? 11.937 28.688 8.669 1 96.03 304 HIS B CA 1
ATOM 4957 C C . HIS B 1 304 ? 12.776 27.8 7.757 1 96.03 304 HIS B C 1
ATOM 4959 O O . HIS B 1 304 ? 12.24 27.124 6.876 1 96.03 304 HIS B O 1
ATOM 4965 N N . PRO B 1 305 ? 14.034 27.67 8 1 94.97 305 PRO B N 1
ATOM 4966 C CA . PRO B 1 305 ? 14.938 26.898 7.144 1 94.97 305 PRO B CA 1
ATOM 4967 C C . PRO B 1 305 ? 14.568 25.417 7.08 1 94.97 305 PRO B C 1
ATOM 4969 O O . PRO B 1 305 ? 14.804 24.762 6.061 1 94.97 305 PRO B O 1
ATOM 4972 N N . LEU B 1 306 ? 14.057 24.852 8.166 1 95.05 306 LEU B N 1
ATOM 4973 C CA . LEU B 1 306 ? 13.646 23.453 8.146 1 95.05 306 LEU B CA 1
ATOM 4974 C C . LEU B 1 306 ? 12.621 23.203 7.045 1 95.05 306 LEU B C 1
ATOM 4976 O O . LEU B 1 306 ? 12.572 22.112 6.473 1 95.05 306 LEU B O 1
ATOM 4980 N N . ILE B 1 307 ? 11.777 24.166 6.765 1 95.75 307 ILE B N 1
ATOM 4981 C CA . ILE B 1 307 ? 10.655 24.044 5.841 1 95.75 307 ILE B CA 1
ATOM 4982 C C . ILE B 1 307 ? 11.105 24.417 4.43 1 95.75 307 ILE B C 1
ATOM 4984 O O . ILE B 1 307 ? 10.714 23.771 3.456 1 95.75 307 ILE B O 1
ATOM 4988 N N . ASN B 1 308 ? 11.869 25.395 4.289 1 89.56 308 ASN B N 1
ATOM 4989 C CA . ASN B 1 308 ? 12.128 25.997 2.986 1 89.56 308 ASN B CA 1
ATOM 4990 C C . ASN B 1 308 ? 13.498 25.597 2.446 1 89.56 308 ASN B C 1
ATOM 4992 O O . ASN B 1 308 ? 13.777 25.774 1.259 1 89.56 308 ASN B O 1
ATOM 4996 N N . ARG B 1 309 ? 14.412 25.117 3.124 1 80.53 309 ARG B N 1
ATOM 4997 C CA . ARG B 1 309 ? 15.756 24.804 2.649 1 80.53 309 ARG B CA 1
ATOM 4998 C C . ARG B 1 309 ? 16.203 23.43 3.139 1 80.53 309 ARG B C 1
ATOM 5000 O O . ARG B 1 309 ? 16.358 23.215 4.343 1 80.53 309 ARG B O 1
ATOM 5007 N N . PRO B 1 310 ? 16.495 22.558 2.215 1 76.33 310 PRO B N 1
ATOM 5008 C CA . PRO B 1 310 ? 16.267 22.553 0.768 1 76.33 310 PRO B CA 1
ATOM 5009 C C . PRO B 1 310 ? 14.801 22.329 0.403 1 76.33 310 PRO B C 1
ATOM 5011 O O . PRO B 1 310 ? 13.983 22.024 1.275 1 76.33 310 PRO B O 1
ATOM 5014 N N . PRO B 1 311 ? 14.574 22.507 -0.94 1 75.23 311 PRO B N 1
ATOM 5015 C CA . PRO B 1 311 ? 13.174 22.309 -1.322 1 75.23 311 PRO B CA 1
ATOM 5016 C C . PRO B 1 311 ? 12.632 20.948 -0.892 1 75.23 311 PRO B C 1
ATOM 5018 O O . PRO B 1 311 ? 13.291 19.925 -1.096 1 75.23 311 PRO B O 1
ATOM 5021 N N . ARG B 1 312 ? 11.584 21.122 -0.22 1 80.2 312 ARG B N 1
ATOM 5022 C CA . ARG B 1 312 ? 10.937 19.92 0.297 1 80.2 312 ARG B CA 1
ATOM 5023 C C . ARG B 1 312 ? 9.945 19.355 -0.714 1 80.2 312 ARG B C 1
ATOM 5025 O O . ARG B 1 312 ? 9.235 20.108 -1.383 1 80.2 312 ARG B O 1
ATOM 5032 N N . HIS B 1 313 ? 10.063 18.069 -0.837 1 87.87 313 HIS B N 1
ATOM 5033 C CA . HIS B 1 313 ? 9.182 17.346 -1.747 1 87.87 313 HIS B CA 1
ATOM 5034 C C . HIS B 1 313 ? 8.534 16.152 -1.055 1 87.87 313 HIS B C 1
ATOM 5036 O O . HIS B 1 313 ? 9.154 15.51 -0.204 1 87.87 313 HIS B O 1
ATOM 5042 N N . ARG B 1 314 ? 7.301 15.964 -1.44 1 93.19 314 ARG B N 1
ATOM 5043 C CA . ARG B 1 314 ? 6.585 14.857 -0.816 1 93.19 314 ARG B CA 1
ATOM 5044 C C . ARG B 1 314 ? 7.261 13.525 -1.123 1 93.19 314 ARG B C 1
ATOM 5046 O O . ARG B 1 314 ? 7.16 12.576 -0.342 1 93.19 314 ARG B O 1
ATOM 5053 N N . GLY B 1 315 ? 7.947 13.516 -2.223 1 94.63 315 GLY B N 1
ATOM 5054 C CA . GLY B 1 315 ? 8.623 12.293 -2.625 1 94.63 315 GLY B CA 1
ATOM 5055 C C . GLY B 1 315 ? 9.611 11.789 -1.59 1 94.63 315 GLY B C 1
ATOM 5056 O O . GLY B 1 315 ? 9.93 10.599 -1.558 1 94.63 315 GLY B O 1
ATOM 5057 N N . GLN B 1 316 ? 10.1 12.657 -0.727 1 94.27 316 GLN B N 1
ATOM 5058 C CA . GLN B 1 316 ? 11.04 12.291 0.328 1 94.27 316 GLN B CA 1
ATOM 5059 C C . GLN B 1 316 ? 10.416 11.294 1.299 1 94.27 316 GLN B C 1
ATOM 5061 O O . GLN B 1 316 ? 11.124 10.647 2.073 1 94.27 316 GLN B O 1
ATOM 5066 N N . LEU B 1 317 ? 9.141 11.146 1.175 1 96.99 317 LEU B N 1
ATOM 5067 C CA . LEU B 1 317 ? 8.443 10.382 2.203 1 96.99 317 LEU B CA 1
ATOM 5068 C C . LEU B 1 317 ? 8.02 9.016 1.672 1 96.99 317 LEU B C 1
ATOM 5070 O O . LEU B 1 317 ? 7.509 8.184 2.425 1 96.99 317 LEU B O 1
ATOM 5074 N N . VAL B 1 318 ? 8.243 8.679 0.448 1 96.52 318 VAL B N 1
ATOM 5075 C CA . VAL B 1 318 ? 7.672 7.488 -0.173 1 96.52 318 VAL B CA 1
ATOM 5076 C C . VAL B 1 318 ? 8.229 6.236 0.502 1 96.52 318 VAL B C 1
ATOM 5078 O O . VAL B 1 318 ? 7.487 5.291 0.781 1 96.52 318 VAL B O 1
ATOM 5081 N N . CYS B 1 319 ? 9.525 6.17 0.785 1 94.03 319 CYS B N 1
ATOM 5082 C CA . CYS B 1 319 ? 10.106 4.98 1.397 1 94.03 319 CYS B CA 1
ATOM 5083 C C . CYS B 1 319 ? 9.728 4.885 2.871 1 94.03 319 CYS B C 1
ATOM 5085 O O . CYS B 1 319 ? 9.555 3.786 3.401 1 94.03 319 CYS B O 1
ATOM 5087 N N . LEU B 1 320 ? 9.598 6.048 3.495 1 93.77 320 LEU B N 1
ATOM 5088 C CA . LEU B 1 320 ? 9.137 6.053 4.879 1 93.77 320 LEU B CA 1
ATOM 5089 C C . LEU B 1 320 ? 7.714 5.515 4.98 1 93.77 320 LEU B C 1
ATOM 5091 O O . LEU B 1 320 ? 7.41 4.714 5.867 1 93.77 320 LEU B O 1
ATOM 5095 N N . ALA B 1 321 ? 6.844 5.98 4.04 1 94.63 321 ALA B N 1
ATOM 5096 C CA . ALA B 1 321 ? 5.465 5.499 4.011 1 94.63 321 ALA B CA 1
ATOM 5097 C C . ALA B 1 321 ? 5.413 3.998 3.736 1 94.63 321 ALA B C 1
ATOM 5099 O O . ALA B 1 321 ? 4.626 3.275 4.351 1 94.63 321 ALA B O 1
ATOM 5100 N N . ARG B 1 322 ? 6.253 3.583 2.863 1 92.39 322 ARG B N 1
ATOM 5101 C CA . ARG B 1 322 ? 6.341 2.163 2.541 1 92.39 322 ARG B CA 1
ATOM 5102 C C . ARG B 1 322 ? 6.77 1.351 3.759 1 92.39 322 ARG B C 1
ATOM 5104 O O . ARG B 1 322 ? 6.232 0.272 4.013 1 92.39 322 ARG B O 1
ATOM 5111 N N . LEU B 1 323 ? 7.72 1.812 4.467 1 90.7 323 LEU B N 1
ATOM 5112 C CA . LEU B 1 323 ? 8.17 1.121 5.67 1 90.7 323 LEU B CA 1
ATOM 5113 C C . LEU B 1 323 ? 7.074 1.107 6.731 1 90.7 323 LEU B C 1
ATOM 5115 O O . LEU B 1 323 ? 6.858 0.09 7.394 1 90.7 323 LEU B O 1
ATOM 5119 N N . ALA B 1 324 ? 6.399 2.183 6.829 1 90.19 324 ALA B N 1
ATOM 5120 C CA . ALA B 1 324 ? 5.365 2.319 7.852 1 90.19 324 ALA B CA 1
ATOM 5121 C C . ALA B 1 324 ? 4.22 1.34 7.609 1 90.19 324 ALA B C 1
ATOM 5123 O O . ALA B 1 324 ? 3.705 0.731 8.55 1 90.19 324 ALA B O 1
ATOM 5124 N N . ILE B 1 325 ? 3.826 1.223 6.36 1 89.54 325 ILE B N 1
ATOM 5125 C CA . ILE B 1 325 ? 2.639 0.421 6.083 1 89.54 325 ILE B CA 1
ATOM 5126 C C . ILE B 1 325 ? 2.947 -1.055 6.319 1 89.54 325 ILE B C 1
ATOM 5128 O O . ILE B 1 325 ? 2.051 -1.839 6.644 1 89.54 325 ILE B O 1
ATOM 5132 N N . ILE B 1 326 ? 4.13 -1.476 6.24 1 84.21 326 ILE B N 1
ATOM 5133 C CA . ILE B 1 326 ? 4.446 -2.891 6.408 1 84.21 326 ILE B CA 1
ATOM 5134 C C . ILE B 1 326 ? 4.865 -3.158 7.852 1 84.21 326 ILE B C 1
ATOM 5136 O O . ILE B 1 326 ? 4.926 -4.312 8.283 1 84.21 326 ILE B O 1
ATOM 5140 N N . SER B 1 327 ? 5.224 -2.129 8.599 1 78.77 327 SER B N 1
ATOM 5141 C CA . SER B 1 327 ? 5.755 -2.337 9.942 1 78.77 327 SER B CA 1
ATOM 5142 C C . SER B 1 327 ? 4.734 -1.947 11.006 1 78.77 327 SER B C 1
ATOM 5144 O O . SER B 1 327 ? 4.772 -2.458 12.127 1 78.77 327 SER B O 1
ATOM 5146 N N . ALA B 1 328 ? 4.033 -0.95 10.643 1 68.9 328 ALA B N 1
ATOM 5147 C CA . ALA B 1 328 ? 3.116 -0.434 11.656 1 68.9 328 ALA B CA 1
ATOM 5148 C C . ALA B 1 328 ? 1.828 -1.252 11.698 1 68.9 328 ALA B C 1
ATOM 5150 O O . ALA B 1 328 ? 1.345 -1.713 10.662 1 68.9 328 ALA B O 1
ATOM 5151 N N . ARG B 1 329 ? 1.435 -1.604 12.816 1 63.75 329 ARG B N 1
ATOM 5152 C CA . ARG B 1 329 ? 0.178 -2.327 12.983 1 63.75 329 ARG B CA 1
ATOM 5153 C C . ARG B 1 329 ? -1.017 -1.398 12.793 1 63.75 329 ARG B C 1
ATOM 5155 O O . ARG B 1 329 ? -1.008 -0.262 13.271 1 63.75 329 ARG B O 1
ATOM 5162 N N . THR B 1 330 ? -1.788 -1.771 11.869 1 56.8 330 THR B N 1
ATOM 5163 C CA . THR B 1 330 ? -3.06 -1.071 11.722 1 56.8 330 THR B CA 1
ATOM 5164 C C . THR B 1 330 ? -4.206 -1.91 12.28 1 56.8 330 THR B C 1
ATOM 5166 O O . THR B 1 330 ? -4.239 -3.128 12.092 1 56.8 330 THR B O 1
ATOM 5169 N N . PHE B 1 331 ? -5.067 -1.271 13.111 1 55.08 331 PHE B N 1
ATOM 5170 C CA . PHE B 1 331 ? -6.224 -1.947 13.686 1 55.08 331 PHE B CA 1
ATOM 5171 C C . PHE B 1 331 ? -7.387 -1.961 12.702 1 55.08 331 PHE B C 1
ATOM 5173 O O . PHE B 1 331 ? -7.643 -0.965 12.021 1 55.08 331 PHE B O 1
ATOM 5180 N N . TYR B 1 332 ? -7.881 -3.162 12.396 1 52.76 332 TYR B N 1
ATOM 5181 C CA . TYR B 1 332 ? -8.995 -3.321 11.467 1 52.76 332 TYR B CA 1
ATOM 5182 C C . TYR B 1 332 ? -10.069 -4.23 12.054 1 52.76 332 TYR B C 1
ATOM 5184 O O . TYR B 1 332 ? -9.817 -4.957 13.018 1 52.76 332 TYR B O 1
ATOM 5192 N N . SER B 1 333 ? -11.346 -3.948 11.792 1 52.2 333 SER B N 1
ATOM 5193 C CA . SER B 1 333 ? -12.464 -4.834 12.098 1 52.2 333 SER B CA 1
ATOM 5194 C C . SER B 1 333 ? -13.131 -5.342 10.825 1 52.2 333 SER B C 1
ATOM 5196 O O . SER B 1 333 ? -13.241 -4.609 9.84 1 52.2 333 SER B O 1
ATOM 5198 N N . LEU B 1 334 ? -13.374 -6.686 10.771 1 52.25 334 LEU B N 1
ATOM 5199 C CA . LEU B 1 334 ? -13.984 -7.315 9.604 1 52.25 334 LEU B CA 1
ATOM 5200 C C . LEU B 1 334 ? -15.496 -7.113 9.606 1 52.25 334 LEU B C 1
ATOM 5202 O O . LEU B 1 334 ? -16.116 -7.041 10.669 1 52.25 334 LEU B O 1
ATOM 5206 N N . GLU B 1 335 ? -16.024 -6.612 8.464 1 46.84 335 GLU B N 1
ATOM 5207 C CA . GLU B 1 335 ? -17.479 -6.572 8.357 1 46.84 335 GLU B CA 1
ATOM 5208 C C . GLU B 1 335 ? -18.05 -7.961 8.083 1 46.84 335 GLU B C 1
ATOM 5210 O O . GLU B 1 335 ? -17.693 -8.6 7.092 1 46.84 335 GLU B O 1
ATOM 5215 N N . LEU B 1 336 ? -18.13 -8.877 9.13 1 38.52 336 LEU B N 1
ATOM 5216 C CA . LEU B 1 336 ? -18.797 -10.158 8.925 1 38.52 336 LEU B CA 1
ATOM 5217 C C . LEU B 1 336 ? -20.234 -9.953 8.457 1 38.52 336 LEU B C 1
ATOM 5219 O O . LEU B 1 336 ? -20.891 -8.99 8.859 1 38.52 336 LEU B O 1
#

pLDDT: mean 71.0, std 32.13, range [13.21, 98.45]